Protein 8RU3 (pdb70)

Secondary structure (DSSP, 8-state):
-GGGTHHHHHHHHHH-S-HHHHHHHHHHHHHHTTSHHHHHHHHT-HHHHHHHHHHHHH---HHHHHHHHHHHHHHTTSHHHHHHHHHTTHHHHHHHGGG-S-HHHHHHHHHHHHHHHHH-TTHHHHHHHTTHHHHHHHGGG---HHHHHHHHHHHHHHHTT-HHHHHHHHHTTHHHHHHHHHHH---HHHHHHHHHHHHHHHSSGGGHHHHHHTTHHHHHHTTTTSS-HHHHHHHHHHHHHHTTT-SS-S--HHHHHHHHHHTT-S-HHHHHHHHHHHHHHHTT-HHHHHHHHHTTHHHHHHHHHHHHTT-HHHHHHHHHHHHHHTSSSTTHHHHHHHHHHTT-HHHHHHTTSTT--HHHHHHHHHHHHHHHTSGGGHHHHHHTTHHHHHHHHHHHHHHHH--BTTB-HHHHHHHHHHHHHHHTTSHHHHHHHHHTT-HHHHHHGGG-SSHHHHHHHHHHHHHHTTSHHHHHHHHHTT-HHHHHHHTT-SSHHHHHHHHHHHHHH--/-HHHHHHHHHH-

B-factor: mean 42.46, std 14.0, range [13.83, 113.57]

InterPro domains:
  IPR000225 Armadillo [PF00514] (229-262)
  IPR000225 Armadillo [PF00514] (351-390)
  IPR000225 Armadillo [PF00514] (432-473)
  IPR000225 Armadillo [PF00514] (584-622)
  IPR000225 Armadillo [PS50176] (151-191)
  IPR000225 Armadillo [PS50176] (193-236)
  IPR000225 Armadillo [PS50176] (235-277)
  IPR000225 Armadillo [PS50176] (277-319)
  IPR000225 Armadillo [PS50176] (319-362)
  IPR000225 Armadillo [PS50176] (400-442)
  IPR000225 Armadillo [PS50176] (442-484)
  IPR000225 Armadillo [PS50176] (489-532)
  IPR000225 Armadillo [PS50176] (594-636)
  IPR000225 Armadillo [SM00185] (141-180)
  IPR000225 Armadillo [SM00185] (181-223)
  IPR000225 Armadillo [SM00185] (224-264)
  IPR000225 Armadillo [SM00185] (265-306)
  IPR000225 Armadillo [SM00185] (308-349)
  IPR000225 Armadillo [SM00185] (350-390)
  IPR000225 Armadillo [SM00185] (392-429)

Radius of gyration: 33.54 Å; Cα contacts (8 Å, |Δi|>4): 795; chains: 2; bounding box: 84×90×43 Å

Organism: Homo sapiens (NCBI:txid9606)

Foldseek 3Di:
DVLPCLQVVLLVQLVDPDLVSVLVSLQVLLVLLPDPVSVVSCLVDLSSLLSLLCSLQPPPDVSSVLSSLSSLLSLLVDPSSLVSCVVSLNQLSLLSQCPPPDPSNVQSSLNSLLSNLVRPPPSLVSCVVSVNLLSLLVCLPDDPLVSLLSSLLSLLSNLAPDVSSLVVCLVSLNLLSLLVQLQPDDPPSNLLSSLSNLLSQLQDPVSLVSNLVSPNLVSLLVCCPPPDPSNNLSSLSSLLSNLLVCLVPPDCLSSLLVLLVQLPPPDLSSNLSSLSSLLSNLAPDQVSLVSCVVNVVLLSLLVQLVVCPQVCSNVLSSLSSLLSSLDDYDCNQVSLVSCVVSPNLLSLQVCLDPPHDDSSNLSSLSNLLSSLLHVVVLVVNVVSPNLVSLLVLLVVLCVVVLPDPNDRSVSSNLSSLSSLLSSLLDVVSLVVNVVNVCLLVLLSQLVDPDQSSLLSSLSNLLSNLQDQVSLVVNVVSVSLVSLVVQCPDPPVSNNVSSVSSNVSNVD/DVVVVVVVVVPD

Sequence (519 aa):
ELATRAIPELTKLLNDEDQVVVNKAAVMVHQLSKKEASRHHAIMRSPQMVSAIVRTMQNTNDVETARCTAGTLHNLSHHREGLLAIFKSGGIPALVKMLGSPVDSVLFYAITTLHNLLLHQEGAKMAVRLAGGLQKMVALLNKTNVKFLAITTDCLQILAYGNQESKLIILASGGPQALVNIMRTYTYEKLLWTTSRVLKVLSVCSSNKPAIVEAGGMQALGLHLTDPSQRLVQNCLWTLRNLSDAATKQEGMEGLLGTLVQLLGSDDINVVTCAAGILSNLTCNNYKNKMMVCQVGGIEALVRRTVLRAGDREDITEPAICALRHLTSRHQEAEMAQNAVRLHYGLPVVVKLLHPPSHWPLIKATVGLIRNLALCPANHAPLREQGAIPRLVQLLVRAHQDTQFVEGVRMEEIVEGCTGALHILARDVHNRIVIRGLNTIPLFVQLLYSPIENIQRVAAGVLCELAQDKEAAEAIEAEGATAPLTELLHSRNEGVATYAAAVLFRMSEESILDEHLQRVW

Nearest PDB structures (foldseek):
  8ru3-assembly1_A  TM=1.002E+00  e=1.266E-62  Homo sapiens
  1jdh-assembly1_A  TM=9.654E-01  e=1.255E-56  Homo sapiens
  1i7w-assembly1_A  TM=9.848E-01  e=9.407E-55  Mus musculus
  4djs-assembly1_A  TM=9.677E-01  e=3.292E-55  Homo sapiens
  7zrb-assembly2_B  TM=9.748E-01  e=5.286E-51  Homo sapiens

Solvent-accessible surface area: 22523 Å² total; per-residue (Å²): 194,156,33,85,182,33,11,66,91,16,12,131,64,6,75,58,173,73,116,100,35,15,30,118,0,2,54,86,2,18,127,54,1,119,146,122,86,29,26,81,18,0,16,146,15,85,120,0,0,32,0,0,3,111,12,2,57,106,35,140,44,85,72,1,10,85,1,2,1,0,0,0,12,24,0,3,58,62,162,46,0,9,55,15,0,62,156,25,36,0,2,74,2,1,4,119,22,3,55,18,128,38,81,28,0,3,15,28,1,0,0,0,0,0,10,0,9,64,131,31,153,41,0,92,103,26,0,24,155,33,37,0,2,95,66,0,8,57,17,6,124,83,112,41,37,55,1,0,0,0,0,0,7,0,0,22,23,0,0,154,68,30,130,79,0,24,81,58,0,37,91,41,21,0,5,124,26,0,0,62,1,0,117,78,46,123,64,56,50,0,3,33,0,0,0,58,0,0,60,9,0,0,92,55,80,99,8,20,64,45,0,4,134,29,18,0,0,74,4,0,12,106,14,3,107,42,144,20,128,93,1,13,15,10,0,0,98,0,0,84,44,0,0,86,45,0,25,180,38,117,39,1,67,60,12,0,17,31,0,10,141,22,5,63,24,141,32,65,85,12,0,25,4,0,0,9,0,0,11,40,0,0,50,111,26,115,82,4,3,35,39,0,2,113,61,37,0,3,66,9,0,4,121,3,1,89,95,1,23,105,134,35,117,4,0,62,21,0,0,32,0,0,78,34,0,0,8,168,24,132,40,4,104,89,0,8,42,7,0,57,108,72,168,0,5,61,6,2,2,107,7,0,72,96,97,20,96,26,42,2,8,66,4,0,3,4,0,0,71,6,0,0,58,10,100,53,0,16,36,34,0,54,132,82,26,0,0,65,13,0,15,96,0,0,61,111,0,27,107,101,55,158,176,59,97,62,7,117,4,61,68,2,3,51,16,0,0,4,0,0,10,10,0,0,121,30,76,98,0,27,96,44,0,71,66,66,114,1,14,41,21,0,7,103,4,6,151,18,117,68,87,68,7,21,81,5,0,0,0,0,0,11,34,1,4,93,56,114,134,5,2,91,43,0,95,87,82,40,0,62,74,12,0,59,122,14,65,138,34,237,41,130,27,0,11,79,56,0,45,27,0,32,130,63,24,101,122,100,66,23,0,44,95,1,13,149,125,44,91

Structure (mmCIF, N/CA/C/O backbone):
data_8RU3
#
_entry.id   8RU3
#
_cell.length_a   49.526
_cell.length_b   91.255
_cell.length_c   112.984
_cell.angle_alpha   90
_cell.angle_beta   90
_cell.angle_gamma   90
#
_symmetry.space_group_name_H-M   'P 21 21 21'
#
loop_
_entity.id
_entity.type
_entity.pdbx_description
1 polymer 'Catenin beta-1'
2 polymer Axin-1
3 non-polymer 'CHLORIDE ION'
4 water water
#
loop_
_atom_site.group_PDB
_atom_site.id
_atom_site.type_symbol
_atom_site.label_atom_id
_atom_site.label_alt_id
_atom_site.label_comp_id
_atom_site.label_asym_id
_atom_site.label_entity_id
_atom_site.label_seq_id
_atom_site.pdbx_PDB_ins_code
_atom_site.Cartn_x
_atom_site.Cartn_y
_atom_site.Cartn_z
_atom_site.occupancy
_atom_site.B_iso_or_equiv
_atom_site.auth_seq_id
_atom_site.auth_comp_id
_atom_site.auth_asym_id
_atom_site.auth_atom_id
_atom_site.pdbx_PDB_model_num
ATOM 1 N N . GLU A 1 16 ? -40.678 51.853 9.403 1 91.253 147 GLU A N 1
ATOM 2 C CA . GLU A 1 16 ? -41.036 50.537 8.812 1 93.451 147 GLU A CA 1
ATOM 3 C C . GLU A 1 16 ? -42.131 50.752 7.768 1 91.319 147 GLU A C 1
ATOM 4 O O . GLU A 1 16 ? -43.301 50.467 8.015 1 83.894 147 GLU A O 1
ATOM 10 N N . LEU A 1 17 ? -41.721 51.26 6.598 1 94.871 148 LEU A N 1
ATOM 11 C CA . LEU A 1 17 ? -42.626 51.563 5.498 1 96.868 148 LEU A CA 1
ATOM 12 C C . LEU A 1 17 ? -43.148 50.268 4.871 1 95.797 148 LEU A C 1
ATOM 13 O O . LEU A 1 17 ? -44.157 50.287 4.168 1 96.943 148 LEU A O 1
ATOM 18 N N . ALA A 1 18 ? -42.466 49.148 5.151 1 96.202 149 ALA A N 1
ATOM 19 C CA . ALA A 1 18 ? -42.839 47.832 4.651 1 91.474 149 ALA A CA 1
ATOM 20 C C . ALA A 1 18 ? -44.076 47.271 5.358 1 95.934 149 ALA A C 1
ATOM 21 O O . ALA A 1 18 ? -44.486 46.148 5.066 1 91.644 149 ALA A O 1
ATOM 23 N N . THR A 1 19 ? -44.661 48.04 6.289 1 99.622 150 THR A N 1
ATOM 24 C CA . THR A 1 19 ? -45.876 47.642 6.986 1 88.606 150 THR A CA 1
ATOM 25 C C . THR A 1 19 ? -47.026 47.498 5.99 1 82.261 150 THR A C 1
ATOM 26 O O . THR A 1 19 ? -47.814 46.561 6.094 1 74.275 150 THR A O 1
ATOM 30 N N . ARG A 1 20 ? -47.132 48.454 5.055 1 82.126 151 ARG A N 1
ATOM 31 C CA . ARG A 1 20 ? -48.209 48.462 4.075 1 84.091 151 ARG A CA 1
ATOM 32 C C . ARG A 1 20 ? -47.679 48.543 2.641 1 75.484 151 ARG A C 1
ATOM 33 O O . ARG A 1 20 ? -48.472 48.499 1.704 1 75.606 151 ARG A O 1
ATOM 41 N N . ALA A 1 21 ? -46.354 48.645 2.462 1 63.006 152 ALA A N 1
ATOM 42 C CA . ALA A 1 21 ? -45.761 48.687 1.133 1 57.169 152 ALA A CA 1
ATOM 43 C C . ALA A 1 21 ? -45.671 47.279 0.546 1 56.259 152 ALA A C 1
ATOM 44 O O . ALA A 1 21 ? -46.094 47.052 -0.586 1 50.285 152 ALA A O 1
ATOM 46 N N . ILE A 1 22 ? -45.124 46.34 1.329 1 57.494 153 ILE A N 1
ATOM 47 C CA . ILE A 1 22 ? -44.911 44.97 0.878 1 56.099 153 ILE A CA 1
ATOM 48 C C . ILE A 1 22 ? -46.258 44.279 0.657 1 50.755 153 ILE A C 1
ATOM 49 O O . ILE A 1 22 ? -46.479 43.715 -0.413 1 45.623 153 ILE A O 1
ATOM 54 N N . PRO A 1 23 ? -47.196 44.289 1.638 1 53.829 154 PRO A N 1
ATOM 55 C CA . PRO A 1 23 ? -48.482 43.602 1.483 1 52.271 154 PRO A CA 1
ATOM 56 C C . PRO A 1 23 ? -49.302 44.068 0.283 1 52.302 154 PRO A C 1
ATOM 57 O O . PRO A 1 23 ? -49.885 43.248 -0.424 1 49.877 154 PRO A O 1
ATOM 61 N N . GLU A 1 24 ? -49.352 45.39 0.077 1 57.982 155 GLU A N 1
ATOM 62 C CA . GLU A 1 24 ? -50.103 45.976 -1.023 1 61.547 155 GLU A CA 1
ATOM 63 C C . GLU A 1 24 ? -49.444 45.619 -2.356 1 58.034 155 GLU A C 1
ATOM 64 O O . GLU A 1 24 ? -50.142 45.3 -3.317 1 55.601 155 GLU A O 1
ATOM 70 N N . LEU A 1 25 ? -48.104 45.667 -2.404 1 54.301 156 LEU A N 1
ATOM 71 C CA . LEU A 1 25 ? -47.351 45.299 -3.597 1 51.991 156 LEU A CA 1
ATOM 72 C C . LEU A 1 25 ? -47.547 43.821 -3.933 1 48.829 156 LEU A C 1
ATOM 73 O O . LEU A 1 25 ? -47.574 43.452 -5.107 1 52.007 156 LEU A O 1
ATOM 78 N N . THR A 1 26 ? -47.654 42.978 -2.9 1 40.114 157 THR A N 1
ATOM 79 C CA . THR A 1 26 ? -47.916 41.562 -3.098 1 39.595 157 THR A CA 1
ATOM 80 C C . THR A 1 26 ? -49.249 41.398 -3.823 1 39.609 157 THR A C 1
ATOM 81 O O . THR A 1 26 ? -49.353 40.605 -4.755 1 40.419 157 THR A O 1
ATOM 85 N N . LYS A 1 27 ? -50.265 42.153 -3.386 1 49.006 158 LYS A N 1
ATOM 86 C CA . LYS A 1 27 ? -51.593 42.091 -3.978 1 54.42 158 LYS A CA 1
ATOM 87 C C . LYS A 1 27 ? -51.561 42.529 -5.441 1 52.95 158 LYS A C 1
ATOM 88 O O . LYS A 1 27 ? -52.254 41.944 -6.273 1 47.885 158 LYS A O 1
ATOM 94 N N . LEU A 1 28 ? -50.757 43.557 -5.742 1 51.184 159 LEU A N 1
ATOM 95 C CA . LEU A 1 28 ? -50.639 44.084 -7.094 1 51.48 159 LEU A CA 1
ATOM 96 C C . LEU A 1 28 ? -50.033 43.041 -8.031 1 50.734 159 LEU A C 1
ATOM 97 O O . LEU A 1 28 ? -50.463 42.924 -9.176 1 52.72 159 LEU A O 1
ATOM 102 N N . LEU A 1 29 ? -49.024 42.305 -7.546 1 49.083 160 LEU A N 1
ATOM 103 C CA . LEU A 1 29 ? -48.43 41.205 -8.293 1 45.89 160 LEU A CA 1
ATOM 104 C C . LEU A 1 29 ? -49.455 40.096 -8.532 1 48.964 160 LEU A C 1
ATOM 105 O O . LEU A 1 29 ? -49.392 39.415 -9.554 1 48.408 160 LEU A O 1
ATOM 110 N N . ASN A 1 30 ? -50.369 39.909 -7.568 1 53.929 161 ASN A N 1
ATOM 111 C CA . ASN A 1 30 ? -51.393 38.874 -7.622 1 55.051 161 ASN A CA 1
ATOM 112 C C . ASN A 1 30 ? -52.602 39.316 -8.449 1 58.588 161 ASN A C 1
ATOM 113 O O . ASN A 1 30 ? -53.477 38.5 -8.727 1 59.599 161 ASN A O 1
ATOM 118 N N . ASP A 1 31 ? -52.644 40.598 -8.841 1 57.97 162 ASP A N 1
ATOM 119 C CA . ASP A 1 31 ? -53.759 41.171 -9.58 1 53.401 162 ASP A CA 1
ATOM 120 C C . ASP A 1 31 ? -53.951 40.455 -10.918 1 55.883 162 ASP A C 1
ATOM 121 O O . ASP A 1 31 ? -53.001 39.935 -11.498 1 57.295 162 ASP A O 1
ATOM 126 N N . GLU A 1 32 ? -55.195 40.461 -11.413 1 59.954 163 GLU A N 1
ATOM 127 C CA . GLU A 1 32 ? -55.547 39.805 -12.663 1 59.757 163 GLU A CA 1
ATOM 128 C C . GLU A 1 32 ? -55.146 40.657 -13.868 1 56.274 163 GLU A C 1
ATOM 129 O O . GLU A 1 32 ? -54.998 40.127 -14.966 1 53.054 163 GLU A O 1
ATOM 135 N N . ASP A 1 33 ? -54.992 41.972 -13.665 1 58.857 164 ASP A N 1
ATOM 136 C CA . ASP A 1 33 ? -54.594 42.883 -14.729 1 65.934 164 ASP A CA 1
ATOM 137 C C . ASP A 1 33 ? -53.072 42.868 -14.874 1 66.207 164 ASP A C 1
ATOM 138 O O . ASP A 1 33 ? -52.359 43.273 -13.959 1 57.838 164 ASP A O 1
ATOM 143 N N . GLN A 1 34 ? -52.599 42.444 -16.055 1 67.186 165 GLN A N 1
ATOM 144 C CA . GLN A 1 34 ? -51.183 42.297 -16.364 1 65.935 165 GLN A CA 1
ATOM 145 C C . GLN A 1 34 ? -50.427 43.614 -16.187 1 61.674 165 GLN A C 1
ATOM 146 O O . GLN A 1 34 ? -49.281 43.618 -15.741 1 59.739 165 GLN A O 1
ATOM 152 N N . VAL A 1 35 ? -51.073 44.723 -16.562 1 59.958 166 VAL A N 1
ATOM 153 C CA . VAL A 1 35 ? -50.456 46.039 -16.513 1 57.1 166 VAL A CA 1
ATOM 154 C C . VAL A 1 35 ? -50.188 46.437 -15.06 1 55.635 166 VAL A C 1
ATOM 155 O O . VAL A 1 35 ? -49.196 47.106 -14.779 1 54.893 166 VAL A O 1
ATOM 159 N N . VAL A 1 36 ? -51.074 46.017 -14.146 1 56.471 167 VAL A N 1
ATOM 160 C CA . VAL A 1 36 ? -50.912 46.272 -12.721 1 55.071 167 VAL A CA 1
ATOM 161 C C . VAL A 1 36 ? -49.735 45.445 -12.203 1 52.116 167 VAL A C 1
ATOM 162 O O . VAL A 1 36 ? -48.864 45.97 -11.513 1 49.303 167 VAL A O 1
ATOM 166 N N . VAL A 1 37 ? -49.731 44.149 -12.544 1 46.782 168 VAL A N 1
ATOM 167 C CA . VAL A 1 37 ? -48.68 43.225 -12.14 1 47.697 168 VAL A CA 1
ATOM 168 C C . VAL A 1 37 ? -47.324 43.739 -12.622 1 44.287 168 VAL A C 1
ATOM 169 O O . VAL A 1 37 ? -46.343 43.675 -11.887 1 42.483 168 VAL A O 1
ATOM 173 N N . ASN A 1 38 ? -47.287 44.234 -13.866 1 43.167 169 ASN A N 1
ATOM 174 C CA . ASN A 1 38 ? -46.076 44.749 -14.483 1 40.928 169 ASN A CA 1
ATOM 175 C C . ASN A 1 38 ? -45.508 45.91 -13.668 1 40.089 169 ASN A C 1
ATOM 176 O O . ASN A 1 38 ? -44.301 45.967 -13.428 1 41.331 169 ASN A O 1
ATOM 181 N N . LYS A 1 39 ? -46.385 46.835 -13.263 1 37.753 170 LYS A N 1
ATOM 182 C CA . LYS A 1 39 ? -45.985 47.993 -12.48 1 45.432 170 LYS A CA 1
ATOM 183 C C . LYS A 1 39 ? -45.441 47.565 -11.116 1 46.59 170 LYS A C 1
ATOM 184 O O . LYS A 1 39 ? -44.496 48.17 -10.608 1 42.486 170 LYS A O 1
ATOM 190 N N . ALA A 1 40 ? -46.052 46.531 -10.522 1 44.619 171 ALA A N 1
ATOM 191 C CA . ALA A 1 40 ? -45.6 45.995 -9.247 1 44.644 171 ALA A CA 1
ATOM 192 C C . ALA A 1 40 ? -44.218 45.36 -9.394 1 40.728 171 ALA A C 1
ATOM 193 O O . ALA A 1 40 ? -43.361 45.538 -8.529 1 41.307 171 ALA A O 1
ATOM 195 N N . ALA A 1 41 ? -44.014 44.631 -10.5 1 39.38 172 ALA A N 1
ATOM 196 C CA . ALA A 1 41 ? -42.783 43.891 -10.742 1 41.893 172 ALA A CA 1
ATOM 197 C C . ALA A 1 41 ? -41.582 44.831 -10.831 1 37.653 172 ALA A C 1
ATOM 198 O O . ALA A 1 41 ? -40.531 44.557 -10.254 1 33.577 172 ALA A O 1
ATOM 200 N N . VAL A 1 42 ? -41.742 45.933 -11.573 1 41.707 173 VAL A N 1
ATOM 201 C CA . VAL A 1 42 ? -40.66 46.883 -11.771 1 40.139 173 VAL A CA 1
ATOM 202 C C . VAL A 1 42 ? -40.313 47.537 -10.435 1 37.46 173 VAL A C 1
ATOM 203 O O . VAL A 1 42 ? -39.136 47.735 -10.139 1 34.819 173 VAL A O 1
ATOM 207 N N . MET A 1 43 ? -41.339 47.84 -9.627 1 40.474 174 MET A N 1
ATOM 208 C CA . MET A 1 43 ? -41.153 48.5 -8.341 1 43.53 174 MET A CA 1
ATOM 209 C C . MET A 1 43 ? -40.455 47.557 -7.365 1 39.7 174 MET A C 1
ATOM 210 O O . MET A 1 43 ? -39.441 47.916 -6.775 1 35.041 174 MET A O 1
ATOM 215 N N . VAL A 1 44 ? -40.993 46.341 -7.229 1 41.86 175 VAL A N 1
ATOM 216 C CA . VAL A 1 44 ? -40.391 45.314 -6.393 1 42.37 175 VAL A CA 1
ATOM 217 C C . VAL A 1 44 ? -38.938 45.069 -6.806 1 40.181 175 VAL A C 1
ATOM 218 O O . VAL A 1 44 ? -38.073 44.9 -5.946 1 41.363 175 VAL A O 1
ATOM 222 N N . HIS A 1 45 ? -38.675 45.05 -8.12 1 36.45 176 HIS A N 1
ATOM 223 C CA . HIS A 1 45 ? -37.331 44.837 -8.635 1 35.678 176 HIS A CA 1
ATOM 224 C C . HIS A 1 45 ? -36.386 45.939 -8.161 1 35.141 176 HIS A C 1
ATOM 225 O O . HIS A 1 45 ? -35.235 45.66 -7.834 1 35.255 176 HIS A O 1
ATOM 232 N N . GLN A 1 46 ? -36.865 47.19 -8.141 1 39.034 177 GLN A N 1
ATOM 233 C CA . GLN A 1 46 ? -36.06 48.298 -7.651 1 36.626 177 GLN A CA 1
ATOM 234 C C . GLN A 1 46 ? -35.858 48.172 -6.14 1 33.805 177 GLN A C 1
ATOM 235 O O . GLN A 1 46 ? -34.777 48.467 -5.64 1 33.519 177 GLN A O 1
ATOM 241 N N . LEU A 1 47 ? -36.902 47.746 -5.416 1 34.97 178 LEU A N 1
ATOM 242 C CA . LEU A 1 47 ? -36.825 47.559 -3.973 1 35.844 178 LEU A CA 1
ATOM 243 C C . LEU A 1 47 ? -35.804 46.484 -3.599 1 38.413 178 LEU A C 1
ATOM 244 O O . LEU A 1 47 ? -35.345 46.456 -2.458 1 41.365 178 LEU A O 1
ATOM 249 N N . SER A 1 48 ? -35.47 45.592 -4.545 1 39.59 179 SER A N 1
ATOM 250 C CA . SER A 1 48 ? -34.544 44.493 -4.299 1 40.051 179 SER A CA 1
ATOM 251 C C . SER A 1 48 ? -33.088 44.904 -4.524 1 44.662 179 SER A C 1
ATOM 252 O O . SER A 1 48 ? -32.209 44.043 -4.542 1 45.001 179 SER A O 1
ATOM 255 N N . LYS A 1 49 ? -32.83 46.211 -4.679 1 44.697 180 LYS A N 1
ATOM 256 C CA . LYS A 1 49 ? -31.494 46.705 -4.973 1 47.755 180 LYS A CA 1
ATOM 257 C C . LYS A 1 49 ? -30.864 47.411 -3.771 1 50.051 180 LYS A C 1
ATOM 258 O O . LYS A 1 49 ? -29.708 47.821 -3.858 1 48.884 180 LYS A O 1
ATOM 264 N N . LYS A 1 50 ? -31.603 47.526 -2.656 1 49.202 181 LYS A N 1
ATOM 265 C CA . LYS A 1 50 ? -31.118 48.204 -1.463 1 51.547 181 LYS A CA 1
ATOM 266 C C . LYS A 1 50 ? -31.264 47.297 -0.243 1 52.433 181 LYS A C 1
ATOM 267 O O . LYS A 1 50 ? -32.317 46.696 -0.051 1 53.657 181 LYS A O 1
ATOM 273 N N . GLU A 1 51 ? -30.213 47.259 0.594 1 57.955 182 GLU A N 1
ATOM 274 C CA . GLU A 1 51 ? -30.13 46.409 1.777 1 66.154 182 GLU A CA 1
ATOM 275 C C . GLU A 1 51 ? -31.395 46.517 2.629 1 71.894 182 GLU A C 1
ATOM 276 O O . GLU A 1 51 ? -31.893 45.508 3.124 1 72.844 182 GLU A O 1
ATOM 282 N N . ALA A 1 52 ? -31.892 47.749 2.8 1 70.349 183 ALA A N 1
ATOM 283 C CA . ALA A 1 52 ? -33.034 48.031 3.656 1 64.572 183 ALA A CA 1
ATOM 284 C C . ALA A 1 52 ? -34.298 47.358 3.121 1 62.597 183 ALA A C 1
ATOM 285 O O . ALA A 1 52 ? -34.931 46.578 3.829 1 65.502 183 ALA A O 1
ATOM 287 N N . SER A 1 53 ? -34.656 47.675 1.869 1 57.026 184 SER A N 1
ATOM 288 C CA . SER A 1 53 ? -35.902 47.228 1.262 1 54.356 184 SER A CA 1
ATOM 289 C C . SER A 1 53 ? -35.811 45.773 0.798 1 55.961 184 SER A C 1
ATOM 290 O O . SER A 1 53 ? -36.816 45.067 0.784 1 55.847 184 SER A O 1
ATOM 293 N N . ARG A 1 54 ? -34.612 45.332 0.399 1 55.31 185 ARG A N 1
ATOM 294 C CA . ARG A 1 54 ? -34.399 43.956 -0.028 1 54.626 185 ARG A CA 1
ATOM 295 C C . ARG A 1 54 ? -34.627 42.987 1.133 1 53.146 185 ARG A C 1
ATOM 296 O O . ARG A 1 54 ? -35.149 41.894 0.922 1 55.79 185 ARG A O 1
ATOM 304 N N A HIS A 1 55 ? -34.22 43.398 2.342 0.5 52.062 186 HIS A N 1
ATOM 305 N N B HIS A 1 55 ? -34.216 43.388 2.345 0.5 52.615 186 HIS A N 1
ATOM 306 C CA A HIS A 1 55 ? -34.428 42.633 3.562 0.5 52.247 186 HIS A CA 1
ATOM 307 C CA B HIS A 1 55 ? -34.437 42.593 3.544 0.5 53.246 186 HIS A CA 1
ATOM 308 C C A HIS A 1 55 ? -35.919 42.427 3.82 0.5 53.909 186 HIS A C 1
ATOM 309 C C B HIS A 1 55 ? -35.933 42.409 3.796 0.5 54.413 186 HIS A C 1
ATOM 310 O O A HIS A 1 55 ? -36.328 41.366 4.283 0.5 53.081 186 HIS A O 1
ATOM 311 O O B HIS A 1 55 ? -36.358 41.345 4.239 0.5 53.571 186 HIS A O 1
ATOM 324 N N . ALA A 1 56 ? -36.718 43.457 3.515 1 53.639 187 ALA A N 1
ATOM 325 C CA . ALA A 1 56 ? -38.157 43.441 3.75 1 53.991 187 ALA A CA 1
ATOM 326 C C . ALA A 1 56 ? -38.87 42.478 2.801 1 51.532 187 ALA A C 1
ATOM 327 O O . ALA A 1 56 ? -39.95 41.989 3.122 1 52.759 187 ALA A O 1
ATOM 329 N N . ILE A 1 57 ? -38.278 42.236 1.625 1 49.355 188 ILE A N 1
ATOM 330 C CA . ILE A 1 57 ? -38.799 41.261 0.679 1 47.887 188 ILE A CA 1
ATOM 331 C C . ILE A 1 57 ? -38.481 39.849 1.175 1 46.803 188 ILE A C 1
ATOM 332 O O . ILE A 1 57 ? -39.329 38.963 1.09 1 46.962 188 ILE A O 1
ATOM 337 N N . MET A 1 58 ? -37.264 39.656 1.703 1 50.643 189 MET A N 1
ATOM 338 C CA . MET A 1 58 ? -36.807 38.363 2.196 1 52.924 189 MET A CA 1
ATOM 339 C C . MET A 1 58 ? -37.651 37.886 3.378 1 53.652 189 MET A C 1
ATOM 340 O O . MET A 1 58 ? -37.823 36.684 3.555 1 57.437 189 MET A O 1
ATOM 345 N N . ARG A 1 59 ? -38.171 38.822 4.183 1 54.474 190 ARG A N 1
ATOM 346 C CA . ARG A 1 59 ? -38.952 38.488 5.366 1 56.632 190 ARG A CA 1
ATOM 347 C C . ARG A 1 59 ? -40.42 38.218 5.032 1 54.007 190 ARG A C 1
ATOM 348 O O . ARG A 1 59 ? -41.204 37.965 5.944 1 57.102 190 ARG A O 1
ATOM 356 N N . SER A 1 60 ? -40.794 38.271 3.743 1 50.274 191 SER A N 1
ATOM 357 C CA . SER A 1 60 ? -42.181 38.127 3.322 1 44.772 191 SER A CA 1
ATOM 358 C C . SER A 1 60 ? -42.331 36.964 2.341 1 44.357 191 SER A C 1
ATOM 359 O O . SER A 1 60 ? -42.267 37.163 1.133 1 45.699 191 SER A O 1
ATOM 362 N N . PRO A 1 61 ? -42.555 35.716 2.817 1 41.365 192 PRO A N 1
ATOM 363 C CA . PRO A 1 61 ? -42.772 34.576 1.921 1 40.31 192 PRO A CA 1
ATOM 364 C C . PRO A 1 61 ? -43.899 34.766 0.909 1 41.154 192 PRO A C 1
ATOM 365 O O . PRO A 1 61 ? -43.826 34.255 -0.205 1 44.729 192 PRO A O 1
ATOM 369 N N . GLN A 1 62 ? -44.944 35.494 1.312 1 44.182 193 GLN A N 1
ATOM 370 C CA . GLN A 1 62 ? -46.072 35.769 0.437 1 46.094 193 GLN A CA 1
ATOM 371 C C . GLN A 1 62 ? -45.581 36.562 -0.771 1 42.939 193 GLN A C 1
ATOM 372 O O . GLN A 1 62 ? -45.973 36.277 -1.901 1 39.511 193 GLN A O 1
ATOM 378 N N . MET A 1 63 ? -44.729 37.563 -0.507 1 39.9 194 MET A N 1
ATOM 379 C CA . MET A 1 63 ? -44.141 38.384 -1.556 1 45.168 194 MET A CA 1
ATOM 380 C C . MET A 1 63 ? -43.313 37.499 -2.488 1 39.34 194 MET A C 1
ATOM 381 O O . MET A 1 63 ? -43.466 37.557 -3.707 1 39.04 194 MET A O 1
ATOM 386 N N . VAL A 1 64 ? -42.454 36.662 -1.9 1 36.152 195 VAL A N 1
ATOM 387 C CA . VAL A 1 64 ? -41.561 35.813 -2.672 1 35.646 195 VAL A CA 1
ATOM 388 C C . VAL A 1 64 ? -42.388 34.84 -3.51 1 32.582 195 VAL A C 1
ATOM 389 O O . VAL A 1 64 ? -42.082 34.631 -4.68 1 34.961 195 VAL A O 1
ATOM 393 N N . SER A 1 65 ? -43.435 34.263 -2.907 1 34.209 196 SER A N 1
ATOM 394 C CA . SER A 1 65 ? -44.365 33.382 -3.601 1 36.03 196 SER A CA 1
ATOM 395 C C . SER A 1 65 ? -44.969 34.072 -4.823 1 37.537 196 SER A C 1
ATOM 396 O O . SER A 1 65 ? -45.084 33.462 -5.884 1 35.378 196 SER A O 1
ATOM 399 N N . ALA A 1 66 ? -45.37 35.339 -4.652 1 36.518 197 ALA A N 1
ATOM 400 C CA . ALA A 1 66 ? -45.974 36.114 -5.725 1 36.61 197 ALA A CA 1
ATOM 401 C C . ALA A 1 66 ? -44.984 36.305 -6.873 1 35.046 197 ALA A C 1
ATOM 402 O O . ALA A 1 66 ? -45.357 36.183 -8.039 1 33.733 197 ALA A O 1
ATOM 404 N N . ILE A 1 67 ? -43.724 36.604 -6.53 1 33.763 198 ILE A N 1
ATOM 405 C CA . ILE A 1 67 ? -42.684 36.834 -7.523 1 34.619 198 ILE A CA 1
ATOM 406 C C . ILE A 1 67 ? -42.467 35.553 -8.326 1 34.098 198 ILE A C 1
ATOM 407 O O . ILE A 1 67 ? -42.399 35.591 -9.553 1 33.584 198 ILE A O 1
ATOM 412 N N . VAL A 1 68 ? -42.367 34.423 -7.619 1 34.896 199 VAL A N 1
ATOM 413 C CA . VAL A 1 68 ? -42.1 33.136 -8.24 1 34.269 199 VAL A CA 1
ATOM 414 C C . VAL A 1 68 ? -43.219 32.798 -9.222 1 32.923 199 VAL A C 1
ATOM 415 O O . VAL A 1 68 ? -42.943 32.432 -10.361 1 31.002 199 VAL A O 1
ATOM 419 N N . ARG A 1 69 ? -44.475 32.937 -8.774 1 36.751 200 ARG A N 1
ATOM 420 C CA . ARG A 1 69 ? -45.633 32.626 -9.596 1 35.825 200 ARG A CA 1
ATOM 421 C C . ARG A 1 69 ? -45.685 33.531 -10.823 1 34.199 200 ARG A C 1
ATOM 422 O O . ARG A 1 69 ? -45.852 33.047 -11.939 1 35.301 200 ARG A O 1
ATOM 430 N N . THR A 1 70 ? -45.558 34.845 -10.604 1 33.197 201 THR A N 1
ATOM 431 C CA . THR A 1 70 ? -45.6 35.818 -11.685 1 35.634 201 THR A CA 1
ATOM 432 C C . THR A 1 70 ? -44.56 35.464 -12.747 1 35.663 201 THR A C 1
ATOM 433 O O . THR A 1 70 ? -44.886 35.412 -13.929 1 35.964 201 THR A O 1
ATOM 437 N N . MET A 1 71 ? -43.318 35.226 -12.303 1 33.058 202 MET A N 1
ATOM 438 C CA . MET A 1 71 ? -42.182 34.995 -13.184 1 36.57 202 MET A CA 1
ATOM 439 C C . MET A 1 71 ? -42.49 33.884 -14.186 1 39.251 202 MET A C 1
ATOM 440 O O . MET A 1 71 ? -42.245 34.041 -15.38 1 41.252 202 MET A O 1
ATOM 445 N N . GLN A 1 72 ? -43.022 32.763 -13.688 1 42.746 203 GLN A N 1
ATOM 446 C CA . GLN A 1 72 ? -43.251 31.58 -14.505 1 48.314 203 GLN A CA 1
ATOM 447 C C . GLN A 1 72 ? -44.557 31.677 -15.299 1 50.631 203 GLN A C 1
ATOM 448 O O . GLN A 1 72 ? -44.694 31.014 -16.326 1 52.014 203 GLN A O 1
ATOM 454 N N . ASN A 1 73 ? -45.512 32.49 -14.827 1 47.465 204 ASN A N 1
ATOM 455 C CA . ASN A 1 73 ? -46.839 32.554 -15.423 1 47.101 204 ASN A CA 1
ATOM 456 C C . ASN A 1 73 ? -46.939 33.664 -16.469 1 46.697 204 ASN A C 1
ATOM 457 O O . ASN A 1 73 ? -47.638 33.5 -17.469 1 50.478 204 ASN A O 1
ATOM 462 N N . THR A 1 74 ? -46.257 34.792 -16.233 1 39.608 205 THR A N 1
ATOM 463 C CA . THR A 1 74 ? -46.426 35.992 -17.043 1 38.801 205 THR A CA 1
ATOM 464 C C . THR A 1 74 ? -46.022 35.741 -18.498 1 41.023 205 THR A C 1
ATOM 465 O O . THR A 1 74 ? -45.173 34.897 -18.782 1 44.568 205 THR A O 1
ATOM 469 N N . ASN A 1 75 ? -46.649 36.503 -19.407 1 42.621 206 ASN A N 1
ATOM 470 C CA . ASN A 1 75 ? -46.244 36.59 -20.804 1 47.448 206 ASN A CA 1
ATOM 471 C C . ASN A 1 75 ? -45.662 37.971 -21.11 1 46.03 206 ASN A C 1
ATOM 472 O O . ASN A 1 75 ? -45.362 38.277 -22.262 1 48.126 206 ASN A O 1
ATOM 477 N N . ASP A 1 76 ? -45.507 38.798 -20.069 1 43.757 207 ASP A N 1
ATOM 478 C CA . ASP A 1 76 ? -44.839 40.083 -20.18 1 44.822 207 ASP A CA 1
ATOM 479 C C . ASP A 1 76 ? -43.344 39.878 -19.928 1 42.428 207 ASP A C 1
ATOM 480 O O . ASP A 1 76 ? -42.952 39.472 -18.837 1 41.244 207 ASP A O 1
ATOM 485 N N . VAL A 1 77 ? -42.512 40.195 -20.928 1 37.797 208 VAL A N 1
ATOM 486 C CA . VAL A 1 77 ? -41.083 39.929 -20.863 1 39.427 208 VAL A CA 1
ATOM 487 C C . VAL A 1 77 ? -40.41 40.799 -19.8 1 39.662 208 VAL A C 1
ATOM 488 O O . VAL A 1 77 ? -39.524 40.325 -19.089 1 43.712 208 VAL A O 1
ATOM 492 N N . GLU A 1 78 ? -40.807 42.073 -19.712 1 37.681 209 GLU A N 1
ATOM 493 C CA . GLU A 1 78 ? -40.24 42.976 -18.723 1 41.948 209 GLU A CA 1
ATOM 494 C C . GLU A 1 78 ? -40.546 42.461 -17.318 1 39.57 209 GLU A C 1
ATOM 495 O O . GLU A 1 78 ? -39.686 42.507 -16.439 1 41.003 209 GLU A O 1
ATOM 501 N N . THR A 1 79 ? -41.784 41.988 -17.12 1 38.708 210 THR A N 1
ATOM 502 C CA . THR A 1 79 ? -42.214 41.423 -15.851 1 40.646 210 THR A CA 1
ATOM 503 C C . THR A 1 79 ? -41.363 40.194 -15.532 1 38.831 210 THR A C 1
ATOM 504 O O . THR A 1 79 ? -40.832 40.084 -14.427 1 43.5 210 THR A O 1
ATOM 508 N N . ALA A 1 80 ? -41.236 39.281 -16.506 1 35.232 211 ALA A N 1
ATOM 509 C CA . ALA A 1 80 ? -40.413 38.089 -16.353 1 33.188 211 ALA A CA 1
ATOM 510 C C . ALA A 1 80 ? -38.983 38.47 -15.973 1 32.661 211 ALA A C 1
ATOM 511 O O . ALA A 1 80 ? -38.38 37.84 -15.108 1 33.938 211 ALA A O 1
ATOM 513 N N . ARG A 1 81 ? -38.449 39.505 -16.627 1 34.615 212 ARG A N 1
ATOM 514 C CA . ARG A 1 81 ? -37.096 39.97 -16.367 1 37.028 212 ARG A CA 1
ATOM 515 C C . ARG A 1 81 ? -36.992 40.524 -14.946 1 36.328 212 ARG A C 1
ATOM 516 O O . ARG A 1 81 ? -36.041 40.217 -14.232 1 35.533 212 ARG A O 1
ATOM 524 N N . CYS A 1 82 ? -37.973 41.346 -14.55 1 36.999 213 CYS A N 1
ATOM 525 C CA . CYS A 1 82 ? -37.944 42.042 -13.271 1 37.729 213 CYS A CA 1
ATOM 526 C C . CYS A 1 82 ? -38.138 41.079 -12.101 1 35.216 213 CYS A C 1
ATOM 527 O O . CYS A 1 82 ? -37.504 41.244 -11.058 1 35.586 213 CYS A O 1
ATOM 530 N N . THR A 1 83 ? -39.015 40.083 -12.283 1 33.339 214 THR A N 1
ATOM 531 C CA . THR A 1 83 ? -39.268 39.072 -11.266 1 33.496 214 THR A CA 1
ATOM 532 C C . THR A 1 83 ? -38.052 38.157 -11.121 1 33.548 214 THR A C 1
ATOM 533 O O . THR A 1 83 ? -37.677 37.81 -10.004 1 32.84 214 THR A O 1
ATOM 537 N N . ALA A 1 84 ? -37.446 37.773 -12.253 1 33.247 215 ALA A N 1
ATOM 538 C CA . ALA A 1 84 ? -36.266 36.919 -12.267 1 29.097 215 ALA A CA 1
ATOM 539 C C . ALA A 1 84 ? -35.066 37.632 -11.64 1 28.477 215 ALA A C 1
ATOM 540 O O . ALA A 1 84 ? -34.299 37.025 -10.891 1 25.714 215 ALA A O 1
ATOM 542 N N . GLY A 1 85 ? -34.901 38.918 -11.973 1 24.586 216 GLY A N 1
ATOM 543 C CA . GLY A 1 85 ? -33.812 39.719 -11.44 1 24.45 216 GLY A CA 1
ATOM 544 C C . GLY A 1 85 ? -33.941 39.929 -9.934 1 25.976 216 GLY A C 1
ATOM 545 O O . GLY A 1 85 ? -32.933 40.023 -9.233 1 25.359 216 GLY A O 1
ATOM 546 N N . THR A 1 86 ? -35.192 40.019 -9.462 1 30.325 217 THR A N 1
ATOM 547 C CA . THR A 1 86 ? -35.488 40.18 -8.046 1 31.862 217 THR A CA 1
ATOM 548 C C . THR A 1 86 ? -35.016 38.946 -7.277 1 31.214 217 THR A C 1
ATOM 549 O O . THR A 1 86 ? -34.321 39.078 -6.275 1 32.579 217 THR A O 1
ATOM 553 N N . LEU A 1 87 ? -35.409 37.754 -7.749 1 30.205 218 LEU A N 1
ATOM 554 C CA . LEU A 1 87 ? -34.987 36.496 -7.149 1 29.888 218 LEU A CA 1
ATOM 555 C C . LEU A 1 87 ? -33.463 36.407 -7.142 1 31.636 218 LEU A C 1
ATOM 556 O O . LEU A 1 87 ? -32.859 35.99 -6.156 1 33.623 218 LEU A O 1
ATOM 561 N N . HIS A 1 88 ? -32.858 36.788 -8.271 1 35.836 219 HIS A N 1
ATOM 562 C CA . HIS A 1 88 ? -31.413 36.831 -8.429 1 33.224 219 HIS A CA 1
ATOM 563 C C . HIS A 1 88 ? -30.758 37.687 -7.344 1 34.573 219 HIS A C 1
ATOM 564 O O . HIS A 1 88 ? -29.723 37.307 -6.803 1 36.167 219 HIS A O 1
ATOM 571 N N . ASN A 1 89 ? -31.348 38.851 -7.046 1 36.905 220 ASN A N 1
ATOM 572 C CA . ASN A 1 89 ? -30.814 39.763 -6.043 1 38.359 220 ASN A CA 1
ATOM 573 C C . ASN A 1 89 ? -30.973 39.195 -4.632 1 38.649 220 ASN A C 1
ATOM 574 O O . ASN A 1 89 ? -30.13 39.435 -3.768 1 42.107 220 ASN A O 1
ATOM 579 N N . LEU A 1 90 ? -32.062 38.451 -4.403 1 36.196 221 LEU A N 1
ATOM 580 C CA . LEU A 1 90 ? -32.305 37.795 -3.126 1 38.577 221 LEU A CA 1
ATOM 581 C C . LEU A 1 90 ? -31.276 36.694 -2.88 1 39.33 221 LEU A C 1
ATOM 582 O O . LEU A 1 90 ? -30.909 36.447 -1.734 1 44.865 221 LEU A O 1
ATOM 587 N N . SER A 1 91 ? -30.817 36.047 -3.962 1 40.397 222 SER A N 1
ATOM 588 C CA . SER A 1 91 ? -29.98 34.857 -3.883 1 38.045 222 SER A CA 1
ATOM 589 C C . SER A 1 91 ? -28.547 35.169 -3.444 1 37.862 222 SER A C 1
ATOM 590 O O . SER A 1 91 ? -27.735 34.255 -3.313 1 37.769 222 SER A O 1
ATOM 593 N N . HIS A 1 92 ? -28.233 36.45 -3.22 1 35.489 223 HIS A N 1
ATOM 594 C CA . HIS A 1 92 ? -26.914 36.847 -2.751 1 38.379 223 HIS A CA 1
ATOM 595 C C . HIS A 1 92 ? -26.782 36.711 -1.233 1 41.832 223 HIS A C 1
ATOM 596 O O . HIS A 1 92 ? -25.687 36.892 -0.701 1 43.435 223 HIS A O 1
ATOM 603 N N . HIS A 1 93 ? -27.888 36.398 -0.54 1 48.611 224 HIS A N 1
ATOM 604 C CA . HIS A 1 93 ? -27.912 36.36 0.917 1 57.062 224 HIS A CA 1
ATOM 605 C C . HIS A 1 93 ? -28.534 35.056 1.41 1 53.698 224 HIS A C 1
ATOM 606 O O . HIS A 1 93 ? -29.344 34.453 0.713 1 61.015 224 HIS A O 1
ATOM 613 N N . ARG A 1 94 ? -28.166 34.657 2.636 1 48.173 225 ARG A N 1
ATOM 614 C CA . ARG A 1 94 ? -28.634 33.421 3.247 1 53.182 225 ARG A CA 1
ATOM 615 C C . ARG A 1 94 ? -30.158 33.408 3.35 1 47.67 225 ARG A C 1
ATOM 616 O O . ARG A 1 94 ? -30.788 32.418 2.991 1 46.693 225 ARG A O 1
ATOM 624 N N . GLU A 1 95 ? -30.73 34.505 3.866 1 48.732 226 GLU A N 1
ATOM 625 C CA . GLU A 1 95 ? -32.166 34.633 4.065 1 47.244 226 GLU A CA 1
ATOM 626 C C . GLU A 1 95 ? -32.916 34.504 2.739 1 45.791 226 GLU A C 1
ATOM 627 O O . GLU A 1 95 ? -33.935 33.819 2.672 1 50.606 226 GLU A O 1
ATOM 633 N N . GLY A 1 96 ? -32.411 35.181 1.697 1 42.487 227 GLY A N 1
ATOM 634 C CA . GLY A 1 96 ? -33.039 35.184 0.384 1 40.927 227 GLY A CA 1
ATOM 635 C C . GLY A 1 96 ? -32.999 33.811 -0.289 1 37.007 227 GLY A C 1
ATOM 636 O O . GLY A 1 96 ? -33.979 33.394 -0.898 1 35.444 227 GLY A O 1
ATOM 637 N N . LEU A 1 97 ? -31.857 33.124 -0.185 1 38.046 228 LEU A N 1
ATOM 638 C CA . LEU A 1 97 ? -31.71 31.766 -0.694 1 40.564 228 LEU A CA 1
ATOM 639 C C . LEU A 1 97 ? -32.771 30.85 -0.086 1 40.048 228 LEU A C 1
ATOM 640 O O . LEU A 1 97 ? -33.403 30.078 -0.802 1 41.762 228 LEU A O 1
ATOM 645 N N . LEU A 1 98 ? -32.948 30.944 1.237 1 39.531 229 LEU A N 1
ATOM 646 C CA . LEU A 1 98 ? -33.888 30.108 1.966 1 40.189 229 LEU A CA 1
ATOM 647 C C . LEU A 1 98 ? -35.327 30.475 1.612 1 37.016 229 LEU A C 1
ATOM 648 O O . LEU A 1 98 ? -36.193 29.602 1.556 1 39.678 229 LEU A O 1
ATOM 653 N N . ALA A 1 99 ? -35.574 31.772 1.405 1 37.237 230 ALA A N 1
ATOM 654 C CA . ALA A 1 99 ? -36.884 32.256 1.004 1 36.486 230 ALA A CA 1
ATOM 655 C C . ALA A 1 99 ? -37.256 31.697 -0.367 1 35.334 230 ALA A C 1
ATOM 656 O O . ALA A 1 99 ? -38.376 31.23 -0.556 1 38.253 230 ALA A O 1
ATOM 658 N N . ILE A 1 100 ? -36.307 31.764 -1.311 1 38.039 231 ILE A N 1
ATOM 659 C CA . ILE A 1 100 ? -36.49 31.246 -2.661 1 38.913 231 ILE A CA 1
ATOM 660 C C . ILE A 1 100 ? -36.8 29.752 -2.59 1 39.974 231 ILE A C 1
ATOM 661 O O . ILE A 1 100 ? -37.761 29.285 -3.201 1 35.757 231 ILE A O 1
ATOM 666 N N . PHE A 1 101 ? -35.96 29.024 -1.842 1 42.65 232 PHE A N 1
ATOM 667 C CA . PHE A 1 101 ? -36.073 27.583 -1.688 1 43.419 232 PHE A CA 1
ATOM 668 C C . PHE A 1 101 ? -37.48 27.211 -1.231 1 40.953 232 PHE A C 1
ATOM 669 O O . PHE A 1 101 ? -38.126 26.374 -1.855 1 41.177 232 PHE A O 1
ATOM 677 N N . LYS A 1 102 ? -37.943 27.859 -0.155 1 39.487 233 LYS A N 1
ATOM 678 C CA . LYS A 1 102 ? -39.165 27.466 0.528 1 40.058 233 LYS A CA 1
ATOM 679 C C . LYS A 1 102 ? -40.42 27.876 -0.239 1 39.932 233 LYS A C 1
ATOM 680 O O . LYS A 1 102 ? -41.486 27.323 0.013 1 39.248 233 LYS A O 1
ATOM 686 N N . SER A 1 103 ? -40.3 28.841 -1.159 1 44.689 234 SER A N 1
ATOM 687 C CA . SER A 1 103 ? -41.44 29.327 -1.925 1 48.332 234 SER A CA 1
ATOM 688 C C . SER A 1 103 ? -41.628 28.538 -3.222 1 45.439 234 SER A C 1
ATOM 689 O O . SER A 1 103 ? -42.433 28.939 -4.062 1 43.552 234 SER A O 1
ATOM 692 N N . GLY A 1 104 ? -40.89 27.431 -3.386 1 41.011 235 GLY A N 1
ATOM 693 C CA . GLY A 1 104 ? -40.916 26.661 -4.619 1 38.106 235 GLY A CA 1
ATOM 694 C C . GLY A 1 104 ? -40.245 27.416 -5.765 1 34.854 235 GLY A C 1
ATOM 695 O O . GLY A 1 104 ? -40.73 27.399 -6.891 1 35.347 235 GLY A O 1
ATOM 696 N N . GLY A 1 105 ? -39.117 28.067 -5.468 1 34.977 236 GLY A N 1
ATOM 697 C CA . GLY A 1 105 ? -38.394 28.85 -6.456 1 36.489 236 GLY A CA 1
ATOM 698 C C . GLY A 1 105 ? -37.675 27.979 -7.488 1 36.312 236 GLY A C 1
ATOM 699 O O . GLY A 1 105 ? -37.608 28.344 -8.659 1 35.461 236 GLY A O 1
ATOM 700 N N . ILE A 1 106 ? -37.146 26.826 -7.058 1 34.601 237 ILE A N 1
ATOM 701 C CA . ILE A 1 106 ? -36.249 26.032 -7.884 1 32.527 237 ILE A CA 1
ATOM 702 C C . ILE A 1 106 ? -36.982 25.47 -9.105 1 29.109 237 ILE A C 1
ATOM 703 O O . ILE A 1 106 ? -36.494 25.612 -10.225 1 32.753 237 ILE A O 1
ATOM 708 N N . PRO A 1 107 ? -38.154 24.812 -8.965 1 30.965 238 PRO A N 1
ATOM 709 C CA . PRO A 1 107 ? -38.882 24.316 -10.136 1 31.181 238 PRO A CA 1
ATOM 710 C C . PRO A 1 107 ? -39.206 25.429 -11.132 1 28.831 238 PRO A C 1
ATOM 711 O O . PRO A 1 107 ? -39.104 25.23 -12.339 1 26.175 238 PRO A O 1
ATOM 715 N N . ALA A 1 108 ? -39.589 26.602 -10.613 1 31.845 239 ALA A N 1
ATOM 716 C CA . ALA A 1 108 ? -39.869 27.766 -11.441 1 30.424 239 ALA A CA 1
ATOM 717 C C . ALA A 1 108 ? -38.606 28.211 -12.171 1 30.618 239 ALA A C 1
ATOM 718 O O . ALA A 1 108 ? -38.633 28.438 -13.378 1 29.946 239 ALA A O 1
ATOM 720 N N . LEU A 1 109 ? -37.501 28.324 -11.425 1 30.828 240 LEU A N 1
ATOM 721 C CA . LEU A 1 109 ? -36.221 28.734 -11.983 1 29.657 240 LEU A CA 1
ATOM 722 C C . LEU A 1 109 ? -35.778 27.758 -13.072 1 26.888 240 LEU A C 1
ATOM 723 O O . LEU A 1 109 ? -35.257 28.18 -14.102 1 24.578 240 LEU A O 1
ATOM 728 N N . VAL A 1 110 ? -35.974 26.456 -12.822 1 25.777 241 VAL A N 1
ATOM 729 C CA . VAL A 1 110 ? -35.652 25.422 -13.792 1 26.13 241 VAL A CA 1
ATOM 730 C C . VAL A 1 110 ? -36.501 25.619 -15.045 1 28.351 241 VAL A C 1
ATOM 731 O O . VAL A 1 110 ? -35.999 25.493 -16.159 1 31.031 241 VAL A O 1
ATOM 735 N N . LYS A 1 111 ? -37.789 25.92 -14.854 1 30.39 242 LYS A N 1
ATOM 736 C CA . LYS A 1 111 ? -38.71 26.153 -15.955 1 33.264 242 LYS A CA 1
ATOM 737 C C . LYS A 1 111 ? -38.219 27.294 -16.847 1 33.173 242 LYS A C 1
ATOM 738 O O . LYS A 1 111 ? -38.338 27.215 -18.068 1 34.619 242 LYS A O 1
ATOM 744 N N . MET A 1 112 ? -37.66 28.345 -16.233 1 29.967 243 MET A N 1
ATOM 745 C CA . MET A 1 112 ? -37.264 29.543 -16.96 1 32.61 243 MET A CA 1
ATOM 746 C C . MET A 1 112 ? -36 29.306 -17.79 1 29.088 243 MET A C 1
ATOM 747 O O . MET A 1 112 ? -35.613 30.169 -18.572 1 28.02 243 MET A O 1
ATOM 752 N N . LEU A 1 113 ? -35.363 28.14 -17.631 1 29.652 244 LEU A N 1
ATOM 753 C CA . LEU A 1 113 ? -34.211 27.774 -18.442 1 31.8 244 LEU A CA 1
ATOM 754 C C . LEU A 1 113 ? -34.621 27.517 -19.891 1 32.922 244 LEU A C 1
ATOM 755 O O . LEU A 1 113 ? -33.756 27.398 -20.757 1 37.139 244 LEU A O 1
ATOM 760 N N . GLY A 1 114 ? -35.93 27.4 -20.146 1 32.498 245 GLY A N 1
ATOM 761 C CA . GLY A 1 114 ? -36.447 27.285 -21.5 1 32.225 245 GLY A CA 1
ATOM 762 C C . GLY A 1 114 ? -36.767 28.644 -22.124 1 32.188 245 GLY A C 1
ATOM 763 O O . GLY A 1 114 ? -37.303 28.699 -23.228 1 37.416 245 GLY A O 1
ATOM 764 N N . SER A 1 115 ? -36.432 29.737 -21.426 1 29.733 246 SER A N 1
ATOM 765 C CA . SER A 1 115 ? -36.807 31.075 -21.857 1 31.864 246 SER A CA 1
ATOM 766 C C . SER A 1 115 ? -36 31.489 -23.088 1 34.026 246 SER A C 1
ATOM 767 O O . SER A 1 115 ? -34.791 31.283 -23.135 1 34.172 246 SER A O 1
ATOM 770 N N . PRO A 1 116 ? -36.636 32.094 -24.119 1 35.39 247 PRO A N 1
ATOM 771 C CA . PRO A 1 116 ? -35.897 32.662 -25.25 1 36.797 247 PRO A CA 1
ATOM 772 C C . PRO A 1 116 ? -35.283 34.036 -24.973 1 39.394 247 PRO A C 1
ATOM 773 O O . PRO A 1 116 ? -34.534 34.562 -25.795 1 44.463 247 PRO A O 1
ATOM 777 N N . VAL A 1 117 ? -35.618 34.618 -23.815 1 37.532 248 VAL A N 1
ATOM 778 C CA . VAL A 1 117 ? -35.034 35.877 -23.382 1 38.252 248 VAL A CA 1
ATOM 779 C C . VAL A 1 117 ? -33.731 35.567 -22.652 1 39.308 248 VAL A C 1
ATOM 780 O O . VAL A 1 117 ? -33.731 34.809 -21.684 1 44.397 248 VAL A O 1
ATOM 784 N N . ASP A 1 118 ? -32.632 36.178 -23.108 1 40.784 249 ASP A N 1
ATOM 785 C CA . ASP A 1 118 ? -31.308 35.891 -22.574 1 40.747 249 ASP A CA 1
ATOM 786 C C . ASP A 1 118 ? -31.181 36.361 -21.126 1 37.405 249 ASP A C 1
ATOM 787 O O . ASP A 1 118 ? -30.621 35.647 -20.299 1 40.827 249 ASP A O 1
ATOM 792 N N . SER A 1 119 ? -31.692 37.559 -20.821 1 36.4 250 SER A N 1
ATOM 793 C CA . SER A 1 119 ? -31.601 38.117 -19.478 1 35.46 250 SER A CA 1
ATOM 794 C C . SER A 1 119 ? -32.32 37.227 -18.464 1 32.159 250 SER A C 1
ATOM 795 O O . SER A 1 119 ? -31.828 37.034 -17.356 1 33.6 250 SER A O 1
ATOM 798 N N . VAL A 1 120 ? -33.483 36.696 -18.854 1 31 251 VAL A N 1
ATOM 799 C CA . VAL A 1 120 ? -34.263 35.816 -17.998 1 31.749 251 VAL A CA 1
ATOM 800 C C . VAL A 1 120 ? -33.506 34.506 -17.786 1 31.678 251 VAL A C 1
ATOM 801 O O . VAL A 1 120 ? -33.413 34.025 -16.659 1 33.065 251 VAL A O 1
ATOM 805 N N . LEU A 1 121 ? -32.98 33.94 -18.881 1 31.51 252 LEU A N 1
ATOM 806 C CA . LEU A 1 121 ? -32.193 32.715 -18.847 1 29.875 252 LEU A CA 1
ATOM 807 C C . LEU A 1 121 ? -30.968 32.88 -17.948 1 30.522 252 LEU A C 1
ATOM 808 O O . LEU A 1 121 ? -30.626 31.968 -17.2 1 33.92 252 LEU A O 1
ATOM 813 N N . PHE A 1 122 ? -30.299 34.036 -18.045 1 30.552 253 PHE A N 1
ATOM 814 C CA . PHE A 1 122 ? -29.073 34.293 -17.303 1 30.014 253 PHE A CA 1
ATOM 815 C C . PHE A 1 122 ? -29.367 34.507 -15.82 1 29.021 253 PHE A C 1
ATOM 816 O O . PHE A 1 122 ? -28.589 34.083 -14.974 1 31.968 253 PHE A O 1
ATOM 824 N N . TYR A 1 123 ? -30.476 35.182 -15.503 1 31.164 254 TYR A N 1
ATOM 825 C CA . TYR A 1 123 ? -30.901 35.325 -14.12 1 29.801 254 TYR A CA 1
ATOM 826 C C . TYR A 1 123 ? -31.179 33.95 -13.518 1 29.264 254 TYR A C 1
ATOM 827 O O . TYR A 1 123 ? -30.818 33.696 -12.373 1 32.386 254 TYR A O 1
ATOM 836 N N . ALA A 1 124 ? -31.8 33.069 -14.307 1 27.12 255 ALA A N 1
ATOM 837 C CA . ALA A 1 124 ? -32.219 31.758 -13.84 1 27.659 255 ALA A CA 1
ATOM 838 C C . ALA A 1 124 ? -31.018 30.888 -13.479 1 26.466 255 ALA A C 1
ATOM 839 O O . ALA A 1 124 ? -31.002 30.271 -12.417 1 26.038 255 ALA A O 1
ATOM 841 N N . ILE A 1 125 ? -30.024 30.824 -14.374 1 27.492 256 ILE A N 1
ATOM 842 C CA . ILE A 1 125 ? -28.882 29.944 -14.178 1 27.439 256 ILE A CA 1
ATOM 843 C C . ILE A 1 125 ? -28.02 30.465 -13.028 1 27.872 256 ILE A C 1
ATOM 844 O O . ILE A 1 125 ? -27.539 29.674 -12.219 1 29.932 256 ILE A O 1
ATOM 849 N N . THR A 1 126 ? -27.843 31.793 -12.953 1 27.476 257 THR A N 1
ATOM 850 C CA . THR A 1 126 ? -27.018 32.4 -11.917 1 27.759 257 THR A CA 1
ATOM 851 C C . THR A 1 126 ? -27.651 32.154 -10.548 1 27.682 257 THR A C 1
ATOM 852 O O . THR A 1 126 ? -26.955 31.808 -9.596 1 28.185 257 THR A O 1
ATOM 856 N N . THR A 1 127 ? -28.975 32.324 -10.46 1 29.21 258 THR A N 1
ATOM 857 C CA . THR A 1 127 ? -29.704 32.106 -9.221 1 29.85 258 THR A CA 1
ATOM 858 C C . THR A 1 127 ? -29.626 30.632 -8.822 1 29.678 258 THR A C 1
ATOM 859 O O . THR A 1 127 ? -29.413 30.32 -7.652 1 31.501 258 THR A O 1
ATOM 863 N N . LEU A 1 128 ? -29.814 29.733 -9.796 1 27.084 259 LEU A N 1
ATOM 864 C CA . LEU A 1 128 ? -29.735 28.299 -9.555 1 28.177 259 LEU A CA 1
ATOM 865 C C . LEU A 1 128 ? -28.332 27.914 -9.091 1 29.964 259 LEU A C 1
ATOM 866 O O . LEU A 1 128 ? -28.177 27.067 -8.213 1 29.844 259 LEU A O 1
ATOM 871 N N . HIS A 1 129 ? -27.316 28.526 -9.707 1 28.306 260 HIS A N 1
ATOM 872 C CA . HIS A 1 129 ? -25.933 28.277 -9.341 1 30.795 260 HIS A CA 1
ATOM 873 C C . HIS A 1 129 ? -25.692 28.648 -7.877 1 32.007 260 HIS A C 1
ATOM 874 O O . HIS A 1 129 ? -25.095 27.877 -7.132 1 32.59 260 HIS A O 1
ATOM 881 N N . ASN A 1 130 ? -26.165 29.832 -7.476 1 34.172 261 ASN A N 1
ATOM 882 C CA . ASN A 1 130 ? -26.014 30.318 -6.112 1 35.12 261 ASN A CA 1
ATOM 883 C C . ASN A 1 130 ? -26.69 29.366 -5.125 1 33.777 261 ASN A C 1
ATOM 884 O O . ASN A 1 130 ? -26.136 29.071 -4.068 1 34.957 261 ASN A O 1
ATOM 889 N N . LEU A 1 131 ? -27.895 28.903 -5.475 1 35.917 262 LEU A N 1
ATOM 890 C CA . LEU A 1 131 ? -28.642 27.957 -4.657 1 37.831 262 LEU A CA 1
ATOM 891 C C . LEU A 1 131 ? -27.859 26.654 -4.493 1 36.113 262 LEU A C 1
ATOM 892 O O . LEU A 1 131 ? -27.772 26.124 -3.389 1 37.392 262 LEU A O 1
ATOM 897 N N . LEU A 1 132 ? -27.292 26.151 -5.595 1 34.448 263 LEU A N 1
ATOM 898 C CA . LEU A 1 132 ? -26.518 24.918 -5.584 1 35.539 263 LEU A CA 1
ATOM 899 C C . LEU A 1 132 ? -25.25 25.069 -4.741 1 36.294 263 LEU A C 1
ATOM 900 O O . LEU A 1 132 ? -24.795 24.098 -4.139 1 40.889 263 LEU A O 1
ATOM 905 N N . LEU A 1 133 ? -24.675 26.279 -4.718 1 38.099 264 LEU A N 1
ATOM 906 C CA . LEU A 1 133 ? -23.424 26.538 -4.019 1 37.567 264 LEU A CA 1
ATOM 907 C C . LEU A 1 133 ? -23.637 26.663 -2.51 1 36.717 264 LEU A C 1
ATOM 908 O O . LEU A 1 133 ? -22.759 26.28 -1.741 1 39.196 264 LEU A O 1
ATOM 913 N N . HIS A 1 134 ? -24.785 27.211 -2.088 1 38.351 265 HIS A N 1
ATOM 914 C CA . HIS A 1 134 ? -24.926 27.714 -0.728 1 39.605 265 HIS A CA 1
ATOM 915 C C . HIS A 1 134 ? -26.147 27.18 0.023 1 39.498 265 HIS A C 1
ATOM 916 O O . HIS A 1 134 ? -26.148 27.219 1.252 1 42.011 265 HIS A O 1
ATOM 923 N N . GLN A 1 135 ? -27.187 26.714 -0.682 1 39.493 266 GLN A N 1
ATOM 924 C CA . GLN A 1 135 ? -28.429 26.322 -0.029 1 38.337 266 GLN A CA 1
ATOM 925 C C . GLN A 1 135 ? -28.536 24.799 0.056 1 39.11 266 GLN A C 1
ATOM 926 O O . GLN A 1 135 ? -28.365 24.107 -0.943 1 36.933 266 GLN A O 1
ATOM 932 N N . GLU A 1 136 ? -28.857 24.292 1.254 1 44.641 267 GLU A N 1
ATOM 933 C CA . GLU A 1 136 ? -29.052 22.867 1.476 1 46.847 267 GLU A CA 1
ATOM 934 C C . GLU A 1 136 ? -30.419 22.437 0.954 1 39.962 267 GLU A C 1
ATOM 935 O O . GLU A 1 136 ? -31.395 23.175 1.068 1 40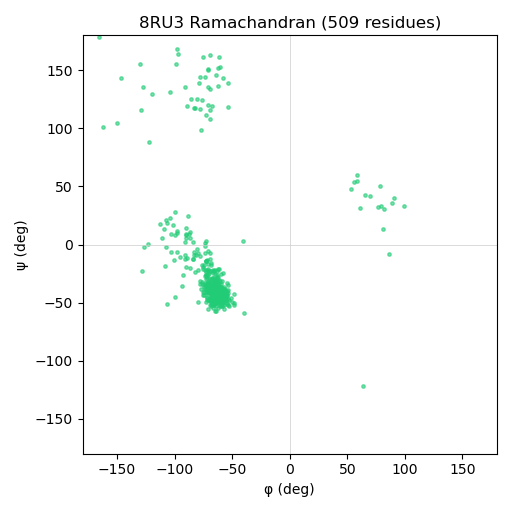.114 267 GLU A O 1
ATOM 941 N N . GLY A 1 137 ? -30.47 21.222 0.399 1 34.722 268 GLY A N 1
ATOM 942 C CA . GLY A 1 137 ? -31.67 20.692 -0.221 1 32.852 268 GLY A CA 1
ATOM 943 C C . GLY A 1 137 ? -31.796 21.111 -1.686 1 33.12 268 GLY A C 1
ATOM 944 O O . GLY A 1 137 ? -32.662 20.604 -2.397 1 36.799 268 GLY A O 1
ATOM 945 N N . ALA A 1 138 ? -30.918 22.018 -2.135 1 35.285 269 ALA A N 1
ATOM 946 C CA . ALA A 1 138 ? -31.011 22.611 -3.461 1 34.971 269 ALA A CA 1
ATOM 947 C C . ALA A 1 138 ? -30.656 21.588 -4.539 1 34.898 269 ALA A C 1
ATOM 948 O O . ALA A 1 138 ? -31.294 21.551 -5.588 1 36.157 269 ALA A O 1
ATOM 950 N N . LYS A 1 139 ? -29.63 20.771 -4.277 1 38.28 270 LYS A N 1
ATOM 951 C CA . LYS A 1 139 ? -29.186 19.772 -5.237 1 38.888 270 LYS A CA 1
ATOM 952 C C . LYS A 1 139 ? -30.319 18.795 -5.538 1 34.121 270 LYS A C 1
ATOM 953 O O . LYS A 1 139 ? -30.658 18.597 -6.7 1 30.479 270 LYS A O 1
ATOM 959 N N . MET A 1 140 ? -30.909 18.211 -4.487 1 37.278 271 MET A N 1
ATOM 960 C CA . MET A 1 140 ? -31.981 17.236 -4.647 1 41.658 271 MET A CA 1
ATOM 961 C C . MET A 1 140 ? -33.22 17.891 -5.261 1 34.603 271 MET A C 1
ATOM 962 O O . MET A 1 140 ? -33.947 17.251 -6.019 1 32.377 271 MET A O 1
ATOM 967 N N . ALA A 1 141 ? -33.448 19.171 -4.944 1 32.398 272 ALA A N 1
ATOM 968 C CA . ALA A 1 141 ? -34.586 19.905 -5.474 1 30.118 272 ALA A CA 1
ATOM 969 C C . ALA A 1 141 ? -34.44 20.105 -6.983 1 28.654 272 ALA A C 1
ATOM 970 O O . ALA A 1 141 ? -35.397 19.906 -7.73 1 28.278 272 ALA A O 1
ATOM 972 N N . VAL A 1 142 ? -33.244 20.52 -7.418 1 28.213 273 VAL A N 1
ATOM 973 C CA . VAL A 1 142 ? -32.961 20.753 -8.827 1 30.193 273 VAL A CA 1
ATOM 974 C C . VAL A 1 142 ? -33.069 19.437 -9.598 1 28.852 273 VAL A C 1
ATOM 975 O O . VAL A 1 142 ? -33.647 19.394 -10.681 1 28.615 273 VAL A O 1
ATOM 979 N N . ARG A 1 143 ? -32.482 18.375 -9.04 1 30.509 274 ARG A N 1
ATOM 980 C CA . ARG A 1 143 ? -32.546 17.048 -9.632 1 30.862 274 ARG A CA 1
ATOM 981 C C . ARG A 1 143 ? -34.002 16.661 -9.876 1 32.965 274 ARG A C 1
ATOM 982 O O . ARG A 1 143 ? -34.359 16.268 -10.984 1 38.248 274 ARG A O 1
ATOM 990 N N . LEU A 1 144 ? -34.824 16.804 -8.826 1 28.293 275 LEU A N 1
ATOM 991 C CA . LEU A 1 144 ? -36.21 16.368 -8.835 1 30.167 275 LEU A CA 1
ATOM 992 C C . LEU A 1 144 ? -37.054 17.186 -9.814 1 29.385 275 LEU A C 1
ATOM 993 O O . LEU A 1 144 ? -38.048 16.676 -10.331 1 28.19 275 LEU A O 1
ATOM 998 N N . ALA A 1 145 ? -36.663 18.449 -10.047 1 28.048 276 ALA A N 1
ATOM 999 C CA . ALA A 1 145 ? -37.384 19.346 -10.938 1 26.199 276 ALA A CA 1
ATOM 1000 C C . ALA A 1 145 ? -36.908 19.213 -12.388 1 28.348 276 ALA A C 1
ATOM 1001 O O . ALA A 1 145 ? -37.273 20.033 -13.228 1 31.252 276 ALA A O 1
ATOM 1003 N N . GLY A 1 146 ? -36.073 18.206 -12.679 1 26.758 277 GLY A N 1
ATOM 1004 C CA . GLY A 1 146 ? -35.65 17.924 -14.042 1 25.92 277 GLY A CA 1
ATOM 1005 C C . GLY A 1 146 ? -34.59 18.905 -14.541 1 26.619 277 GLY A C 1
ATOM 1006 O O . GLY A 1 146 ? -34.526 19.19 -15.733 1 27.891 277 GLY A O 1
ATOM 1007 N N . GLY A 1 147 ? -33.735 19.383 -13.631 1 26.867 278 GLY A N 1
ATOM 1008 C CA . GLY A 1 147 ? -32.754 20.409 -13.947 1 28.616 278 GLY A CA 1
ATOM 1009 C C . GLY A 1 147 ? -31.617 19.893 -14.828 1 28.953 278 GLY A C 1
ATOM 1010 O O . GLY A 1 147 ? -31.109 20.631 -15.671 1 26.933 278 GLY A O 1
ATOM 1011 N N . LEU A 1 148 ? -31.225 18.629 -14.62 1 30.918 279 LEU A N 1
ATOM 1012 C CA . LEU A 1 148 ? -30.076 18.042 -15.293 1 31.378 279 LEU A CA 1
ATOM 1013 C C . LEU A 1 148 ? -30.289 17.993 -16.802 1 29.678 279 LEU A C 1
ATOM 1014 O O . LEU A 1 148 ? -29.406 18.379 -17.563 1 28.773 279 LEU A O 1
ATOM 1019 N N . GLN A 1 149 ? -31.457 17.493 -17.216 1 30.269 280 GLN A N 1
ATOM 1020 C CA . GLN A 1 149 ? -31.802 17.39 -18.624 1 32.043 280 GLN A CA 1
ATOM 1021 C C . GLN A 1 149 ? -31.737 18.774 -19.266 1 30.727 280 GLN A C 1
ATOM 1022 O O . GLN A 1 149 ? -31.13 18.949 -20.317 1 29.461 280 GLN A O 1
ATOM 1028 N N . LYS A 1 150 ? -32.386 19.747 -18.62 1 31.412 281 LYS A N 1
ATOM 1029 C CA . LYS A 1 150 ? -32.394 21.128 -19.073 1 32.395 281 LYS A CA 1
ATOM 1030 C C . LYS A 1 150 ? -30.969 21.63 -19.29 1 31.554 281 LYS A C 1
ATOM 1031 O O . LYS A 1 150 ? -30.643 22.13 -20.363 1 30.232 281 LYS A O 1
ATOM 1037 N N . MET A 1 151 ? -30.127 21.48 -18.262 1 30.799 282 MET A N 1
ATOM 1038 C CA . MET A 1 151 ? -28.79 22.054 -18.255 1 28.154 282 MET A CA 1
ATOM 1039 C C . MET A 1 151 ? -27.919 21.432 -19.344 1 27.495 282 MET A C 1
ATOM 1040 O O . MET A 1 151 ? -27.125 22.131 -19.965 1 24.379 282 MET A O 1
ATOM 1045 N N . VAL A 1 152 ? -28.071 20.121 -19.57 1 26.916 283 VAL A N 1
ATOM 1046 C CA . VAL A 1 152 ? -27.331 19.43 -20.614 1 26.032 283 VAL A CA 1
ATOM 1047 C C . VAL A 1 152 ? -27.795 19.91 -21.992 1 27.296 283 VAL A C 1
ATOM 1048 O O . VAL A 1 152 ? -26.989 20.046 -22.908 1 34.189 283 VAL A O 1
ATOM 1052 N N . ALA A 1 153 ? -29.095 20.176 -22.144 1 24.796 284 ALA A N 1
ATOM 1053 C CA . ALA A 1 153 ? -29.626 20.645 -23.414 1 26.729 284 ALA A CA 1
ATOM 1054 C C . ALA A 1 153 ? -29.158 22.069 -23.718 1 29.034 284 ALA A C 1
ATOM 1055 O O . ALA A 1 153 ? -29.15 22.47 -24.876 1 31.19 284 ALA A O 1
ATOM 1057 N N . LEU A 1 154 ? -28.778 22.826 -22.678 1 29.39 285 LEU A N 1
ATOM 1058 C CA . LEU A 1 154 ? -28.314 24.201 -22.819 1 32.604 285 LEU A CA 1
ATOM 1059 C C . LEU A 1 154 ? -26.843 24.272 -23.227 1 31.053 285 LEU A C 1
ATOM 1060 O O . LEU A 1 154 ? -26.354 25.353 -23.536 1 31.078 285 LEU A O 1
ATOM 1065 N N . LEU A 1 155 ? -26.139 23.135 -23.22 1 29.503 286 LEU A N 1
ATOM 1066 C CA . LEU A 1 155 ? -24.716 23.111 -23.518 1 29.282 286 LEU A CA 1
ATOM 1067 C C . LEU A 1 155 ? -24.445 23.424 -24.989 1 30.561 286 LEU A C 1
ATOM 1068 O O . LEU A 1 155 ? -23.289 23.58 -25.368 1 34.118 286 LEU A O 1
ATOM 1073 N N . ASN A 1 156 ? -25.499 23.53 -25.809 1 32.902 287 ASN A N 1
ATOM 1074 C CA . ASN A 1 156 ? -25.352 23.889 -27.212 1 36.466 287 ASN A CA 1
ATOM 1075 C C . ASN A 1 156 ? -25.445 25.406 -27.403 1 36.57 287 ASN A C 1
ATOM 1076 O O . ASN A 1 156 ? -25.392 25.884 -28.533 1 41.501 287 ASN A O 1
ATOM 1081 N N . LYS A 1 157 ? -25.588 26.163 -26.306 1 38.053 288 LYS A N 1
ATOM 1082 C CA . LYS A 1 157 ? -25.501 27.618 -26.349 1 39.208 288 LYS A CA 1
ATOM 1083 C C . LYS A 1 157 ? -24.065 28.048 -26.653 1 38.036 288 LYS A C 1
ATOM 1084 O O . LYS A 1 157 ? -23.132 27.268 -26.49 1 41.221 288 LYS A O 1
ATOM 1090 N N . THR A 1 158 ? -23.902 29.311 -27.073 1 41.563 289 THR A N 1
ATOM 1091 C CA . THR A 1 158 ? -22.641 29.812 -27.608 1 42.877 289 THR A CA 1
ATOM 1092 C C . THR A 1 158 ? -21.953 30.781 -26.639 1 40.257 289 THR A C 1
ATOM 1093 O O . THR A 1 158 ? -20.757 31.036 -26.778 1 40.622 289 THR A O 1
ATOM 1097 N N . ASN A 1 159 ? -22.699 31.33 -25.671 1 35.247 290 ASN A N 1
ATOM 1098 C CA . ASN A 1 159 ? -22.135 32.22 -24.667 1 34.979 290 ASN A CA 1
ATOM 1099 C C . ASN A 1 159 ? -21.29 31.399 -23.694 1 32.007 290 ASN A C 1
ATOM 1100 O O . ASN A 1 159 ? -21.833 30.631 -22.907 1 32.782 290 ASN A O 1
ATOM 1105 N N . VAL A 1 160 ? -19.967 31.599 -23.728 1 30.196 291 VAL A N 1
ATOM 1106 C CA . VAL A 1 160 ? -19.028 30.761 -22.993 1 31.335 291 VAL A CA 1
ATOM 1107 C C . VAL A 1 160 ? -19.075 31.034 -21.486 1 30.536 291 VAL A C 1
ATOM 1108 O O . VAL A 1 160 ? -18.781 30.14 -20.694 1 29.884 291 VAL A O 1
ATOM 1112 N N . LYS A 1 161 ? -19.412 32.266 -21.09 1 30.061 292 LYS A N 1
ATOM 1113 C CA . LYS A 1 161 ? -19.588 32.6 -19.683 1 31.222 292 LYS A CA 1
ATOM 1114 C C . LYS A 1 161 ? -20.828 31.897 -19.139 1 30.817 292 LYS A C 1
ATOM 1115 O O . LYS A 1 161 ? -20.837 31.455 -17.992 1 32.018 292 LYS A O 1
ATOM 1121 N N . PHE A 1 162 ? -21.87 31.81 -19.975 1 29.107 293 PHE A N 1
ATOM 1122 C CA . PHE A 1 162 ? -23.084 31.088 -19.637 1 28.49 293 PHE A CA 1
ATOM 1123 C C . PHE A 1 162 ? -22.776 29.598 -19.482 1 26.736 293 PHE A C 1
ATOM 1124 O O . PHE A 1 162 ? -23.273 28.958 -18.557 1 26.799 293 PHE A O 1
ATOM 1132 N N . LEU A 1 163 ? -21.976 29.055 -20.408 1 24.798 294 LEU A N 1
ATOM 1133 C CA . LEU A 1 163 ? -21.606 27.648 -20.399 1 25.718 294 LEU A CA 1
ATOM 1134 C C . LEU A 1 163 ? -20.778 27.319 -19.159 1 25.449 294 LEU A C 1
ATOM 1135 O O . LEU A 1 163 ? -20.901 26.228 -18.616 1 29.91 294 LEU A O 1
ATOM 1140 N N . ALA A 1 164 ? -19.908 28.246 -18.743 1 24.88 295 ALA A N 1
ATOM 1141 C CA . ALA A 1 164 ? -19.068 28.047 -17.57 1 25.729 295 ALA A CA 1
ATOM 1142 C C . ALA A 1 164 ? -19.926 27.873 -16.319 1 25.709 295 ALA A C 1
ATOM 1143 O O . ALA A 1 164 ? -19.654 27.013 -15.486 1 26.442 295 ALA A O 1
ATOM 1145 N N . ILE A 1 165 ? -20.967 28.699 -16.199 1 26.654 296 ILE A N 1
ATOM 1146 C CA . ILE A 1 165 ? -21.874 28.638 -15.064 1 26.43 296 ILE A CA 1
ATOM 1147 C C . ILE A 1 165 ? -22.681 27.339 -15.11 1 27.241 296 ILE A C 1
ATOM 1148 O O . ILE A 1 165 ? -22.877 26.689 -14.082 1 27.2 296 ILE A O 1
ATOM 1153 N N . THR A 1 166 ? -23.149 26.972 -16.31 1 26.61 297 THR A N 1
ATOM 1154 C CA . THR A 1 166 ? -23.982 25.795 -16.498 1 26.327 297 THR A CA 1
ATOM 1155 C C . THR A 1 166 ? -23.172 24.541 -16.178 1 25.217 297 THR A C 1
ATOM 1156 O O . THR A 1 166 ? -23.649 23.661 -15.469 1 27.684 297 THR A O 1
ATOM 1160 N N . THR A 1 167 ? -21.953 24.459 -16.721 1 24.397 298 THR A N 1
ATOM 1161 C CA . THR A 1 167 ? -21.098 23.298 -16.515 1 27.883 298 THR A CA 1
ATOM 1162 C C . THR A 1 167 ? -20.747 23.162 -15.034 1 29.249 298 THR A C 1
ATOM 1163 O O . THR A 1 167 ? -20.626 22.046 -14.539 1 31.797 298 THR A O 1
ATOM 1167 N N . ASP A 1 168 ? -20.603 24.284 -14.316 1 28.675 299 ASP A N 1
ATOM 1168 C CA . ASP A 1 168 ? -20.284 24.205 -12.901 1 29.818 299 ASP A CA 1
ATOM 1169 C C . ASP A 1 168 ? -21.49 23.714 -12.103 1 29.691 299 ASP A C 1
ATOM 1170 O O . ASP A 1 168 ? -21.32 23.044 -11.086 1 35.26 299 ASP A O 1
ATOM 1175 N N . CYS A 1 169 ? -22.698 24.066 -12.555 1 26.732 300 CYS A N 1
ATOM 1176 C CA . CYS A 1 169 ? -23.918 23.553 -11.951 1 27.25 300 CYS A CA 1
ATOM 1177 C C . CYS A 1 169 ? -23.953 22.032 -12.058 1 24.258 300 CYS A C 1
ATOM 1178 O O . CYS A 1 169 ? -24.239 21.354 -11.079 1 26.581 300 CYS A O 1
ATOM 1181 N N . LEU A 1 170 ? -23.654 21.514 -13.255 1 23.773 301 LEU A N 1
ATOM 1182 C CA . LEU A 1 170 ? -23.633 20.083 -13.516 1 24.74 301 LEU A CA 1
ATOM 1183 C C . LEU A 1 170 ? -22.618 19.374 -12.62 1 27.448 301 LEU A C 1
ATOM 1184 O O . LEU A 1 170 ? -22.872 18.265 -12.147 1 25.034 301 LEU A O 1
ATOM 1189 N N . GLN A 1 171 ? -21.457 20.008 -12.421 1 27.27 302 GLN A N 1
ATOM 1190 C CA . GLN A 1 171 ? -20.405 19.459 -11.581 1 28.401 302 GLN A CA 1
ATOM 1191 C C . GLN A 1 171 ? -20.916 19.304 -10.147 1 28.015 302 GLN A C 1
ATOM 1192 O O . GLN A 1 171 ? -20.689 18.276 -9.514 1 29.857 302 GLN A O 1
ATOM 1198 N N . ILE A 1 172 ? -21.605 20.335 -9.647 1 26.846 303 ILE A N 1
ATOM 1199 C CA . ILE A 1 172 ? -22.14 20.35 -8.294 1 27.809 303 ILE A CA 1
ATOM 1200 C C . ILE A 1 172 ? -23.207 19.267 -8.141 1 28.981 303 ILE A C 1
ATOM 1201 O O . ILE A 1 172 ? -23.313 18.646 -7.085 1 28.271 303 ILE A O 1
ATOM 1206 N N . LEU A 1 173 ? -23.999 19.058 -9.199 1 28.764 304 LEU A N 1
ATOM 1207 C CA . LEU A 1 173 ? -25.082 18.089 -9.192 1 29.419 304 LEU A CA 1
ATOM 1208 C C . LEU A 1 173 ? -24.538 16.667 -9.312 1 29.154 304 LEU A C 1
ATOM 1209 O O . LEU A 1 173 ? -25.002 15.774 -8.609 1 28.773 304 LEU A O 1
ATOM 1214 N N . ALA A 1 174 ? -23.568 16.476 -10.217 1 28.365 305 ALA A N 1
ATOM 1215 C CA . ALA A 1 174 ? -23.057 15.16 -10.569 1 30.24 305 ALA A CA 1
ATOM 1216 C C . ALA A 1 174 ? -22.162 14.585 -9.471 1 33.017 305 ALA A C 1
ATOM 1217 O O . ALA A 1 174 ? -22.167 13.377 -9.254 1 31.441 305 ALA A O 1
ATOM 1219 N N . TYR A 1 175 ? -21.378 15.444 -8.805 1 35.206 306 TYR A N 1
ATOM 1220 C CA . TYR A 1 175 ? -20.361 15.006 -7.859 1 37.161 306 TYR A CA 1
ATOM 1221 C C . TYR A 1 175 ? -20.954 14.087 -6.792 1 40.592 306 TYR A C 1
ATOM 1222 O O . TYR A 1 175 ? -21.81 14.505 -6.015 1 38.404 306 TYR A O 1
ATOM 1231 N N . GLY A 1 176 ? -20.456 12.844 -6.747 1 47.577 307 GLY A N 1
ATOM 1232 C CA . GLY A 1 176 ? -20.891 11.855 -5.773 1 50.55 307 GLY A CA 1
ATOM 1233 C C . GLY A 1 176 ? -22.403 11.64 -5.818 1 51.106 307 GLY A C 1
ATOM 1234 O O . GLY A 1 176 ? -23.078 11.757 -4.798 1 59.261 307 GLY A O 1
ATOM 1235 N N . ASN A 1 177 ? -22.922 11.337 -7.013 1 46.808 308 ASN A N 1
ATOM 1236 C CA . ASN A 1 177 ? -24.344 11.104 -7.207 1 40.407 308 ASN A CA 1
ATOM 1237 C C . ASN A 1 177 ? -24.544 10.36 -8.524 1 41.521 308 ASN A C 1
ATOM 1238 O O . ASN A 1 177 ? -24.514 10.982 -9.584 1 32.988 308 ASN A O 1
ATOM 1243 N N . GLN A 1 178 ? -24.753 9.037 -8.434 1 38.717 309 GLN A N 1
ATOM 1244 C CA . GLN A 1 178 ? -24.875 8.174 -9.6 1 43.291 309 GLN A CA 1
ATOM 1245 C C . GLN A 1 178 ? -26.078 8.595 -10.443 1 39.185 309 GLN A C 1
ATOM 1246 O O . GLN A 1 178 ? -25.962 8.735 -11.659 1 35.74 309 GLN A O 1
ATOM 1252 N N . GLU A 1 179 ? -27.227 8.776 -9.78 1 38.943 310 GLU A N 1
ATOM 1253 C CA . GLU A 1 179 ? -28.441 9.269 -10.413 1 45.743 310 GLU A CA 1
ATOM 1254 C C . GLU A 1 179 ? -28.094 10.379 -11.408 1 39.132 310 GLU A C 1
ATOM 1255 O O . GLU A 1 179 ? -28.388 10.266 -12.595 1 36.157 310 GLU A O 1
ATOM 1261 N N . SER A 1 180 ? -27.463 11.448 -10.908 1 32.754 311 SER A N 1
ATOM 1262 C CA . SER A 1 180 ? -27.175 12.632 -11.701 1 31.368 311 SER A CA 1
ATOM 1263 C C . SER A 1 180 ? -26.21 12.316 -12.844 1 28.078 311 SER A C 1
ATOM 1264 O O . SER A 1 180 ? -26.404 12.779 -13.964 1 26.072 311 SER A O 1
ATOM 1267 N N . LYS A 1 181 ? -25.17 11.526 -12.558 1 30.608 312 LYS A N 1
ATOM 1268 C CA . LYS A 1 181 ? -24.183 11.154 -13.558 1 30.552 312 LYS A CA 1
ATOM 1269 C C . LYS A 1 181 ? -24.852 10.405 -14.706 1 29.86 312 LYS A C 1
ATOM 1270 O O . LYS A 1 181 ? -24.561 10.669 -15.869 1 28.161 312 LYS A O 1
ATOM 1276 N N . LEU A 1 182 ? -25.737 9.463 -14.36 1 33.021 313 LEU A N 1
ATOM 1277 C CA . LEU A 1 182 ? -26.414 8.623 -15.335 1 33.253 313 LEU A CA 1
ATOM 1278 C C . LEU A 1 182 ? -27.373 9.45 -16.188 1 30.593 313 LEU A C 1
ATOM 1279 O O . LEU A 1 182 ? -27.537 9.167 -17.372 1 31.943 313 LEU A O 1
ATOM 1284 N N . ILE A 1 183 ? -28.012 10.456 -15.582 1 29.496 314 ILE A N 1
ATOM 1285 C CA . ILE A 1 183 ? -28.921 11.332 -16.307 1 30.107 314 ILE A CA 1
ATOM 1286 C C . ILE A 1 183 ? -28.133 12.126 -17.3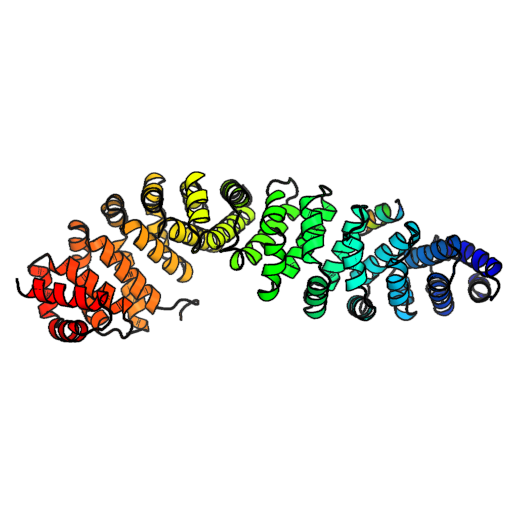48 1 27.411 314 ILE A C 1
ATOM 1287 O O . ILE A 1 183 ? -28.585 12.278 -18.48 1 30.905 314 ILE A O 1
ATOM 1292 N N . ILE A 1 184 ? -26.957 12.622 -16.955 1 26.781 315 ILE A N 1
ATOM 1293 C CA . ILE A 1 184 ? -26.1 13.382 -17.852 1 28.628 315 ILE A CA 1
ATOM 1294 C C . ILE A 1 184 ? -25.651 12.494 -19.011 1 28.005 315 ILE A C 1
ATOM 1295 O O . ILE A 1 184 ? -25.647 12.931 -20.16 1 27.065 315 ILE A O 1
ATOM 1300 N N . LEU A 1 185 ? -25.283 11.248 -18.692 1 29.682 316 LEU A N 1
ATOM 1301 C CA . LEU A 1 185 ? -24.876 10.266 -19.685 1 32.755 316 LEU A CA 1
ATOM 1302 C C . LEU A 1 185 ? -26.032 9.955 -20.633 1 30.514 316 LEU A C 1
ATOM 1303 O O . LEU A 1 185 ? -25.836 9.893 -21.844 1 34.524 316 LEU A O 1
ATOM 1308 N N . ALA A 1 186 ? -27.229 9.76 -20.065 1 28.306 317 ALA A N 1
ATOM 1309 C CA . ALA A 1 186 ? -28.425 9.423 -20.825 1 29.435 317 ALA A CA 1
ATOM 1310 C C . ALA A 1 186 ? -28.838 10.564 -21.753 1 31.291 317 ALA A C 1
ATOM 1311 O O . ALA A 1 186 ? -29.347 10.316 -22.846 1 34.684 317 ALA A O 1
ATOM 1313 N N . SER A 1 187 ? -28.619 11.807 -21.3 1 26.879 318 SER A N 1
ATOM 1314 C CA . SER A 1 187 ? -29.08 12.995 -21.998 1 27.472 318 SER A CA 1
ATOM 1315 C C . SER A 1 187 ? -28.075 13.459 -23.055 1 30.717 318 SER A C 1
ATOM 1316 O O . SER A 1 187 ? -28.259 14.519 -23.649 1 30.945 318 SER A O 1
ATOM 1319 N N . GLY A 1 188 ? -27.007 12.684 -23.281 1 32.763 319 GLY A N 1
ATOM 1320 C CA . GLY A 1 188 ? -26.011 13.022 -24.289 1 31.423 319 GLY A CA 1
ATOM 1321 C C . GLY A 1 188 ? -24.988 14.035 -23.779 1 31.677 319 GLY A C 1
ATOM 1322 O O . GLY A 1 188 ? -24.431 14.802 -24.565 1 32.664 319 GLY A O 1
ATOM 1323 N N . GLY A 1 189 ? -24.715 14.002 -22.468 1 29.482 320 GLY A N 1
ATOM 1324 C CA . GLY A 1 189 ? -23.847 14.978 -21.826 1 28.555 320 GLY A CA 1
ATOM 1325 C C . GLY A 1 189 ? -22.4 14.9 -22.311 1 28.276 320 GLY A C 1
ATOM 1326 O O . GLY A 1 189 ? -21.799 15.919 -22.644 1 27.797 320 GLY A O 1
ATOM 1327 N N . PRO A 1 190 ? -21.777 13.7 -22.331 1 29.458 321 PRO A N 1
ATOM 1328 C CA . PRO A 1 190 ? -20.401 13.551 -22.815 1 27.545 321 PRO A CA 1
ATOM 1329 C C . PRO A 1 190 ? -20.123 14.184 -24.176 1 27.089 321 PRO A C 1
ATOM 1330 O O . PRO A 1 190 ? -19.138 14.9 -24.327 1 31.022 321 PRO A O 1
ATOM 1334 N N . GLN A 1 191 ? -20.986 13.893 -25.157 1 29.725 322 GLN A N 1
ATOM 1335 C CA . GLN A 1 191 ? -20.894 14.449 -26.501 1 35.431 322 GLN A CA 1
ATOM 1336 C C . GLN A 1 191 ? -20.706 15.964 -26.459 1 34.028 322 GLN A C 1
ATOM 1337 O O . GLN A 1 191 ? -19.806 16.497 -27.106 1 32.599 322 GLN A O 1
ATOM 1343 N N . ALA A 1 192 ? -21.585 16.646 -25.713 1 35.394 323 ALA A N 1
ATOM 1344 C CA . ALA A 1 192 ? -21.624 18.101 -25.672 1 34.568 323 ALA A CA 1
ATOM 1345 C C . ALA A 1 192 ? -20.446 18.658 -24.876 1 30.245 323 ALA A C 1
ATOM 1346 O O . ALA A 1 192 ? -19.899 19.696 -25.241 1 32.465 323 ALA A O 1
ATOM 1348 N N . LEU A 1 193 ? -20.087 17.976 -23.778 1 28.313 324 LEU A N 1
ATOM 1349 C CA . LEU A 1 193 ? -18.975 18.383 -22.932 1 27.884 324 LEU A CA 1
ATOM 1350 C C . LEU A 1 193 ? -17.669 18.306 -23.713 1 25.748 324 LEU A C 1
ATOM 1351 O O . LEU A 1 193 ? -16.872 19.234 -23.67 1 26.123 324 LEU A O 1
ATOM 1356 N N . VAL A 1 194 ? -17.466 17.191 -24.423 1 27.007 325 VAL A N 1
ATOM 1357 C CA . VAL A 1 194 ? -16.272 16.985 -25.228 1 25.858 325 VAL A CA 1
ATOM 1358 C C . VAL A 1 194 ? -16.21 18.029 -26.341 1 26.6 325 VAL A C 1
ATOM 1359 O O . VAL A 1 194 ? -15.119 18.455 -26.715 1 28.619 325 VAL A O 1
ATOM 1363 N N . ASN A 1 195 ? -17.376 18.432 -26.863 1 27.818 326 ASN A N 1
ATOM 1364 C CA . ASN A 1 195 ? -17.457 19.443 -27.907 1 30.026 326 ASN A CA 1
ATOM 1365 C C . ASN A 1 195 ? -16.979 20.801 -27.386 1 28.35 326 ASN A C 1
ATOM 1366 O O . ASN A 1 195 ? -16.325 21.547 -28.111 1 28.556 326 ASN A O 1
ATOM 1371 N N . ILE A 1 196 ? -17.325 21.129 -26.136 1 27.551 327 ILE A N 1
ATOM 1372 C CA . ILE A 1 196 ? -16.862 22.355 -25.502 1 27.632 327 ILE A CA 1
ATOM 1373 C C . ILE A 1 196 ? -15.333 22.366 -25.466 1 29.68 327 ILE A C 1
ATOM 1374 O O . ILE A 1 196 ? -14.711 23.396 -25.727 1 30.664 327 ILE A O 1
ATOM 1379 N N . MET A 1 197 ? -14.734 21.211 -25.15 1 31.272 328 MET A N 1
ATOM 1380 C CA . MET A 1 197 ? -13.295 21.118 -24.948 1 29.611 328 MET A CA 1
ATOM 1381 C C . MET A 1 197 ? -12.543 21.226 -26.278 1 30.475 328 MET A C 1
ATOM 1382 O O . MET A 1 197 ? -11.373 21.611 -26.285 1 27.995 328 MET A O 1
ATOM 1387 N N . ARG A 1 198 ? -13.204 20.893 -27.4 1 29.98 329 ARG A N 1
ATOM 1388 C CA . ARG A 1 198 ? -12.549 20.916 -28.702 1 33.079 329 ARG A CA 1
ATOM 1389 C C . ARG A 1 198 ? -12.797 22.233 -29.443 1 36.46 329 ARG A C 1
ATOM 1390 O O . ARG A 1 198 ? -12.151 22.482 -30.46 1 40.4 329 ARG A O 1
ATOM 1398 N N . THR A 1 199 ? -13.721 23.071 -28.944 1 34.984 330 THR A N 1
ATOM 1399 C CA . THR A 1 199 ? -14.17 24.253 -29.668 1 35.992 330 THR A CA 1
ATOM 1400 C C . THR A 1 199 ? -13.609 25.533 -29.046 1 35.7 330 THR A C 1
ATOM 1401 O O . THR A 1 199 ? -13.075 26.376 -29.765 1 39.517 330 THR A O 1
ATOM 1405 N N . TYR A 1 200 ? -13.777 25.702 -27.725 1 34.253 331 TYR A N 1
ATOM 1406 C CA . TYR A 1 200 ? -13.597 27 -27.084 1 33.594 331 TYR A CA 1
ATOM 1407 C C . TYR A 1 200 ? -12.205 27.13 -26.465 1 35.127 331 TYR A C 1
ATOM 1408 O O . TYR A 1 200 ? -11.518 26.13 -26.26 1 35.044 331 TYR A O 1
ATOM 1417 N N . THR A 1 201 ? -11.82 28.382 -26.152 1 36.312 332 THR A N 1
ATOM 1418 C CA . THR A 1 201 ? -10.532 28.694 -25.54 1 33.637 332 THR A CA 1
ATOM 1419 C C . THR A 1 201 ? -10.699 29.444 -24.212 1 32.031 332 THR A C 1
ATOM 1420 O O . THR A 1 201 ? -9.704 29.785 -23.579 1 33.987 332 THR A O 1
ATOM 1424 N N . TYR A 1 202 ? -11.937 29.706 -23.772 1 33.264 333 TYR A N 1
ATOM 1425 C CA . TYR A 1 202 ? -12.166 30.414 -22.518 1 31.299 333 TYR A CA 1
ATOM 1426 C C . TYR A 1 202 ? -11.793 29.499 -21.35 1 31.988 333 TYR A C 1
ATOM 1427 O O . TYR A 1 202 ? -12.397 28.441 -21.177 1 31.08 333 TYR A O 1
ATOM 1436 N N . GLU A 1 203 ? -10.819 29.942 -20.542 1 29.231 334 GLU A N 1
ATOM 1437 C CA . GLU A 1 203 ? -10.146 29.094 -19.567 1 30.628 334 GLU A CA 1
ATOM 1438 C C . GLU A 1 203 ? -11.118 28.586 -18.504 1 30.7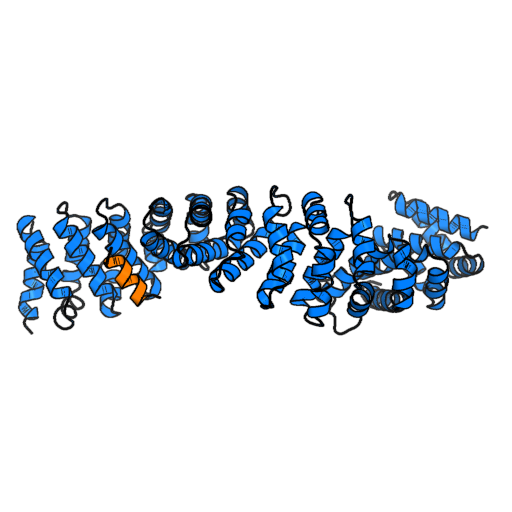61 334 GLU A C 1
ATOM 1439 O O . GLU A 1 203 ? -11.079 27.406 -18.161 1 29.681 334 GLU A O 1
ATOM 1445 N N . LYS A 1 204 ? -11.964 29.475 -17.967 1 31.388 335 LYS A N 1
ATOM 1446 C CA . LYS A 1 204 ? -12.922 29.091 -16.938 1 36.765 335 LYS A CA 1
ATOM 1447 C C . LYS A 1 204 ? -13.815 27.955 -17.431 1 30.555 335 LYS A C 1
ATOM 1448 O O . LYS A 1 204 ? -14.034 26.99 -16.705 1 32.376 335 LYS A O 1
ATOM 1454 N N . LEU A 1 205 ? -14.328 28.088 -18.66 1 30.622 336 LEU A N 1
ATOM 1455 C CA . LEU A 1 205 ? -15.238 27.114 -19.245 1 31.525 336 LEU A CA 1
ATOM 1456 C C . LEU A 1 205 ? -14.529 25.775 -19.431 1 31.41 336 LEU A C 1
ATOM 1457 O O . LEU A 1 205 ? -15.07 24.734 -19.06 1 31.919 336 LEU A O 1
ATOM 1462 N N . LEU A 1 206 ? -13.332 25.815 -20.031 1 31.875 337 LEU A N 1
ATOM 1463 C CA . LEU A 1 206 ? -12.514 24.627 -20.218 1 29.877 337 LEU A CA 1
ATOM 1464 C C . LEU A 1 206 ? -12.237 23.965 -18.872 1 28.202 337 LEU A C 1
ATOM 1465 O O . LEU A 1 206 ? -12.315 22.745 -18.754 1 28.472 337 LEU A O 1
ATOM 1470 N N . TRP A 1 207 ? -11.92 24.784 -17.865 1 27.055 338 TRP A N 1
ATOM 1471 C CA . TRP A 1 207 ? -11.666 24.296 -16.52 1 28.001 338 TRP A CA 1
ATOM 1472 C C . TRP A 1 207 ? -12.904 23.619 -15.938 1 28.323 338 TRP A C 1
ATOM 1473 O O . TRP A 1 207 ? -12.821 22.479 -15.497 1 31.366 338 TRP A O 1
ATOM 1484 N N . THR A 1 208 ? -14.04 24.331 -15.917 1 30.024 339 THR A N 1
ATOM 1485 C CA . THR A 1 208 ? -15.259 23.825 -15.297 1 30.98 339 THR A CA 1
ATOM 1486 C C . THR A 1 208 ? -15.753 22.575 -16.025 1 28.454 339 THR A C 1
ATOM 1487 O O . THR A 1 208 ? -16.258 21.659 -15.38 1 27.486 339 THR A O 1
ATOM 1491 N N . THR A 1 209 ? -15.603 22.548 -17.359 1 27.484 340 THR A N 1
ATOM 1492 C CA . THR A 1 209 ? -15.999 21.407 -18.177 1 27.368 340 THR A CA 1
ATOM 1493 C C . THR A 1 209 ? -15.131 20.19 -17.854 1 29.356 340 THR A C 1
ATOM 1494 O O . THR A 1 209 ? -15.634 19.071 -17.81 1 29.314 340 THR A O 1
ATOM 1498 N N . SER A 1 210 ? -13.823 20.405 -17.66 1 31.062 341 SER A N 1
ATOM 1499 C CA . SER A 1 210 ? -12.891 19.324 -17.371 1 32.098 341 SER A CA 1
ATOM 1500 C C . SER A 1 210 ? -13.254 18.625 -16.06 1 32.696 341 SER A C 1
ATOM 1501 O O . SER A 1 210 ? -13.109 17.407 -15.948 1 34.589 341 SER A O 1
ATOM 1504 N N . ARG A 1 211 ? -13.721 19.405 -15.077 1 31.778 342 ARG A N 1
ATOM 1505 C CA . ARG A 1 211 ? -14.08 18.881 -13.768 1 33.849 342 ARG A CA 1
ATOM 1506 C C . ARG A 1 211 ? -15.361 18.049 -13.82 1 35.136 342 ARG A C 1
ATOM 1507 O O . ARG A 1 211 ? -15.558 17.176 -12.975 1 34.125 342 ARG A O 1
ATOM 1515 N N . VAL A 1 212 ? -16.234 18.338 -14.795 1 36.021 343 VAL A N 1
ATOM 1516 C CA . VAL A 1 212 ? -17.435 17.546 -15.014 1 33.457 343 VAL A CA 1
ATOM 1517 C C . VAL A 1 212 ? -17.032 16.208 -15.634 1 33.187 343 VAL A C 1
ATOM 1518 O O . VAL A 1 212 ? -17.45 15.153 -15.159 1 30.703 343 VAL A O 1
ATOM 1522 N N . LEU A 1 213 ? -16.215 16.27 -16.694 1 30.499 344 LEU A N 1
ATOM 1523 C CA . LEU A 1 213 ? -15.722 15.083 -17.372 1 29.472 344 LEU A CA 1
ATOM 1524 C C . LEU A 1 213 ? -14.914 14.203 -16.419 1 29.545 344 LEU A C 1
ATOM 1525 O O . LEU A 1 213 ? -14.893 12.987 -16.585 1 29.248 344 LEU A O 1
ATOM 1530 N N . LYS A 1 214 ? -14.242 14.825 -15.441 1 30.599 345 LYS A N 1
ATOM 1531 C CA . LYS A 1 214 ? -13.479 14.094 -14.441 1 31.941 345 LYS A CA 1
ATOM 1532 C C . LYS A 1 214 ? -14.421 13.27 -13.571 1 29.466 345 LYS A C 1
ATOM 1533 O O . LYS A 1 214 ? -14.209 12.076 -13.392 1 30.234 345 LYS A O 1
ATOM 1539 N N . VAL A 1 215 ? -15.459 13.926 -13.038 1 29.917 346 VAL A N 1
ATOM 1540 C CA . VAL A 1 215 ? -16.469 13.266 -12.224 1 33.038 346 VAL A CA 1
ATOM 1541 C C . VAL A 1 215 ? -17.1 12.104 -12.997 1 32.558 346 VAL A C 1
ATOM 1542 O O . VAL A 1 215 ? -17.307 11.026 -12.441 1 31.508 346 VAL A O 1
ATOM 1546 N N . LEU A 1 216 ? -17.408 12.337 -14.279 1 32.29 347 LEU A N 1
ATOM 1547 C CA . LEU A 1 216 ? -18.028 11.334 -15.135 1 34.027 347 LEU A CA 1
ATOM 1548 C C . LEU A 1 216 ? -17.071 10.179 -15.437 1 35.391 347 LEU A C 1
ATOM 1549 O O . LEU A 1 216 ? -17.528 9.06 -15.663 1 34.334 347 LEU A O 1
ATOM 1554 N N . SER A 1 217 ? -15.759 10.462 -15.469 1 35.141 348 SER A N 1
ATOM 1555 C CA . SER A 1 217 ? -14.751 9.494 -15.877 1 34.587 348 SER A CA 1
ATOM 1556 C C . SER A 1 217 ? -14.44 8.475 -14.779 1 37.389 348 SER A C 1
ATOM 1557 O O . SER A 1 217 ? -13.739 7.504 -15.052 1 40.845 348 SER A O 1
ATOM 1560 N N . VAL A 1 218 ? -14.938 8.698 -13.554 1 40.288 349 VAL A N 1
ATOM 1561 C CA . VAL A 1 218 ? -14.607 7.869 -12.401 1 43.499 349 VAL A CA 1
ATOM 1562 C C . VAL A 1 218 ? -15.127 6.439 -12.579 1 48.808 349 VAL A C 1
ATOM 1563 O O . VAL A 1 218 ? -14.349 5.491 -12.486 1 57.698 349 VAL A O 1
ATOM 1567 N N . CYS A 1 219 ? -16.44 6.279 -12.798 1 52.853 350 CYS A N 1
ATOM 1568 C CA . CYS A 1 219 ? -17.043 4.957 -12.901 1 57.101 350 CYS A CA 1
ATOM 1569 C C . CYS A 1 219 ? -16.683 4.312 -14.241 1 57.968 350 CYS A C 1
ATOM 1570 O O . CYS A 1 219 ? -16.619 4.994 -15.26 1 57.157 350 CYS A O 1
ATOM 1573 N N . SER A 1 220 ? -16.49 2.985 -14.219 1 58.083 351 SER A N 1
ATOM 1574 C CA . SER A 1 220 ? -15.95 2.225 -15.338 1 64.491 351 SER A CA 1
ATOM 1575 C C . SER A 1 220 ? -16.936 2.143 -16.505 1 65.209 351 SER A C 1
ATOM 1576 O O . SER A 1 220 ? -16.522 2.166 -17.664 1 62.375 351 SER A O 1
ATOM 1579 N N . SER A 1 221 ? -18.235 2.02 -16.196 1 66.07 352 SER A N 1
ATOM 1580 C CA . SER A 1 221 ? -19.274 1.892 -17.209 1 62.443 352 SER A CA 1
ATOM 1581 C C . SER A 1 221 ? -19.497 3.207 -17.959 1 60.192 352 SER A C 1
ATOM 1582 O O . SER A 1 221 ? -20.04 3.196 -19.064 1 57.45 352 SER A O 1
ATOM 1585 N N . ASN A 1 222 ? -19.082 4.326 -17.344 1 56.48 353 ASN A N 1
ATOM 1586 C CA . ASN A 1 222 ? -19.319 5.668 -17.86 1 53.077 353 ASN A CA 1
ATOM 1587 C C . ASN A 1 222 ? -18.226 6.098 -18.843 1 47.109 353 ASN A C 1
ATOM 1588 O O . ASN A 1 222 ? -18.445 7.007 -19.64 1 41.127 353 ASN A O 1
ATOM 1593 N N . LYS A 1 223 ? -17.058 5.441 -18.786 1 43.033 354 LYS A N 1
ATOM 1594 C CA . LYS A 1 223 ? -15.859 5.876 -19.492 1 43.984 354 LYS A CA 1
ATOM 1595 C C . LYS A 1 223 ? -16 5.776 -21.013 1 41.846 354 LYS A C 1
ATOM 1596 O O . LYS A 1 223 ? -15.57 6.685 -21.72 1 41.456 354 LYS A O 1
ATOM 1602 N N . PRO A 1 224 ? -16.556 4.678 -21.582 1 43.193 355 PRO A N 1
ATOM 1603 C CA . PRO A 1 224 ? -16.644 4.527 -23.04 1 43.728 355 PRO A CA 1
ATOM 1604 C C . PRO A 1 224 ? -17.304 5.682 -23.793 1 41.455 355 PRO A C 1
ATOM 1605 O O . PRO A 1 224 ? -16.912 5.994 -24.916 1 40.623 355 PRO A O 1
ATOM 1609 N N . ALA A 1 225 ? -18.316 6.303 -23.177 1 38.184 356 ALA A N 1
ATOM 1610 C CA . ALA A 1 225 ? -19.054 7.392 -23.803 1 39.946 356 ALA A CA 1
ATOM 1611 C C . ALA A 1 225 ? -18.152 8.603 -24.044 1 38.484 356 ALA A C 1
ATOM 1612 O O . ALA A 1 225 ? -18.257 9.262 -25.079 1 38.127 356 ALA A O 1
ATOM 1614 N N . ILE A 1 226 ? -17.284 8.898 -23.068 1 36.16 357 ILE A N 1
ATOM 1615 C CA . ILE A 1 226 ? -16.334 9.997 -23.171 1 33.154 357 ILE A CA 1
ATOM 1616 C C . ILE A 1 226 ? -15.272 9.651 -24.217 1 30.139 357 ILE A C 1
ATOM 1617 O O . ILE A 1 226 ? -14.88 10.505 -25.006 1 31.584 357 ILE A O 1
ATOM 1622 N N . VAL A 1 227 ? -14.829 8.388 -24.232 1 32.743 358 VAL A N 1
ATOM 1623 C CA . VAL A 1 227 ? -13.783 7.943 -25.142 1 35.808 358 VAL A CA 1
ATOM 1624 C C . VAL A 1 227 ? -14.286 7.976 -26.587 1 38.688 358 VAL A C 1
ATOM 1625 O O . VAL A 1 227 ? -13.622 8.535 -27.458 1 41.439 358 VAL A O 1
ATOM 1629 N N . GLU A 1 228 ? -15.45 7.366 -26.841 1 39.633 359 GLU A N 1
ATOM 1630 C CA . GLU A 1 228 ? -15.974 7.234 -28.195 1 44.18 359 GLU A CA 1
ATOM 1631 C C . GLU A 1 228 ? -16.233 8.603 -28.824 1 39.851 359 GLU A C 1
ATOM 1632 O O . GLU A 1 228 ? -16.066 8.765 -30.032 1 38.25 359 GLU A O 1
ATOM 1638 N N . ALA A 1 229 ? -16.634 9.578 -27.999 1 41.24 360 ALA A N 1
ATOM 1639 C CA . ALA A 1 229 ? -16.932 10.928 -28.459 1 40.321 360 ALA A CA 1
ATOM 1640 C C . ALA A 1 229 ? -15.676 11.659 -28.935 1 37.287 360 ALA A C 1
ATOM 1641 O O . ALA A 1 229 ? -15.785 12.665 -29.633 1 38.543 360 ALA A O 1
ATOM 1643 N N . GLY A 1 230 ? -14.494 11.161 -28.545 1 36.714 361 GLY A N 1
ATOM 1644 C CA . GLY A 1 230 ? -13.227 11.801 -28.865 1 32.664 361 GLY A CA 1
ATOM 1645 C C . GLY A 1 230 ? -12.699 12.633 -27.696 1 31.237 361 GLY A C 1
ATOM 1646 O O . GLY A 1 230 ? -12.035 13.649 -27.909 1 30.006 361 GLY A O 1
ATOM 1647 N N . GLY A 1 231 ? -12.972 12.174 -26.467 1 29.985 362 GLY A N 1
ATOM 1648 C CA . GLY A 1 231 ? -12.613 12.901 -25.259 1 30.155 362 GLY A CA 1
ATOM 1649 C C . GLY A 1 231 ? -11.111 12.867 -24.977 1 31.511 362 GLY A C 1
ATOM 1650 O O . GLY A 1 231 ? -10.557 13.833 -24.459 1 33.556 362 GLY A O 1
ATOM 1651 N N . MET A 1 232 ? -10.455 11.747 -25.306 1 33.839 363 MET A N 1
ATOM 1652 C CA . MET A 1 232 ? -9.031 11.586 -25.046 1 32.047 363 MET A CA 1
ATOM 1653 C C . MET A 1 232 ? -8.246 12.659 -25.801 1 30.911 363 MET A C 1
ATOM 1654 O O . MET A 1 232 ? -7.343 13.284 -25.245 1 32.024 363 MET A O 1
ATOM 1659 N N . GLN A 1 233 ? -8.615 12.872 -27.07 1 29.81 364 GLN A N 1
ATOM 1660 C CA . GLN A 1 233 ? -7.951 13.836 -27.933 1 31.031 364 GLN A CA 1
ATOM 1661 C C . GLN A 1 233 ? -8.3 15.263 -27.511 1 30.505 364 GLN A C 1
ATOM 1662 O O . GLN A 1 233 ? -7.45 16.148 -27.553 1 35.021 364 GLN A O 1
ATOM 1668 N N . ALA A 1 234 ? -9.562 15.478 -27.124 1 31.554 365 ALA A N 1
ATOM 1669 C CA . ALA A 1 234 ? -10.045 16.794 -26.736 1 31.386 365 ALA A CA 1
ATOM 1670 C C . ALA A 1 234 ? -9.409 17.238 -25.421 1 30.256 365 ALA A C 1
ATOM 1671 O O . ALA A 1 234 ? -9.16 18.427 -25.234 1 26.566 365 ALA A O 1
ATOM 1673 N N . LEU A 1 235 ? -9.196 16.283 -24.506 1 28.285 366 LEU A N 1
ATOM 1674 C CA . LEU A 1 235 ? -8.527 16.547 -23.241 1 29.028 366 LEU A CA 1
ATOM 1675 C C . LEU A 1 235 ? -7.04 16.79 -23.479 1 29.443 366 LEU A C 1
ATOM 1676 O O . LEU A 1 235 ? -6.451 17.681 -22.869 1 30.56 366 LEU A O 1
ATOM 1681 N N . GLY A 1 236 ? -6.451 15.977 -24.366 1 31.878 367 GLY A N 1
ATOM 1682 C CA . GLY A 1 236 ? -5.044 16.071 -24.725 1 32.818 367 GLY A CA 1
ATOM 1683 C C . GLY A 1 236 ? -4.701 17.396 -25.401 1 31.007 367 GLY A C 1
ATOM 1684 O O . GLY A 1 236 ? -3.552 17.826 -25.386 1 33.023 367 GLY A O 1
ATOM 1685 N N . LEU A 1 237 ? -5.712 18.038 -25.99 1 31.047 368 LEU A N 1
ATOM 1686 C CA . LEU A 1 237 ? -5.53 19.284 -26.713 1 31.413 368 LEU A CA 1
ATOM 1687 C C . LEU A 1 237 ? -5.103 20.42 -25.782 1 29.458 368 LEU A C 1
ATOM 1688 O O . LEU A 1 237 ? -4.53 21.4 -26.249 1 29.794 368 LEU A O 1
ATOM 1693 N N . HIS A 1 238 ? -5.397 20.296 -24.478 1 30.254 369 HIS A N 1
ATOM 1694 C CA . HIS A 1 238 ? -5.206 21.383 -23.527 1 31.161 369 HIS A CA 1
ATOM 1695 C C . HIS A 1 238 ? -4.109 21.079 -22.504 1 32.32 369 HIS A C 1
ATOM 1696 O O . HIS A 1 238 ? -4.024 21.759 -21.481 1 29.183 369 HIS A O 1
ATOM 1703 N N . LEU A 1 239 ? -3.25 20.092 -22.799 1 30.928 370 LEU A N 1
ATOM 1704 C CA . LEU A 1 239 ? -2.206 19.663 -21.877 1 30.169 370 LEU A CA 1
ATOM 1705 C C . LEU A 1 239 ? -1.044 20.65 -21.838 1 32.393 370 LEU A C 1
ATOM 1706 O O . LEU A 1 239 ? -0.278 20.642 -20.878 1 34.041 370 LEU A O 1
ATOM 1711 N N . THR A 1 240 ? -0.904 21.469 -22.89 1 38.331 371 THR A N 1
ATOM 1712 C CA . THR A 1 240 ? 0.171 22.445 -22.992 1 36.829 371 THR A CA 1
ATOM 1713 C C . THR A 1 240 ? -0.35 23.85 -22.687 1 37.73 371 THR A C 1
ATOM 1714 O O . THR A 1 240 ? 0.372 24.822 -22.884 1 35.597 371 THR A O 1
ATOM 1718 N N . ASP A 1 241 ? -1.595 23.964 -22.202 1 38.121 372 ASP A N 1
ATOM 1719 C CA . ASP A 1 241 ? -2.182 25.261 -21.896 1 36.32 372 ASP A CA 1
ATOM 1720 C C . ASP A 1 241 ? -1.523 25.866 -20.658 1 34.223 372 ASP A C 1
ATOM 1721 O O . ASP A 1 241 ? -1.07 25.14 -19.777 1 32.674 372 ASP A O 1
ATOM 1726 N N . PRO A 1 242 ? -1.465 27.215 -20.546 1 35.961 373 PRO A N 1
ATOM 1727 C CA . PRO A 1 242 ? -0.839 27.872 -19.396 1 36.227 373 PRO A CA 1
ATOM 1728 C C . PRO A 1 242 ? -1.493 27.553 -18.054 1 38.22 373 PRO A C 1
ATOM 1729 O O . PRO A 1 242 ? -0.822 27.566 -17.024 1 45.187 373 PRO A O 1
ATOM 1733 N N . SER A 1 243 ? -2.805 27.291 -18.073 1 36.972 374 SER A N 1
ATOM 1734 C CA . SER A 1 243 ? -3.56 27.05 -16.855 1 34.547 374 SER A CA 1
ATOM 1735 C C . SER A 1 243 ? -3.126 25.736 -16.207 1 38.357 374 SER A C 1
ATOM 1736 O O . SER A 1 243 ? -3.27 24.674 -16.806 1 41.087 374 SER A O 1
ATOM 1739 N N . GLN A 1 244 ? -2.623 25.823 -14.969 1 38.145 375 GLN A N 1
ATOM 1740 C CA . GLN A 1 244 ? -2.182 24.658 -14.22 1 40.123 375 GLN A CA 1
ATOM 1741 C C . GLN A 1 244 ? -3.38 23.785 -13.853 1 41.319 375 GLN A C 1
ATOM 1742 O O . GLN A 1 244 ? -3.336 22.569 -14.039 1 39.047 375 GLN A O 1
ATOM 1748 N N . ARG A 1 245 ? -4.437 24.415 -13.324 1 38.464 376 ARG A N 1
ATOM 1749 C CA . ARG A 1 245 ? -5.621 23.702 -12.863 1 36.475 376 ARG A CA 1
ATOM 1750 C C . ARG A 1 245 ? -6.304 22.977 -14.022 1 34.747 376 ARG A C 1
ATOM 1751 O O . ARG A 1 245 ? -6.821 21.877 -13.836 1 37.379 376 ARG A O 1
ATOM 1759 N N . LEU A 1 246 ? -6.303 23.592 -15.213 1 32.068 377 LEU A N 1
ATOM 1760 C CA . LEU A 1 246 ? -6.897 22.987 -16.396 1 32.616 377 LEU A CA 1
ATOM 1761 C C . LEU A 1 246 ? -6.12 21.732 -16.795 1 31.239 377 LEU A C 1
ATOM 1762 O O . LEU A 1 246 ? -6.717 20.684 -17.037 1 30.628 377 LEU A O 1
ATOM 1767 N N . VAL A 1 247 ? -4.791 21.861 -16.897 1 33.542 378 VAL A N 1
ATOM 1768 C CA . VAL A 1 247 ? -3.927 20.761 -17.305 1 31.054 378 VAL A CA 1
ATOM 1769 C C . VAL A 1 247 ? -4.087 19.593 -16.335 1 29.696 378 VAL A C 1
ATOM 1770 O O . VAL A 1 247 ? -4.169 18.443 -16.76 1 31.744 378 VAL A O 1
ATOM 1774 N N . GLN A 1 248 ? -4.136 19.902 -15.034 1 30.116 379 GLN A N 1
ATOM 1775 C CA . GLN A 1 248 ? -4.194 18.887 -13.996 1 33.281 379 GLN A CA 1
ATOM 1776 C C . GLN A 1 248 ? -5.483 18.072 -14.104 1 33.395 379 GLN A C 1
ATOM 1777 O O . GLN A 1 248 ? -5.451 16.847 -14.011 1 30.038 379 GLN A O 1
ATOM 1783 N N . ASN A 1 249 ? -6.615 18.764 -14.282 1 31.412 380 ASN A N 1
ATOM 1784 C CA . ASN A 1 249 ? -7.911 18.114 -14.406 1 30.341 380 ASN A CA 1
ATOM 1785 C C . ASN A 1 249 ? -7.968 17.251 -15.666 1 29.914 380 ASN A C 1
ATOM 1786 O O . ASN A 1 249 ? -8.559 16.171 -15.647 1 32.041 380 ASN A O 1
ATOM 1791 N N . CYS A 1 250 ? -7.372 17.742 -16.76 1 28.617 381 CYS A N 1
ATOM 1792 C CA . CYS A 1 250 ? -7.301 16.988 -18.004 1 28.887 381 CYS A CA 1
ATOM 1793 C C . CYS A 1 250 ? -6.512 15.694 -17.791 1 29.639 381 CYS A C 1
ATOM 1794 O O . CYS A 1 250 ? -6.922 14.635 -18.261 1 30.552 381 CYS A O 1
ATOM 1797 N N . LEU A 1 251 ? -5.392 15.79 -17.061 1 28.836 382 LEU A N 1
ATOM 1798 C CA . LEU A 1 251 ? -4.52 14.652 -16.803 1 28.619 382 LEU A CA 1
ATOM 1799 C C . LEU A 1 251 ? -5.213 13.612 -15.926 1 27.954 382 LEU A C 1
ATOM 1800 O O . LEU A 1 251 ? -5.14 12.417 -16.212 1 28.047 382 LEU A O 1
ATOM 1805 N N . TRP A 1 252 ? -5.852 14.068 -14.842 1 29.298 383 TRP A N 1
ATOM 1806 C CA . TRP A 1 252 ? -6.611 13.187 -13.967 1 30.45 383 TRP A CA 1
ATOM 1807 C C . TRP A 1 252 ? -7.688 12.438 -14.745 1 30.014 383 TRP A C 1
ATOM 1808 O O . TRP A 1 252 ? -7.841 11.228 -14.58 1 33.014 383 TRP A O 1
ATOM 1819 N N . THR A 1 253 ? -8.434 13.173 -15.58 1 29.42 384 THR A N 1
ATOM 1820 C CA . THR A 1 253 ? -9.522 12.6 -16.359 1 30.195 384 THR A CA 1
ATOM 1821 C C . THR A 1 253 ? -8.967 11.567 -17.338 1 28.223 384 THR A C 1
ATOM 1822 O O . THR A 1 253 ? -9.535 10.486 -17.478 1 27.039 384 THR A O 1
ATOM 1826 N N . LEU A 1 254 ? -7.874 11.925 -18.024 1 29.976 385 LEU A N 1
ATOM 1827 C CA . LEU A 1 254 ? -7.234 11.06 -19.004 1 30.023 385 LEU A CA 1
ATOM 1828 C C . LEU A 1 254 ? -6.79 9.745 -18.364 1 29.962 385 LEU A C 1
ATOM 1829 O O . LEU A 1 254 ? -6.91 8.689 -18.981 1 27.495 385 LEU A O 1
ATOM 1834 N N . ARG A 1 255 ? -6.269 9.822 -17.134 1 29.754 386 ARG A N 1
ATOM 1835 C CA . ARG A 1 255 ? -5.766 8.65 -16.438 1 32.167 386 ARG A CA 1
ATOM 1836 C C . ARG A 1 255 ? -6.92 7.73 -16.04 1 29.161 386 ARG A C 1
ATOM 1837 O O . ARG A 1 255 ? -6.804 6.511 -16.135 1 32.376 386 ARG A O 1
ATOM 1845 N N . ASN A 1 256 ? -8.023 8.325 -15.575 1 30.085 387 ASN A N 1
ATOM 1846 C CA . ASN A 1 256 ? -9.242 7.585 -15.281 1 29.457 387 ASN A CA 1
ATOM 1847 C C . ASN A 1 256 ? -9.739 6.872 -16.54 1 29.937 387 ASN A C 1
ATOM 1848 O O . ASN A 1 256 ? -10.056 5.684 -16.5 1 25.857 387 ASN A O 1
ATOM 1853 N N . LEU A 1 257 ? -9.787 7.612 -17.656 1 29.05 388 LEU A N 1
ATOM 1854 C CA . LEU A 1 257 ? -10.312 7.112 -18.918 1 29.883 388 LEU A CA 1
ATOM 1855 C C . LEU A 1 257 ? -9.401 6.06 -19.544 1 29.012 388 LEU A C 1
ATOM 1856 O O . LEU A 1 257 ? -9.894 5.166 -20.224 1 28.662 388 LEU A O 1
ATOM 1861 N N . SER A 1 258 ? -8.082 6.194 -19.343 1 31.703 389 SER A N 1
ATOM 1862 C CA . SER A 1 258 ? -7.085 5.452 -20.105 1 34.769 389 SER A CA 1
ATOM 1863 C C . SER A 1 258 ? -7.204 3.934 -19.929 1 33.489 389 SER A C 1
ATOM 1864 O O . SER A 1 258 ? -6.694 3.195 -20.767 1 35.617 389 SER A O 1
ATOM 1867 N N . ASP A 1 259 ? -7.851 3.476 -18.846 1 37.466 390 ASP A N 1
ATOM 1868 C CA . ASP A 1 259 ? -8.11 2.058 -18.619 1 44.407 390 ASP A CA 1
ATOM 1869 C C . ASP A 1 259 ? -9.057 1.488 -19.676 1 47.415 390 ASP A C 1
ATOM 1870 O O . ASP A 1 259 ? -8.953 0.317 -20.038 1 37.211 390 ASP A O 1
ATOM 1875 N N . ALA A 1 260 ? -9.992 2.322 -20.152 1 48.935 391 ALA A N 1
ATOM 1876 C CA . ALA A 1 260 ? -10.981 1.92 -21.141 1 50.073 391 ALA A CA 1
ATOM 1877 C C . ALA A 1 260 ? -10.57 2.33 -22.558 1 49.13 391 ALA A C 1
ATOM 1878 O O . ALA A 1 260 ? -11.241 1.958 -23.519 1 47.553 391 ALA A O 1
ATOM 1880 N N . ALA A 1 261 ? -9.47 3.086 -22.691 1 47.607 392 ALA A N 1
ATOM 1881 C CA . ALA A 1 261 ? -9.043 3.617 -23.978 1 45.96 392 ALA A CA 1
ATOM 1882 C C . ALA A 1 261 ? -7.808 2.881 -24.494 1 47.231 392 ALA A C 1
ATOM 1883 O O . ALA A 1 261 ? -7.103 3.409 -25.353 1 44.84 392 ALA A O 1
ATOM 1885 N N . THR A 1 262 ? -7.57 1.658 -23.993 1 51.232 393 THR A N 1
ATOM 1886 C CA . THR A 1 262 ? -6.38 0.892 -24.342 1 52.056 393 THR A CA 1
ATOM 1887 C C . THR A 1 262 ? -6.472 0.382 -25.781 1 54.629 393 THR A C 1
ATOM 1888 O O . THR A 1 262 ? -5.442 0.183 -26.422 1 50.594 393 THR A O 1
ATOM 1892 N N . LYS A 1 263 ? -7.7 0.161 -26.272 1 53.919 394 LYS A N 1
ATOM 1893 C CA . LYS A 1 263 ? -7.926 -0.297 -27.636 1 53.696 394 LYS A CA 1
ATOM 1894 C C . LYS A 1 263 ? -8.404 0.85 -28.526 1 51.57 394 LYS A C 1
ATOM 1895 O O . LYS A 1 263 ? -8.535 0.675 -29.735 1 52.261 394 LYS A O 1
ATOM 1901 N N . GLN A 1 264 ? -8.663 2.019 -27.927 1 49.524 395 GLN A N 1
ATOM 1902 C CA . GLN A 1 264 ? -9.095 3.193 -28.668 1 44.987 395 GLN A CA 1
ATOM 1903 C C . GLN A 1 264 ? -7.999 3.603 -29.647 1 42.551 395 GLN A C 1
ATOM 1904 O O . GLN A 1 264 ? -6.821 3.64 -29.293 1 43.884 395 GLN A O 1
ATOM 1910 N N . GLU A 1 265 ? -8.411 3.927 -30.876 1 40.619 396 GLU A N 1
ATOM 1911 C CA . GLU A 1 265 ? -7.482 4.259 -31.942 1 45.31 396 GLU A CA 1
ATOM 1912 C C . GLU A 1 265 ? -7.359 5.775 -32.093 1 43.23 396 GLU A C 1
ATOM 1913 O O . GLU A 1 265 ? -8.275 6.513 -31.739 1 51.056 396 GLU A O 1
ATOM 1919 N N . GLY A 1 266 ? -6.217 6.226 -32.632 1 42.361 397 GLY A N 1
ATOM 1920 C CA . GLY A 1 266 ? -5.979 7.632 -32.926 1 39.288 397 GLY A CA 1
ATOM 1921 C C . GLY A 1 266 ? -5.378 8.385 -31.739 1 38.387 397 GLY A C 1
ATOM 1922 O O . GLY A 1 266 ? -5.659 9.568 -31.55 1 36.814 397 GLY A O 1
ATOM 1923 N N . MET A 1 267 ? -4.517 7.701 -30.974 1 37.579 398 MET A N 1
ATOM 1924 C CA . MET A 1 267 ? -3.989 8.22 -29.721 1 37.401 398 MET A CA 1
ATOM 1925 C C . MET A 1 267 ? -2.582 8.793 -29.897 1 35.147 398 MET A C 1
ATOM 1926 O O . MET A 1 267 ? -1.957 9.166 -28.907 1 36.126 398 MET A O 1
ATOM 1931 N N . GLU A 1 268 ? -2.107 8.9 -31.147 1 34.836 399 GLU A N 1
ATOM 1932 C CA . GLU A 1 268 ? -0.703 9.167 -31.429 1 35.104 399 GLU A CA 1
ATOM 1933 C C . GLU A 1 268 ? -0.31 10.577 -30.988 1 35.173 399 GLU A C 1
ATOM 1934 O O . GLU A 1 268 ? 0.733 10.764 -30.363 1 37.946 399 GLU A O 1
ATOM 1940 N N . GLY A 1 269 ? -1.14 11.569 -31.326 1 32.819 400 GLY A N 1
ATOM 1941 C CA . GLY A 1 269 ? -0.871 12.949 -30.953 1 29.784 400 GLY A CA 1
ATOM 1942 C C . GLY A 1 269 ? -0.771 13.127 -29.438 1 27.933 400 GLY A C 1
ATOM 1943 O O . GLY A 1 269 ? 0.122 13.817 -28.955 1 28.405 400 GLY A O 1
ATOM 1944 N N . LEU A 1 270 ? -1.703 12.506 -28.705 1 28.252 401 LEU A N 1
ATOM 1945 C CA . LEU A 1 270 ? -1.735 12.557 -27.25 1 29.219 401 LEU A CA 1
ATOM 1946 C C . LEU A 1 270 ? -0.459 11.963 -26.65 1 28.685 401 LEU A C 1
ATOM 1947 O O . LEU A 1 270 ? 0.12 12.536 -25.731 1 29.982 401 LEU A O 1
ATOM 1952 N N . LEU A 1 271 ? -0.055 10.794 -27.154 1 28.525 402 LEU A N 1
ATOM 1953 C CA . LEU A 1 271 ? 1.102 10.073 -26.646 1 32.202 402 LEU A CA 1
ATOM 1954 C C . LEU A 1 271 ? 2.374 10.911 -26.773 1 30.316 402 LEU A C 1
ATOM 1955 O O . LEU A 1 271 ? 3.199 10.93 -25.861 1 31.481 402 LEU A O 1
ATOM 1960 N N . GLY A 1 272 ? 2.538 11.586 -27.915 1 30.151 403 GLY A N 1
ATOM 1961 C CA . GLY A 1 272 ? 3.665 12.482 -28.122 1 30.494 403 GLY A CA 1
ATOM 1962 C C . GLY A 1 272 ? 3.737 13.582 -27.062 1 28.778 403 GLY A C 1
ATOM 1963 O O . GLY A 1 272 ? 4.818 13.912 -26.585 1 29.945 403 GLY A O 1
ATOM 1964 N N . THR A 1 273 ? 2.577 14.155 -26.713 1 30.771 404 THR A N 1
ATOM 1965 C CA . THR A 1 273 ? 2.489 15.227 -25.729 1 31.951 404 THR A CA 1
ATOM 1966 C C . THR A 1 273 ? 2.813 14.677 -24.341 1 31.622 404 THR A C 1
ATOM 1967 O O . THR A 1 273 ? 3.51 15.322 -23.562 1 32.472 404 THR A O 1
ATOM 1971 N N . LEU A 1 274 ? 2.298 13.48 -24.039 1 29.996 405 LEU A N 1
ATOM 1972 C CA . LEU A 1 274 ? 2.506 12.844 -22.747 1 30.554 405 LEU A CA 1
ATOM 1973 C C . LEU A 1 274 ? 3.995 12.625 -22.483 1 29.546 405 LEU A C 1
ATOM 1974 O O . LEU A 1 274 ? 4.452 12.794 -21.353 1 25.684 405 LEU A O 1
ATOM 1979 N N . VAL A 1 275 ? 4.737 12.222 -23.523 1 30.474 406 VAL A N 1
ATOM 1980 C CA . VAL A 1 275 ? 6.17 11.993 -23.405 1 30.813 406 VAL A CA 1
ATOM 1981 C C . VAL A 1 275 ? 6.873 13.323 -23.126 1 28.041 406 VAL A C 1
ATOM 1982 O O . VAL A 1 275 ? 7.784 13.378 -22.305 1 30.315 406 VAL A O 1
ATOM 1986 N N . GLN A 1 276 ? 6.443 14.393 -23.805 1 30.507 407 GLN A N 1
ATOM 1987 C CA . GLN A 1 276 ? 6.969 15.729 -23.56 1 31.565 407 GLN A CA 1
ATOM 1988 C C . GLN A 1 276 ? 6.721 16.148 -22.111 1 31.113 407 GLN A C 1
ATOM 1989 O O . GLN A 1 276 ? 7.59 16.766 -21.502 1 32.419 407 GLN A O 1
ATOM 1995 N N . LEU A 1 277 ? 5.54 15.81 -21.57 1 29.203 408 LEU A N 1
ATOM 1996 C CA . LEU A 1 277 ? 5.156 16.196 -20.219 1 29.688 408 LEU A CA 1
ATOM 1997 C C . LEU A 1 277 ? 6.028 15.522 -19.157 1 28.699 408 LEU A C 1
ATOM 1998 O O . LEU A 1 277 ? 6.085 16.001 -18.026 1 29.099 408 LEU A O 1
ATOM 2003 N N . LEU A 1 278 ? 6.671 14.4 -19.497 1 28.327 409 LEU A N 1
ATOM 2004 C CA . LEU A 1 278 ? 7.577 13.727 -18.576 1 28.736 409 LEU A CA 1
ATOM 2005 C C . LEU A 1 278 ? 8.723 14.654 -18.168 1 30.968 409 LEU A C 1
ATOM 2006 O O . LEU A 1 278 ? 9.312 14.469 -17.103 1 33.138 409 LEU A O 1
ATOM 2011 N N . GLY A 1 279 ? 9.04 15.642 -19.02 1 32.461 410 GLY A N 1
ATOM 2012 C CA . GLY A 1 279 ? 10.081 16.619 -18.737 1 32.61 410 GLY A CA 1
ATOM 2013 C C . GLY A 1 279 ? 9.564 17.86 -18.005 1 32.769 410 GLY A C 1
ATOM 2014 O O . GLY A 1 279 ? 10.281 18.852 -17.91 1 34.691 410 GLY A O 1
ATOM 2015 N N . SER A 1 280 ? 8.34 17.797 -17.465 1 31.53 411 SER A N 1
ATOM 2016 C CA . SER A 1 280 ? 7.755 18.903 -16.725 1 32.13 411 SER A CA 1
ATOM 2017 C C . SER A 1 280 ? 8.452 19.091 -15.378 1 34.392 411 SER A C 1
ATOM 2018 O O . SER A 1 280 ? 8.926 18.129 -14.78 1 32.321 411 SER A O 1
ATOM 2021 N N . ASP A 1 281 ? 8.473 20.344 -14.9 1 34.276 412 ASP A N 1
ATOM 2022 C CA . ASP A 1 281 ? 9.017 20.687 -13.593 1 36.257 412 ASP A CA 1
ATOM 2023 C C . ASP A 1 281 ? 8.076 20.229 -12.476 1 39.064 412 ASP A C 1
ATOM 2024 O O . ASP A 1 281 ? 8.518 20.004 -11.348 1 34.54 412 ASP A O 1
ATOM 2029 N N . ASP A 1 282 ? 6.775 20.135 -12.797 1 38.94 413 ASP A N 1
ATOM 2030 C CA . ASP A 1 282 ? 5.744 19.732 -11.854 1 38.424 413 ASP A CA 1
ATOM 2031 C C . ASP A 1 282 ? 5.726 18.207 -11.781 1 39.541 413 ASP A C 1
ATOM 2032 O O . ASP A 1 282 ? 5.429 17.547 -12.772 1 37.52 413 ASP A O 1
ATOM 2037 N N . ILE A 1 283 ? 6.019 17.664 -10.594 1 39.677 414 ILE A N 1
ATOM 2038 C CA . ILE A 1 283 ? 6.133 16.226 -10.397 1 42.473 414 ILE A CA 1
ATOM 2039 C C . ILE A 1 283 ? 4.77 15.551 -10.56 1 41.259 414 ILE A C 1
ATOM 2040 O O . ILE A 1 283 ? 4.708 14.388 -10.961 1 41.983 414 ILE A O 1
ATOM 2045 N N . ASN A 1 284 ? 3.686 16.276 -10.25 1 41.108 415 ASN A N 1
ATOM 2046 C CA . ASN A 1 284 ? 2.342 15.728 -10.359 1 39.069 415 ASN A CA 1
ATOM 2047 C C . ASN A 1 284 ? 1.994 15.523 -11.831 1 37.288 415 ASN A C 1
ATOM 2048 O O . ASN A 1 284 ? 1.313 14.559 -12.172 1 38.636 415 ASN A O 1
ATOM 2053 N N . VAL A 1 285 ? 2.471 16.433 -12.692 1 34.562 416 VAL A N 1
ATOM 2054 C CA . VAL A 1 285 ? 2.3 16.314 -14.134 1 35.449 416 VAL A CA 1
ATOM 2055 C C . VAL A 1 285 ? 3.032 15.073 -14.647 1 33.844 416 VAL A C 1
ATOM 2056 O O . VAL A 1 285 ? 2.508 14.348 -15.49 1 36.182 416 VAL A O 1
ATOM 2060 N N . VAL A 1 286 ? 4.253 14.855 -14.149 1 30.589 417 VAL A N 1
ATOM 2061 C CA . VAL A 1 286 ? 5.088 13.75 -14.587 1 30.58 417 VAL A CA 1
ATOM 2062 C C . VAL A 1 286 ? 4.44 12.428 -14.179 1 28.531 417 VAL A C 1
ATOM 2063 O O . VAL A 1 286 ? 4.402 11.492 -14.973 1 29.65 417 VAL A O 1
ATOM 2067 N N . THR A 1 287 ? 3.933 12.369 -12.942 1 28.718 418 THR A N 1
ATOM 2068 C CA . THR A 1 287 ? 3.292 11.178 -12.403 1 28.443 418 THR A CA 1
ATOM 2069 C C . THR A 1 287 ? 2.078 10.798 -13.249 1 28.686 418 THR A C 1
ATOM 2070 O O . THR A 1 287 ? 1.887 9.631 -13.584 1 25.696 418 THR A O 1
ATOM 2074 N N . CYS A 1 288 ? 1.238 11.789 -13.56 1 29.759 419 CYS A N 1
ATOM 2075 C CA . CYS A 1 288 ? 0.02 11.55 -14.318 1 32.009 419 CYS A CA 1
ATOM 2076 C C . CYS A 1 288 ? 0.36 11.076 -15.729 1 29.362 419 CYS A C 1
ATOM 2077 O O . CYS A 1 288 ? -0.206 10.094 -16.203 1 30.404 419 CYS A O 1
ATOM 2080 N N . ALA A 1 289 ? 1.293 11.78 -16.384 1 27.571 420 ALA A N 1
ATOM 2081 C CA . ALA A 1 289 ? 1.733 11.437 -17.729 1 24.716 420 ALA A CA 1
ATOM 2082 C C . ALA A 1 289 ? 2.217 9.988 -17.782 1 26.001 420 ALA A C 1
ATOM 2083 O O . ALA A 1 289 ? 1.876 9.254 -18.706 1 24.821 420 ALA A O 1
ATOM 2085 N N . ALA A 1 290 ? 3.016 9.587 -16.786 1 27.029 421 ALA A N 1
ATOM 2086 C CA . ALA A 1 290 ? 3.571 8.244 -16.715 1 24.796 421 ALA A CA 1
ATOM 2087 C C . ALA A 1 290 ? 2.458 7.206 -16.565 1 25.792 421 ALA A C 1
ATOM 2088 O O . ALA A 1 290 ? 2.504 6.15 -17.193 1 26.356 421 ALA A O 1
ATOM 2090 N N . GLY A 1 291 ? 1.468 7.517 -15.719 1 27.51 422 GLY A N 1
ATOM 2091 C CA . GLY A 1 291 ? 0.332 6.64 -15.48 1 27.639 422 GLY A CA 1
ATOM 2092 C C . GLY A 1 291 ? -0.511 6.408 -16.733 1 25.684 422 GLY A C 1
ATOM 2093 O O . GLY A 1 291 ? -0.96 5.29 -16.983 1 23.763 422 GLY A O 1
ATOM 2094 N N . ILE A 1 292 ? -0.737 7.474 -17.506 1 26.42 423 ILE A N 1
ATOM 2095 C CA . ILE A 1 292 ? -1.543 7.393 -18.715 1 29.444 423 ILE A CA 1
ATOM 2096 C C . ILE A 1 292 ? -0.789 6.57 -19.758 1 29.71 423 ILE A C 1
ATOM 2097 O O . ILE A 1 292 ? -1.368 5.683 -20.382 1 28.825 423 ILE A O 1
ATOM 2102 N N . LEU A 1 293 ? 0.506 6.874 -19.928 1 30.102 424 LEU A N 1
ATOM 2103 C CA . LEU A 1 293 ? 1.377 6.143 -20.839 1 29.685 424 LEU A CA 1
ATOM 2104 C C . LEU A 1 293 ? 1.408 4.655 -20.488 1 26.83 424 LEU A C 1
ATOM 2105 O O . LEU A 1 293 ? 1.405 3.811 -21.378 1 25.223 424 LEU A O 1
ATOM 2110 N N . SER A 1 294 ? 1.466 4.341 -19.19 1 26.446 425 SER A N 1
ATOM 2111 C CA . SER A 1 294 ? 1.415 2.964 -18.724 1 29.049 425 SER A CA 1
ATOM 2112 C C . SER A 1 294 ? 0.144 2.279 -19.224 1 29.354 425 SER A C 1
ATOM 2113 O O . SER A 1 294 ? 0.198 1.159 -19.725 1 32.402 425 SER A O 1
ATOM 2116 N N . ASN A 1 295 ? -0.996 2.963 -19.079 1 29.52 426 ASN A N 1
ATOM 2117 C CA . ASN A 1 295 ? -2.289 2.412 -19.451 1 30.059 426 ASN A CA 1
ATOM 2118 C C . ASN A 1 295 ? -2.408 2.26 -20.967 1 27.884 426 ASN A C 1
ATOM 2119 O O . ASN A 1 295 ? -2.872 1.23 -21.449 1 30.138 426 ASN A O 1
ATOM 2124 N N . LEU A 1 296 ? -1.989 3.291 -21.707 1 29.387 427 LEU A N 1
ATOM 2125 C CA . LEU A 1 296 ? -2.185 3.354 -23.147 1 31.019 427 LEU A CA 1
ATOM 2126 C C . LEU A 1 296 ? -1.256 2.398 -23.895 1 30.791 427 LEU A C 1
ATOM 2127 O O . LEU A 1 296 ? -1.542 2.056 -25.038 1 37.414 427 LEU A O 1
ATOM 2132 N N . THR A 1 297 ? -0.136 1.993 -23.284 1 28.409 428 THR A N 1
ATOM 2133 C CA . THR A 1 297 ? 0.827 1.137 -23.964 1 29.879 428 THR A CA 1
ATOM 2134 C C . THR A 1 297 ? 0.495 -0.34 -23.748 1 33.22 428 THR A C 1
ATOM 2135 O O . THR A 1 297 ? 1.068 -1.192 -24.419 1 37.685 428 THR A O 1
ATOM 2139 N N . CYS A 1 298 ? -0.417 -0.641 -22.816 1 35.191 429 CYS A N 1
ATOM 2140 C CA . CYS A 1 298 ? -0.777 -2.014 -22.492 1 39.158 429 CYS A CA 1
ATOM 2141 C C . CYS A 1 298 ? -1.549 -2.654 -23.648 1 41.368 429 CYS A C 1
ATOM 2142 O O . CYS A 1 298 ? -2.647 -2.213 -23.978 1 51.085 429 CYS A O 1
ATOM 2145 N N . ASN A 1 299 ? -0.96 -3.69 -24.259 1 41.858 430 ASN A N 1
ATOM 2146 C CA . ASN A 1 299 ? -1.599 -4.482 -25.304 1 50.392 430 ASN A CA 1
ATOM 2147 C C . ASN A 1 299 ? -2.119 -3.602 -26.44 1 46.393 430 ASN A C 1
ATOM 2148 O O . ASN A 1 299 ? -3.253 -3.769 -26.883 1 56.765 430 ASN A O 1
ATOM 2153 N N . ASN A 1 300 ? -1.277 -2.685 -26.924 1 44.511 431 ASN A N 1
ATOM 2154 C CA . ASN A 1 300 ? -1.587 -1.895 -28.105 1 42.37 431 ASN A CA 1
ATOM 2155 C C . ASN A 1 300 ? -0.276 -1.557 -28.81 1 39.315 431 ASN A C 1
ATOM 2156 O O . ASN A 1 300 ? 0.445 -0.67 -28.367 1 42.352 431 ASN A O 1
ATOM 2161 N N . TYR A 1 301 ? 0.001 -2.245 -29.924 1 39.247 432 TYR A N 1
ATOM 2162 C CA . TYR A 1 301 ? 1.307 -2.202 -30.566 1 43.27 432 TYR A CA 1
ATOM 2163 C C . TYR A 1 301 ? 1.548 -0.84 -31.22 1 41.597 432 TYR A C 1
ATOM 2164 O O . TYR A 1 301 ? 2.688 -0.382 -31.273 1 39.365 432 TYR A O 1
ATOM 2173 N N . LYS A 1 302 ? 0.484 -0.204 -31.729 1 35.777 433 LYS A N 1
ATOM 2174 C CA . LYS A 1 302 ? 0.597 1.114 -32.335 1 37.214 433 LYS A CA 1
ATOM 2175 C C . LYS A 1 302 ? 1.048 2.143 -31.301 1 33.791 433 LYS A C 1
ATOM 2176 O O . LYS A 1 302 ? 1.898 2.983 -31.594 1 37.759 433 LYS A O 1
ATOM 2182 N N . ASN A 1 303 ? 0.449 2.073 -30.106 1 32.004 434 ASN A N 1
ATOM 2183 C CA . ASN A 1 303 ? 0.774 2.963 -29.001 1 33.194 434 ASN A CA 1
ATOM 2184 C C . ASN A 1 303 ? 2.204 2.713 -28.53 1 31.107 434 ASN A C 1
ATOM 2185 O O . ASN A 1 303 ? 2.941 3.661 -28.268 1 28.755 434 ASN A O 1
ATOM 2190 N N . LYS A 1 304 ? 2.576 1.432 -28.414 1 32.423 435 LYS A N 1
ATOM 2191 C CA . LYS A 1 304 ? 3.922 1.035 -28.03 1 34.345 435 LYS A CA 1
ATOM 2192 C C . LYS A 1 304 ? 4.944 1.604 -29.012 1 36.485 435 LYS A C 1
ATOM 2193 O O . LYS A 1 304 ? 5.951 2.169 -28.589 1 36.3 435 LYS A O 1
ATOM 2199 N N . MET A 1 305 ? 4.67 1.44 -30.314 1 38.233 436 MET A N 1
ATOM 2200 C CA . MET A 1 305 ? 5.566 1.872 -31.377 1 36.087 436 MET A CA 1
ATOM 2201 C C . MET A 1 305 ? 5.719 3.389 -31.376 1 39.839 436 MET A C 1
ATOM 2202 O O . MET A 1 305 ? 6.835 3.898 -31.461 1 44.598 436 MET A O 1
ATOM 2207 N N . MET A 1 306 ? 4.59 4.099 -31.284 1 39.885 437 MET A N 1
ATOM 2208 C CA . MET A 1 306 ? 4.584 5.552 -31.322 1 40.352 437 MET A CA 1
ATOM 2209 C C . MET A 1 306 ? 5.469 6.12 -30.211 1 39.711 437 MET A C 1
ATOM 2210 O O . MET A 1 306 ? 6.26 7.032 -30.453 1 41.624 437 MET A O 1
ATOM 2215 N N . VAL A 1 307 ? 5.32 5.583 -28.994 1 35.082 438 VAL A N 1
ATOM 2216 C CA . VAL A 1 307 ? 6.059 6.059 -27.835 1 33.205 438 VAL A CA 1
ATOM 2217 C C . VAL A 1 307 ? 7.557 5.847 -28.048 1 33.029 438 VAL A C 1
ATOM 2218 O O . VAL A 1 307 ? 8.36 6.696 -27.673 1 33.151 438 VAL A O 1
ATOM 2222 N N . CYS A 1 308 ? 7.926 4.709 -28.647 1 34.247 439 CYS A N 1
ATOM 2223 C CA . CYS A 1 308 ? 9.318 4.402 -28.939 1 37.467 439 CYS A CA 1
ATOM 2224 C C . CYS A 1 308 ? 9.898 5.392 -29.948 1 37.821 439 CYS A C 1
ATOM 2225 O O . CYS A 1 308 ? 11.063 5.767 -29.842 1 37.903 439 CYS A O 1
ATOM 2228 N N . GLN A 1 309 ? 9.073 5.813 -30.915 1 40.478 440 GLN A N 1
ATOM 2229 C CA . GLN A 1 309 ? 9.518 6.65 -32.018 1 41.559 440 GLN A CA 1
ATOM 2230 C C . GLN A 1 309 ? 9.81 8.08 -31.569 1 39.91 440 GLN A C 1
ATOM 2231 O O . GLN A 1 309 ? 10.623 8.753 -32.199 1 48.119 440 GLN A O 1
ATOM 2237 N N . VAL A 1 310 ? 9.155 8.542 -30.494 1 36.181 441 VAL A N 1
ATOM 2238 C CA . VAL A 1 310 ? 9.304 9.921 -30.042 1 34.595 441 VAL A CA 1
ATOM 2239 C C . VAL A 1 310 ? 10.245 10.002 -28.84 1 32.548 441 VAL A C 1
ATOM 2240 O O . VAL A 1 310 ? 10.266 11.018 -28.148 1 31.854 441 VAL A O 1
ATOM 2244 N N . GLY A 1 311 ? 11.027 8.941 -28.603 1 30.955 442 GLY A N 1
ATOM 2245 C CA . GLY A 1 311 ? 12.052 8.939 -27.571 1 29.231 442 GLY A CA 1
ATOM 2246 C C . GLY A 1 311 ? 11.464 8.7 -26.183 1 28.117 442 GLY A C 1
ATOM 2247 O O . GLY A 1 311 ? 11.988 9.208 -25.192 1 26.686 442 GLY A O 1
ATOM 2248 N N . GLY A 1 312 ? 10.398 7.895 -26.126 1 26.403 443 GLY A N 1
ATOM 2249 C CA . GLY A 1 312 ? 9.704 7.607 -24.883 1 28.514 443 GLY A CA 1
ATOM 2250 C C . GLY A 1 312 ? 10.566 6.83 -23.888 1 29.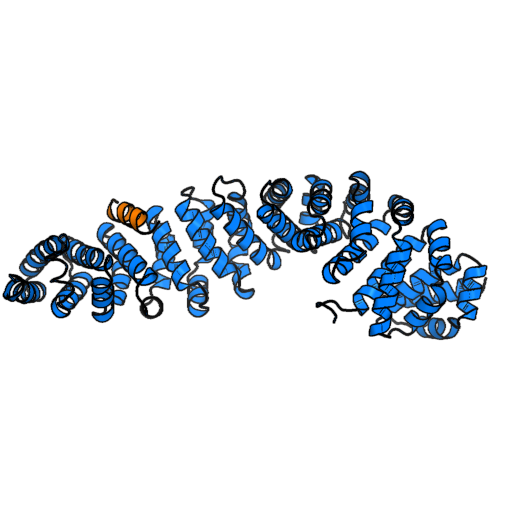73 443 GLY A C 1
ATOM 2251 O O . GLY A 1 312 ? 10.391 6.986 -22.679 1 29.665 443 GLY A O 1
ATOM 2252 N N . ILE A 1 313 ? 11.485 5.994 -24.392 1 31.983 444 ILE A N 1
ATOM 2253 C CA . ILE A 1 313 ? 12.305 5.151 -23.531 1 35.258 444 ILE A CA 1
ATOM 2254 C C . ILE A 1 313 ? 13.232 6.038 -22.698 1 32.236 444 ILE A C 1
ATOM 2255 O O . ILE A 1 313 ? 13.24 5.956 -21.47 1 31.627 444 ILE A O 1
ATOM 2260 N N . GLU A 1 314 ? 14.005 6.893 -23.375 1 32.758 445 GLU A N 1
ATOM 2261 C CA . GLU A 1 314 ? 14.869 7.853 -22.707 1 33.073 445 GLU A CA 1
ATOM 2262 C C . GLU A 1 314 ? 14.096 8.594 -21.616 1 29.256 445 GLU A C 1
ATOM 2263 O O . GLU A 1 314 ? 14.553 8.691 -20.478 1 29.055 445 GLU A O 1
ATOM 2269 N N . ALA A 1 315 ? 12.921 9.114 -21.99 1 27.793 446 ALA A N 1
ATOM 2270 C CA . ALA A 1 315 ? 12.1 9.93 -21.11 1 27.741 446 ALA A CA 1
ATOM 2271 C C . ALA A 1 315 ? 11.678 9.142 -19.872 1 27.02 446 ALA A C 1
ATOM 2272 O O . ALA A 1 315 ? 11.735 9.665 -18.76 1 24.266 446 ALA A O 1
ATOM 2274 N N . LEU A 1 316 ? 11.243 7.892 -20.086 1 27.398 447 LEU A N 1
ATOM 2275 C CA . LEU A 1 316 ? 10.771 7.023 -19.017 1 29.851 447 LEU A CA 1
ATOM 2276 C C . LEU A 1 316 ? 11.925 6.585 -18.12 1 29.464 447 LEU A C 1
ATOM 2277 O O . LEU A 1 316 ? 11.758 6.488 -16.906 1 31.198 447 LEU A O 1
ATOM 2282 N N . VAL A 1 317 ? 13.083 6.304 -18.725 1 29.133 448 VAL A N 1
ATOM 2283 C CA . VAL A 1 317 ? 14.285 5.984 -17.967 1 30.419 448 VAL A CA 1
ATOM 2284 C C . VAL A 1 317 ? 14.649 7.175 -17.081 1 29.388 448 VAL A C 1
ATOM 2285 O O . VAL A 1 317 ? 14.885 7.017 -15.884 1 31.263 448 VAL A O 1
ATOM 2289 N N A ARG A 1 318 ? 14.671 8.368 -17.681 0.5 26.019 449 ARG A N 1
ATOM 2290 N N B ARG A 1 318 ? 14.694 8.363 -17.696 0.5 27.038 449 ARG A N 1
ATOM 2291 C CA A ARG A 1 318 ? 15.028 9.582 -16.97 0.5 25.513 449 ARG A CA 1
ATOM 2292 C CA B ARG A 1 318 ? 15.003 9.602 -17.003 0.5 27.319 449 ARG A CA 1
ATOM 2293 C C A ARG A 1 318 ? 14.005 9.892 -15.877 0.5 25.537 449 ARG A C 1
ATOM 2294 C C B ARG A 1 318 ? 14.019 9.828 -15.857 0.5 26.574 449 ARG A C 1
ATOM 2295 O O A ARG A 1 318 ? 14.353 10.474 -14.853 0.5 25.46 449 ARG A O 1
ATOM 2296 O O B ARG A 1 318 ? 14.401 10.292 -14.786 0.5 26.749 449 ARG A O 1
ATOM 2311 N N . THR A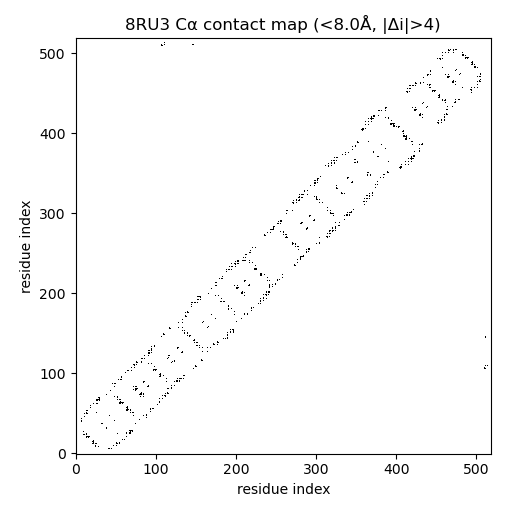 1 319 ? 12.744 9.506 -16.106 1 25.779 450 THR A N 1
ATOM 2312 C CA . THR A 1 319 ? 11.68 9.688 -15.125 1 25.897 450 THR A CA 1
ATOM 2313 C C . THR A 1 319 ? 11.91 8.79 -13.907 1 25.549 450 THR A C 1
ATOM 2314 O O . THR A 1 319 ? 11.725 9.231 -12.775 1 24.664 450 THR A O 1
ATOM 2318 N N . VAL A 1 320 ? 12.288 7.528 -14.154 1 26.402 451 VAL A N 1
ATOM 2319 C CA . VAL A 1 320 ? 12.591 6.574 -13.096 1 27.391 451 VAL A CA 1
ATOM 2320 C C . VAL A 1 320 ? 13.785 7.065 -12.274 1 29.497 451 VAL A C 1
ATOM 2321 O O . VAL A 1 320 ? 13.765 6.983 -11.047 1 28.653 451 VAL A O 1
ATOM 2325 N N . LEU A 1 321 ? 14.83 7.548 -12.959 1 28.969 452 LEU A N 1
ATOM 2326 C CA . LEU A 1 321 ? 16.018 8.083 -12.308 1 30.512 452 LEU A CA 1
ATOM 2327 C C . LEU A 1 321 ? 15.64 9.261 -11.418 1 30.593 452 LEU A C 1
ATOM 2328 O O . LEU A 1 321 ? 16.014 9.321 -10.249 1 31.695 452 LEU A O 1
ATOM 2333 N N . ARG A 1 322 ? 14.885 10.19 -12.003 1 29.325 453 ARG A N 1
ATOM 2334 C CA . ARG A 1 322 ? 14.478 11.411 -11.332 1 31.919 453 ARG A CA 1
ATOM 2335 C C . ARG A 1 322 ? 13.543 11.122 -10.153 1 33.13 453 ARG A C 1
ATOM 2336 O O . ARG A 1 322 ? 13.5 11.892 -9.197 1 33.176 453 ARG A O 1
ATOM 2344 N N . ALA A 1 323 ? 12.784 10.02 -10.227 1 37.511 454 ALA A N 1
ATOM 2345 C CA . ALA A 1 323 ? 11.781 9.695 -9.222 1 34.746 454 ALA A CA 1
ATOM 2346 C C . ALA A 1 323 ? 12.418 9.204 -7.922 1 31.539 454 ALA A C 1
ATOM 2347 O O . ALA A 1 323 ? 11.874 9.433 -6.847 1 31.471 454 ALA A O 1
ATOM 2349 N N . GLY A 1 324 ? 13.557 8.512 -8.019 1 33.709 455 GLY A N 1
ATOM 2350 C CA . GLY A 1 324 ? 14.178 7.915 -6.848 1 34.578 455 GLY A CA 1
ATOM 2351 C C . GLY A 1 324 ? 13.277 6.843 -6.235 1 38.434 455 GLY A C 1
ATOM 2352 O O . GLY A 1 324 ? 12.892 5.893 -6.917 1 43.081 455 GLY A O 1
ATOM 2353 N N . ASP A 1 325 ? 12.924 7.023 -4.953 1 40.202 456 ASP A N 1
ATOM 2354 C CA . ASP A 1 325 ? 12.168 6.033 -4.196 1 42.79 456 ASP A CA 1
ATOM 2355 C C . ASP A 1 325 ? 10.674 6.374 -4.163 1 41.7 456 ASP A C 1
ATOM 2356 O O . ASP A 1 325 ? 9.92 5.773 -3.398 1 39.535 456 ASP A O 1
ATOM 2361 N N . ARG A 1 326 ? 10.244 7.342 -4.985 1 42.164 457 ARG A N 1
ATOM 2362 C CA . ARG A 1 326 ? 8.831 7.654 -5.143 1 40.342 457 ARG A CA 1
ATOM 2363 C C . ARG A 1 326 ? 8.182 6.601 -6.036 1 39.78 457 ARG A C 1
ATOM 2364 O O . ARG A 1 326 ? 8.265 6.683 -7.259 1 37.608 457 ARG A O 1
ATOM 2372 N N . GLU A 1 327 ? 7.516 5.628 -5.402 1 39.161 458 GLU A N 1
ATOM 2373 C CA . GLU A 1 327 ? 6.985 4.461 -6.09 1 39.072 458 GLU A CA 1
ATOM 2374 C C . GLU A 1 327 ? 5.711 4.811 -6.858 1 38.936 458 GLU A C 1
ATOM 2375 O O . GLU A 1 327 ? 5.301 4.064 -7.743 1 31.515 458 GLU A O 1
ATOM 2381 N N . ASP A 1 328 ? 5.093 5.948 -6.517 1 43.156 459 ASP A N 1
ATOM 2382 C CA . ASP A 1 328 ? 3.96 6.471 -7.263 1 43.1 459 ASP A CA 1
ATOM 2383 C C . ASP A 1 328 ? 4.375 6.792 -8.696 1 38.942 459 ASP A C 1
ATOM 2384 O O . ASP A 1 328 ? 3.54 6.761 -9.598 1 38.515 459 ASP A O 1
ATOM 2389 N N . ILE A 1 329 ? 5.661 7.113 -8.89 1 36.06 460 ILE A N 1
ATOM 2390 C CA . ILE A 1 329 ? 6.176 7.519 -10.189 1 36.541 460 ILE A CA 1
ATOM 2391 C C . ILE A 1 329 ? 6.865 6.339 -10.876 1 35.556 460 ILE A C 1
ATOM 2392 O O . ILE A 1 329 ? 6.669 6.117 -12.067 1 33.281 460 ILE A O 1
ATOM 2397 N N . THR A 1 330 ? 7.689 5.596 -10.129 1 37.392 461 THR A N 1
ATOM 2398 C CA . THR A 1 330 ? 8.5 4.541 -10.72 1 37.937 461 THR A CA 1
ATOM 2399 C C . THR A 1 330 ? 7.612 3.399 -11.208 1 34.513 461 THR A C 1
ATOM 2400 O O . THR A 1 330 ? 7.853 2.858 -12.282 1 33.526 461 THR A O 1
ATOM 2404 N N . GLU A 1 331 ? 6.586 3.042 -10.428 1 37.124 462 GLU A N 1
ATOM 2405 C CA . GLU A 1 331 ? 5.724 1.913 -10.75 1 38.309 462 GLU A CA 1
ATOM 2406 C C . GLU A 1 331 ? 5.087 2.067 -12.135 1 32.46 462 GLU A C 1
ATOM 2407 O O . GLU A 1 331 ? 5.2 1.164 -12.962 1 35.643 462 GLU A O 1
ATOM 2413 N N . PRO A 1 332 ? 4.367 3.17 -12.444 1 31.935 463 PRO A N 1
ATOM 2414 C CA . PRO A 1 332 ? 3.804 3.352 -13.785 1 31.18 463 PRO A CA 1
ATOM 2415 C C . PRO A 1 332 ? 4.854 3.505 -14.884 1 28.049 463 PRO A C 1
ATOM 2416 O O . PRO A 1 332 ? 4.639 3.067 -16.008 1 28.802 463 PRO A O 1
ATOM 2420 N N . ALA A 1 333 ? 5.988 4.13 -14.546 1 28.773 464 ALA A N 1
ATOM 2421 C CA . ALA A 1 333 ? 7.094 4.303 -15.477 1 27.718 464 ALA A CA 1
ATOM 2422 C C . ALA A 1 333 ? 7.691 2.951 -15.86 1 25.21 464 ALA A C 1
ATOM 2423 O O . ALA A 1 333 ? 7.933 2.702 -17.035 1 26.114 464 ALA A O 1
ATOM 2425 N N . ILE A 1 334 ? 7.928 2.091 -14.86 1 25.781 465 ILE A N 1
ATOM 2426 C CA . ILE A 1 334 ? 8.47 0.754 -15.076 1 26.915 465 ILE A CA 1
ATOM 2427 C C . ILE A 1 334 ? 7.478 -0.089 -15.877 1 27.067 465 ILE A C 1
ATOM 2428 O O . ILE A 1 334 ? 7.88 -0.803 -16.794 1 28.182 465 ILE A O 1
ATOM 2433 N N . CYS A 1 335 ? 6.192 -0.023 -15.507 1 30.539 466 CYS A N 1
ATOM 2434 C CA . CYS A 1 335 ? 5.142 -0.734 -16.22 1 29.146 466 CYS A CA 1
ATOM 2435 C C . CYS A 1 335 ? 5.146 -0.345 -17.696 1 27.638 466 CYS A C 1
ATOM 2436 O O . CYS A 1 335 ? 5.103 -1.213 -18.562 1 31.438 466 CYS A O 1
ATOM 2439 N N . ALA A 1 336 ? 5.195 0.963 -17.972 1 25.504 467 ALA A N 1
ATOM 2440 C CA . ALA A 1 336 ? 5.231 1.452 -19.34 1 26.122 467 ALA A CA 1
ATOM 2441 C C . ALA A 1 336 ? 6.408 0.822 -20.082 1 28.636 467 ALA A C 1
ATOM 2442 O O . ALA A 1 336 ? 6.245 0.312 -21.186 1 33.163 467 ALA A O 1
ATOM 2444 N N . LEU A 1 337 ? 7.588 0.839 -19.45 1 28.997 468 LEU A N 1
ATOM 2445 C CA . LEU A 1 337 ? 8.794 0.269 -20.035 1 29.171 468 LEU A CA 1
ATOM 2446 C C . LEU A 1 337 ? 8.627 -1.234 -20.277 1 27.863 468 LEU A C 1
ATOM 2447 O O . LEU A 1 337 ? 9.076 -1.747 -21.3 1 27.976 468 LEU A O 1
ATOM 2452 N N . ARG A 1 338 ? 7.985 -1.935 -19.333 1 26.795 469 ARG A N 1
ATOM 2453 C CA . ARG A 1 338 ? 7.687 -3.354 -19.477 1 27.669 469 ARG A CA 1
ATOM 2454 C C . ARG A 1 338 ? 6.822 -3.603 -20.715 1 30.35 469 ARG A C 1
ATOM 2455 O O . ARG A 1 338 ? 7.056 -4.557 -21.454 1 34.173 469 ARG A O 1
ATOM 2463 N N . HIS A 1 339 ? 5.812 -2.748 -20.924 1 32.551 470 HIS A N 1
ATOM 2464 C CA . HIS A 1 339 ? 4.93 -2.843 -22.078 1 30.56 470 HIS A CA 1
ATOM 2465 C C . HIS A 1 339 ? 5.715 -2.61 -23.365 1 30.054 470 HIS A C 1
ATOM 2466 O O . HIS A 1 339 ? 5.549 -3.341 -24.336 1 30.205 470 HIS A O 1
ATOM 2473 N N . LEU A 1 340 ? 6.581 -1.59 -23.345 1 29.389 471 LEU A N 1
ATOM 2474 C CA . L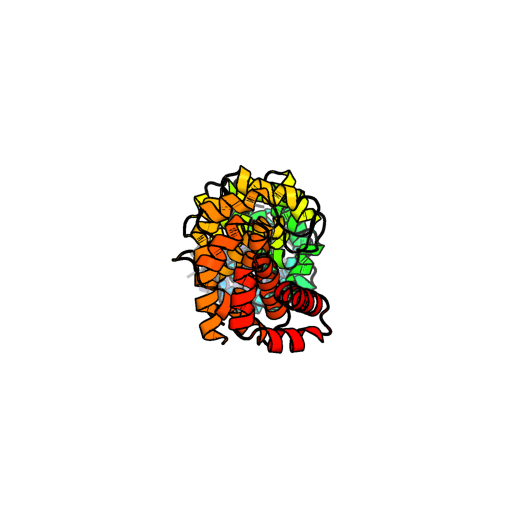EU A 1 340 ? 7.327 -1.16 -24.517 1 30.057 471 LEU A CA 1
ATOM 2475 C C . LEU A 1 340 ? 8.423 -2.152 -24.907 1 30.913 471 LEU A C 1
ATOM 2476 O O . LEU A 1 340 ? 8.984 -2.02 -25.992 1 30.64 471 LEU A O 1
ATOM 2481 N N . THR A 1 341 ? 8.76 -3.111 -24.031 1 31.666 472 THR A N 1
ATOM 2482 C CA . THR A 1 341 ? 9.864 -4.027 -24.304 1 33.64 472 THR A CA 1
ATOM 2483 C C . THR A 1 341 ? 9.357 -5.426 -24.673 1 33.217 472 THR A C 1
ATOM 2484 O O . THR A 1 341 ? 10.132 -6.382 -24.638 1 34.392 472 THR A O 1
ATOM 2488 N N . SER A 1 342 ? 8.08 -5.549 -25.074 1 36.38 473 SER A N 1
ATOM 2489 C CA . SER A 1 342 ? 7.518 -6.841 -25.447 1 37.99 473 SER A CA 1
ATOM 2490 C C . SER A 1 342 ? 6.478 -6.709 -26.562 1 38.666 473 SER A C 1
ATOM 2491 O O . SER A 1 342 ? 5.727 -5.738 -26.612 1 37.545 473 SER A O 1
ATOM 2494 N N . ARG A 1 343 ? 6.47 -7.708 -27.457 1 42.417 474 ARG A N 1
ATOM 2495 C CA . ARG A 1 343 ? 5.366 -7.999 -28.363 1 44.802 474 ARG A CA 1
ATOM 2496 C C . ARG A 1 343 ? 5.027 -6.816 -29.27 1 45.491 474 ARG A C 1
ATOM 2497 O O . ARG A 1 343 ? 3.876 -6.39 -29.329 1 50.211 474 ARG A O 1
ATOM 2505 N N . HIS A 1 344 ? 6.032 -6.306 -29.99 1 47.905 475 HIS A N 1
ATOM 2506 C CA . HIS A 1 344 ? 5.808 -5.43 -31.133 1 46.101 475 HIS A CA 1
ATOM 2507 C C . HIS A 1 344 ? 7.104 -5.327 -31.933 1 43.198 475 HIS A C 1
ATOM 2508 O O . HIS A 1 344 ? 8.119 -5.899 -31.548 1 43.412 475 HIS A O 1
ATOM 2515 N N . GLN A 1 345 ? 7.059 -4.574 -33.037 1 51.033 476 GLN A N 1
ATOM 2516 C CA . GLN A 1 345 ? 8.155 -4.522 -33.993 1 57.846 476 GLN A CA 1
ATOM 2517 C C . GLN A 1 345 ? 9.415 -3.941 -33.353 1 55.817 476 GLN A C 1
ATOM 2518 O O . GLN A 1 345 ? 10.511 -4.454 -33.574 1 56.765 476 GLN A O 1
ATOM 2524 N N . GLU A 1 346 ? 9.25 -2.864 -32.573 1 53.226 477 GLU A N 1
ATOM 2525 C CA . GLU A 1 346 ? 10.374 -2.148 -31.988 1 57.432 477 GLU A CA 1
ATOM 2526 C C . GLU A 1 346 ? 10.592 -2.538 -30.522 1 50.08 477 GLU A C 1
ATOM 2527 O O . GLU A 1 346 ? 11.129 -1.748 -29.746 1 48.964 477 GLU A O 1
ATOM 2533 N N . ALA A 1 347 ? 10.204 -3.763 -30.143 1 43.004 478 ALA A N 1
ATOM 2534 C CA . ALA A 1 347 ? 10.484 -4.28 -28.812 1 39.564 478 ALA A CA 1
ATOM 2535 C C . ALA A 1 347 ? 11.99 -4.461 -28.62 1 43.817 478 ALA A C 1
ATOM 2536 O O . ALA A 1 347 ? 12.507 -4.251 -27.525 1 39.21 478 ALA A O 1
ATOM 2538 N N . GLU A 1 348 ? 12.68 -4.841 -29.703 1 48.595 479 GLU A N 1
ATOM 2539 C CA . GLU A 1 348 ? 14.112 -5.099 -29.679 1 46.617 479 GLU A CA 1
ATOM 2540 C C . GLU A 1 348 ? 14.871 -3.778 -29.597 1 38.919 479 GLU A C 1
ATOM 2541 O O . GLU A 1 348 ? 15.833 -3.664 -28.842 1 41.85 479 GLU A O 1
ATOM 2547 N N . MET A 1 349 ? 14.433 -2.785 -30.379 1 36.707 480 MET A N 1
ATOM 2548 C CA . MET A 1 349 ? 14.966 -1.436 -30.283 1 36.577 480 MET A CA 1
ATOM 2549 C C . MET A 1 349 ? 14.788 -0.921 -28.856 1 36.665 480 MET A C 1
ATOM 2550 O O . MET A 1 349 ? 15.694 -0.291 -28.309 1 38.034 480 MET A O 1
ATOM 2555 N N . ALA A 1 350 ? 13.613 -1.192 -28.27 1 33.644 481 ALA A N 1
ATOM 2556 C CA . ALA A 1 350 ? 13.272 -0.721 -26.936 1 33.782 481 ALA A CA 1
ATOM 2557 C C . ALA A 1 350 ? 14.144 -1.384 -25.87 1 33.34 481 ALA A C 1
ATOM 2558 O O . ALA A 1 350 ? 14.578 -0.716 -24.933 1 33.341 481 ALA A O 1
ATOM 2560 N N . GLN A 1 351 ? 14.381 -2.695 -26.014 1 33.694 482 GLN A N 1
ATOM 2561 C CA . GLN A 1 351 ? 15.206 -3.455 -25.084 1 31.973 482 GLN A CA 1
ATOM 2562 C C . GLN A 1 351 ? 16.636 -2.915 -25.051 1 33.72 482 GLN A C 1
ATOM 2563 O O . GLN A 1 351 ? 17.237 -2.835 -23.98 1 33.008 482 GLN A O 1
ATOM 2569 N N . ASN A 1 352 ? 17.169 -2.559 -26.229 1 32.424 483 ASN A N 1
ATOM 2570 C CA . ASN A 1 352 ? 18.495 -1.965 -26.35 1 34.319 483 ASN A CA 1
ATOM 2571 C C . ASN A 1 352 ? 18.501 -0.537 -25.802 1 34.912 483 ASN A C 1
ATOM 2572 O O . ASN A 1 352 ? 19.452 -0.142 -25.129 1 35.494 483 ASN A O 1
ATOM 2577 N N . ALA A 1 353 ? 17.439 0.226 -26.097 1 33.854 484 ALA A N 1
ATOM 2578 C CA . ALA A 1 353 ? 17.346 1.627 -25.714 1 32.661 484 ALA A CA 1
ATOM 2579 C C . ALA A 1 353 ? 17.511 1.804 -24.205 1 32.745 484 ALA A C 1
ATOM 2580 O O . ALA A 1 353 ? 18.169 2.743 -23.764 1 34.78 484 ALA A O 1
ATOM 2582 N N . VAL A 1 354 ? 16.914 0.901 -23.419 1 32.455 485 VAL A N 1
ATOM 2583 C CA . VAL A 1 354 ? 16.954 0.999 -21.968 1 32.261 485 VAL A CA 1
ATOM 2584 C C . VAL A 1 354 ? 18.403 0.928 -21.481 1 33.086 485 VAL A C 1
ATOM 2585 O O . VAL A 1 354 ? 18.78 1.632 -20.542 1 32.886 485 VAL A O 1
ATOM 2589 N N . ARG A 1 355 ? 19.209 0.075 -22.124 1 32.222 486 ARG A N 1
ATOM 2590 C CA . ARG A 1 355 ? 20.628 -0.026 -21.817 1 32.406 486 ARG A CA 1
ATOM 2591 C C . ARG A 1 355 ? 21.368 1.226 -22.286 1 29.145 486 ARG A C 1
ATOM 2592 O O . ARG A 1 355 ? 22.159 1.79 -21.533 1 29.467 486 ARG A O 1
ATOM 2600 N N . LEU A 1 356 ? 21.11 1.639 -23.535 1 28.381 487 LEU A N 1
ATOM 2601 C CA . LEU A 1 356 ? 21.836 2.728 -24.173 1 29.714 487 LEU A CA 1
ATOM 2602 C C . LEU A 1 356 ? 21.591 4.058 -23.46 1 29.176 487 LEU A C 1
ATOM 2603 O O . LEU A 1 356 ? 22.417 4.964 -23.552 1 29.585 487 LEU A O 1
ATOM 2608 N N . HIS A 1 357 ? 20.445 4.177 -22.781 1 30.822 488 HIS A N 1
ATOM 2609 C CA . HIS A 1 357 ? 20.096 5.377 -22.038 1 31.716 488 HIS A CA 1
ATOM 2610 C C . HIS A 1 357 ? 20.28 5.156 -20.533 1 33.744 488 HIS A C 1
ATOM 2611 O O . HIS A 1 357 ? 19.689 5.878 -19.73 1 33.114 488 HIS A O 1
ATOM 2618 N N . TYR A 1 358 ? 21.122 4.174 -20.165 1 31.961 489 TYR A N 1
ATOM 2619 C CA . TYR A 1 358 ? 21.661 4.024 -18.816 1 32.189 489 TYR A CA 1
ATOM 2620 C C . TYR A 1 358 ? 20.562 3.697 -17.808 1 30.56 489 TYR A C 1
ATOM 2621 O O . TYR A 1 358 ? 20.576 4.205 -16.686 1 28.319 489 TYR A O 1
ATOM 2630 N N . GLY A 1 359 ? 19.653 2.798 -18.206 1 32.477 490 GLY A N 1
ATOM 2631 C CA . GLY A 1 359 ? 18.5 2.433 -17.399 1 32.349 490 GLY A CA 1
ATOM 2632 C C . GLY A 1 359 ? 18.765 1.223 -16.507 1 33.136 490 GLY A C 1
ATOM 2633 O O . GLY A 1 359 ? 18.138 1.095 -15.458 1 34.122 490 GLY A O 1
ATOM 2634 N N . LEU A 1 360 ? 19.7 0.353 -16.916 1 33.88 491 LEU A N 1
ATOM 2635 C CA . LEU A 1 360 ? 19.887 -0.944 -16.278 1 35.064 491 LEU A CA 1
ATOM 2636 C C . LEU A 1 360 ? 20.302 -0.803 -14.813 1 34.109 491 LEU A C 1
ATOM 2637 O O . LEU A 1 360 ? 19.858 -1.59 -13.98 1 35.982 491 LEU A O 1
ATOM 2642 N N . PRO A 1 361 ? 21.185 0.152 -14.44 1 35.551 492 PRO A N 1
ATOM 2643 C CA . PRO A 1 361 ? 21.557 0.328 -13.035 1 33.622 492 PRO A CA 1
ATOM 2644 C C . PRO A 1 361 ? 20.357 0.595 -12.129 1 33.291 492 PRO A C 1
ATOM 2645 O O . PRO A 1 361 ? 20.206 -0.049 -11.094 1 34.768 492 PRO A O 1
ATOM 2649 N N . VAL A 1 362 ? 19.494 1.529 -12.543 1 34.088 493 VAL A N 1
ATOM 2650 C CA . VAL A 1 362 ? 18.372 1.959 -11.722 1 33.78 493 VAL A CA 1
ATOM 2651 C C . VAL A 1 362 ? 17.282 0.885 -11.714 1 33.292 493 VAL A C 1
ATOM 2652 O O . VAL A 1 362 ? 16.621 0.691 -10.696 1 34.387 493 VAL A O 1
ATOM 2656 N N . VAL A 1 363 ? 17.103 0.183 -12.84 1 34.87 494 VAL A N 1
ATOM 2657 C CA . VAL A 1 363 ? 16.122 -0.891 -12.941 1 35.643 494 VAL A CA 1
ATOM 2658 C C . VAL A 1 363 ? 16.447 -1.993 -11.93 1 35.83 494 VAL A C 1
ATOM 2659 O O . VAL A 1 363 ? 15.55 -2.517 -11.273 1 37.4 494 VAL A O 1
ATOM 2663 N N . VAL A 1 364 ? 17.732 -2.345 -11.817 1 37.412 495 VAL A N 1
ATOM 2664 C CA . VAL A 1 364 ? 18.166 -3.389 -10.903 1 38.037 495 VAL A CA 1
ATOM 2665 C C . VAL A 1 364 ? 18.073 -2.892 -9.464 1 38.069 495 VAL A C 1
ATOM 2666 O O . VAL A 1 364 ? 17.734 -3.664 -8.57 1 37.508 495 VAL A O 1
ATOM 2670 N N . LYS A 1 365 ? 18.376 -1.604 -9.255 1 38.105 496 LYS A N 1
ATOM 2671 C CA . LYS A 1 365 ? 18.341 -0.986 -7.937 1 41.271 496 LYS A CA 1
ATOM 2672 C C . LYS A 1 365 ? 16.956 -1.124 -7.306 1 40.387 496 LYS A C 1
ATOM 2673 O O . LYS A 1 365 ? 16.851 -1.312 -6.096 1 43.395 496 LYS A O 1
ATOM 2679 N N . LEU A 1 366 ? 15.902 -1.032 -8.13 1 41.721 497 LEU A N 1
ATOM 2680 C CA . LEU A 1 366 ? 14.524 -1.012 -7.652 1 41.798 497 LEU A CA 1
ATOM 2681 C C . LEU A 1 366 ? 14.058 -2.38 -7.151 1 45.465 497 LEU A C 1
ATOM 2682 O O . LEU A 1 366 ? 13.016 -2.459 -6.501 1 44.084 497 LEU A O 1
ATOM 2687 N N . LEU A 1 367 ? 14.805 -3.451 -7.468 1 48.37 498 LEU A N 1
ATOM 2688 C CA . LEU A 1 367 ? 14.547 -4.771 -6.906 1 45.388 498 LEU A CA 1
ATOM 2689 C C . LEU A 1 367 ? 14.807 -4.768 -5.4 1 47.188 498 LEU A C 1
ATOM 2690 O O . LEU A 1 367 ? 14.126 -5.471 -4.655 1 47.516 498 LEU A O 1
ATOM 2695 N N . HIS A 1 368 ? 15.813 -3.992 -4.973 1 50.988 499 HIS A N 1
ATOM 2696 C CA . HIS A 1 368 ? 16.228 -3.938 -3.579 1 52.076 499 HIS A CA 1
ATOM 2697 C C . HIS A 1 368 ? 15.219 -3.128 -2.767 1 50.418 499 HIS A C 1
ATOM 2698 O O . HIS A 1 368 ? 14.432 -2.37 -3.333 1 49.5 499 HIS A O 1
ATOM 2705 N N . PRO A 1 369 ? 15.194 -3.271 -1.419 1 52.217 500 PRO A N 1
ATOM 2706 C CA . PRO A 1 369 ? 14.374 -2.403 -0.567 1 48.267 500 PRO A CA 1
ATOM 2707 C C . PRO A 1 369 ? 14.814 -0.944 -0.694 1 46.569 500 PRO A C 1
ATOM 2708 O O . PRO A 1 369 ? 15.932 -0.676 -1.127 1 41.957 500 PRO A O 1
ATOM 2712 N N . PRO A 1 370 ? 13.977 0.052 -0.314 1 52.084 501 PRO A N 1
ATOM 2713 C CA . PRO A 1 370 ? 12.673 -0.194 0.311 1 56.228 501 PRO A CA 1
ATOM 2714 C C . PRO A 1 370 ? 11.473 -0.38 -0.618 1 51.883 501 PRO A C 1
ATOM 2715 O O . PRO A 1 370 ? 10.341 -0.144 -0.208 1 56.779 501 PRO A O 1
ATOM 2719 N N . SER A 1 371 ? 11.721 -0.807 -1.863 1 46.873 502 SER A N 1
ATOM 2720 C CA . SER A 1 371 ? 10.663 -1.014 -2.841 1 45.147 502 SER A CA 1
ATOM 2721 C C . SER A 1 371 ? 9.635 -2.021 -2.325 1 47.244 502 SER A C 1
ATOM 2722 O O . SER A 1 371 ? 9.99 -3.003 -1.675 1 52.04 502 SER A O 1
ATOM 2725 N N . HIS A 1 372 ? 8.36 -1.774 -2.651 1 45.247 503 HIS A N 1
ATOM 2726 C CA . HIS A 1 372 ? 7.263 -2.652 -2.268 1 46.78 503 HIS A CA 1
ATOM 2727 C C . HIS A 1 372 ? 6.913 -3.568 -3.441 1 42.092 503 HIS A C 1
ATOM 2728 O O . HIS A 1 372 ? 7.343 -3.338 -4.567 1 41.184 503 HIS A O 1
ATOM 2735 N N . TRP A 1 373 ? 6.089 -4.585 -3.172 1 45.902 504 TRP A N 1
ATOM 2736 C CA . TRP A 1 373 ? 5.883 -5.702 -4.085 1 47.294 504 TRP A CA 1
ATOM 2737 C C . TRP A 1 373 ? 5.371 -5.276 -5.463 1 44.145 504 TRP A C 1
ATOM 2738 O O . TRP A 1 373 ? 5.819 -5.826 -6.468 1 45.594 504 TRP A O 1
ATOM 2749 N N . PRO A 1 374 ? 4.391 -4.348 -5.579 1 42.138 505 PRO A N 1
ATOM 2750 C CA . PRO A 1 374 ? 3.85 -3.981 -6.892 1 40.902 505 PRO A CA 1
ATOM 2751 C C . PRO A 1 374 ? 4.913 -3.47 -7.864 1 40.728 505 PRO A C 1
ATOM 2752 O O . PRO A 1 374 ? 4.864 -3.779 -9.052 1 39.602 505 PRO A O 1
ATOM 2756 N N . LEU A 1 375 ? 5.868 -2.691 -7.339 1 38.535 506 LEU A N 1
ATOM 2757 C CA . LEU A 1 375 ? 6.982 -2.18 -8.122 1 37.697 506 LEU A CA 1
ATOM 2758 C C . LEU A 1 375 ? 7.926 -3.319 -8.501 1 37.909 506 LEU A C 1
ATOM 2759 O O . LEU A 1 375 ? 8.352 -3.416 -9.649 1 37.279 506 LEU A O 1
ATOM 2764 N N . ILE A 1 376 ? 8.254 -4.169 -7.521 1 40.176 507 ILE A N 1
ATOM 2765 C CA . ILE A 1 376 ? 9.175 -5.279 -7.716 1 41.363 507 ILE A CA 1
ATOM 2766 C C . ILE A 1 376 ? 8.631 -6.208 -8.802 1 37.992 507 ILE A C 1
ATOM 2767 O O . ILE A 1 376 ? 9.376 -6.636 -9.68 1 39.897 507 ILE A O 1
ATOM 2772 N N . LYS A 1 377 ? 7.332 -6.517 -8.73 1 37.773 508 LYS A N 1
ATOM 2773 C CA . LYS A 1 377 ? 6.663 -7.342 -9.724 1 39.469 508 LYS A CA 1
ATOM 2774 C C . LYS A 1 377 ? 6.847 -6.756 -11.124 1 37.425 508 LYS A C 1
ATOM 2775 O O . LYS A 1 377 ? 7.18 -7.483 -12.057 1 35.544 508 LYS A O 1
ATOM 2781 N N . ALA A 1 378 ? 6.61 -5.444 -11.262 1 36.034 509 ALA A N 1
ATOM 2782 C CA . ALA A 1 378 ? 6.739 -4.752 -12.537 1 32.648 509 ALA A CA 1
ATOM 2783 C C . ALA A 1 378 ? 8.189 -4.752 -13.018 1 31.891 509 ALA A C 1
ATOM 2784 O O . ALA A 1 378 ? 8.442 -4.902 -14.212 1 29.977 509 ALA A O 1
ATOM 2786 N N . THR A 1 379 ? 9.127 -4.579 -12.075 1 32.496 510 THR A N 1
ATOM 2787 C CA . THR A 1 379 ? 10.55 -4.507 -12.372 1 31.266 510 THR A CA 1
ATOM 2788 C C . THR A 1 379 ? 11.076 -5.864 -12.84 1 32.251 510 THR A C 1
ATOM 2789 O O . THR A 1 379 ? 11.915 -5.929 -13.739 1 30.365 510 THR A O 1
ATOM 2793 N N . VAL A 1 380 ? 10.609 -6.944 -12.203 1 31.267 511 VAL A N 1
ATOM 2794 C CA . VAL A 1 380 ? 11.005 -8.293 -12.579 1 32.894 511 VAL A CA 1
ATOM 2795 C C . VAL A 1 380 ? 10.52 -8.584 -13.999 1 31.136 511 VAL A C 1
ATOM 2796 O O . VAL A 1 380 ? 11.257 -9.147 -14.804 1 31.662 511 VAL A O 1
ATOM 2800 N N . GLY A 1 381 ? 9.273 -8.198 -14.287 1 30.155 512 GLY A N 1
ATOM 2801 C CA . GLY A 1 381 ? 8.694 -8.358 -15.61 1 30.215 512 GLY A CA 1
ATOM 2802 C C . GLY A 1 381 ? 9.493 -7.616 -16.678 1 30.766 512 GLY A C 1
ATOM 2803 O O . GLY A 1 381 ? 9.68 -8.139 -17.773 1 33.579 512 GLY A O 1
ATOM 2804 N N . LEU A 1 382 ? 9.949 -6.398 -16.349 1 29.83 513 LEU A N 1
ATOM 2805 C CA . LEU A 1 382 ? 10.742 -5.585 -17.26 1 28.149 513 LEU A CA 1
ATOM 2806 C C . LEU A 1 382 ? 12.092 -6.253 -17.511 1 28.969 513 LEU A C 1
ATOM 2807 O O . LEU A 1 382 ? 12.495 -6.425 -18.66 1 28.413 513 LEU A O 1
ATOM 2812 N N . ILE A 1 383 ? 12.791 -6.601 -16.424 1 31.519 514 ILE A N 1
ATOM 2813 C CA . ILE A 1 383 ? 14.086 -7.262 -16.495 1 32.786 514 ILE A CA 1
ATOM 2814 C C . ILE A 1 383 ? 13.99 -8.522 -17.354 1 32.28 514 ILE A C 1
ATOM 2815 O O . ILE A 1 383 ? 14.915 -8.822 -18.106 1 34.453 514 ILE A O 1
ATOM 2820 N N . ARG A 1 384 ? 12.877 -9.257 -17.225 1 39.13 515 ARG A N 1
ATOM 2821 C CA . ARG A 1 384 ? 12.632 -10.46 -18.008 1 40.083 515 ARG A CA 1
ATOM 2822 C C . ARG A 1 384 ? 12.641 -10.123 -19.5 1 36.4 515 ARG A C 1
ATOM 2823 O O . ARG A 1 384 ? 13.239 -10.845 -20.293 1 37.316 515 ARG A O 1
ATOM 2831 N N . ASN A 1 385 ? 11.966 -9.025 -19.864 1 30.681 516 ASN A N 1
ATOM 2832 C CA . ASN A 1 385 ? 11.895 -8.556 -21.24 1 31.073 516 ASN A CA 1
ATOM 2833 C C . ASN A 1 385 ? 13.271 -8.09 -21.718 1 31.542 516 ASN A C 1
ATOM 2834 O O . ASN A 1 385 ? 13.677 -8.381 -22.842 1 29.651 516 ASN A O 1
ATOM 2839 N N . LEU A 1 386 ? 13.975 -7.346 -20.856 1 32.216 517 LEU A N 1
ATOM 2840 C CA . LEU A 1 386 ? 15.302 -6.832 -21.159 1 28.285 517 LEU A CA 1
ATOM 2841 C C . LEU A 1 386 ? 16.297 -7.971 -21.391 1 30.016 517 LEU A C 1
ATOM 2842 O O . LEU A 1 386 ? 17.208 -7.835 -22.206 1 29.716 517 LEU A O 1
ATOM 2847 N N . ALA A 1 387 ? 16.126 -9.084 -20.666 1 28.288 518 ALA A N 1
ATOM 2848 C CA . ALA A 1 387 ? 17.025 -10.225 -20.756 1 27.737 518 ALA A CA 1
ATOM 2849 C C . ALA A 1 387 ? 16.94 -10.904 -22.121 1 27.623 518 ALA A C 1
ATOM 2850 O O . ALA A 1 387 ? 17.863 -11.61 -22.505 1 32.059 518 ALA A O 1
ATOM 2852 N N . LEU A 1 388 ? 15.825 -10.717 -22.835 1 29.568 519 LEU A N 1
ATOM 2853 C CA . LEU A 1 388 ? 15.65 -11.265 -24.173 1 29.33 519 LEU A CA 1
ATOM 2854 C C . LEU A 1 388 ? 16.727 -10.729 -25.119 1 31.525 519 LEU A C 1
ATOM 2855 O O . LEU A 1 388 ? 17.14 -11.427 -26.039 1 33.658 519 LEU A O 1
ATOM 2860 N N . CYS A 1 389 ? 17.15 -9.477 -24.908 1 31.689 520 CYS A N 1
ATOM 2861 C CA . CYS A 1 389 ? 18.236 -8.874 -25.664 1 32.622 520 CYS A CA 1
ATOM 2862 C C . CYS A 1 389 ? 19.578 -9.392 -25.146 1 33.753 520 CYS A C 1
ATOM 2863 O O . CYS A 1 389 ? 19.926 -9.155 -23.989 1 32.143 520 CYS A O 1
ATOM 2866 N N . PRO A 1 390 ? 20.375 -10.117 -25.971 1 36.527 521 PRO A N 1
ATOM 2867 C CA . PRO A 1 390 ? 21.643 -10.694 -25.512 1 36.762 521 PRO A CA 1
ATOM 2868 C C . PRO A 1 390 ? 22.661 -9.686 -24.982 1 32.999 521 PRO A C 1
ATOM 2869 O O . PRO A 1 390 ? 23.445 -10.02 -24.098 1 31.053 521 PRO A O 1
ATOM 2873 N N . ALA A 1 391 ? 22.643 -8.465 -25.534 1 32.029 522 ALA A N 1
ATOM 2874 C CA . ALA A 1 391 ? 23.586 -7.422 -25.154 1 33.708 522 ALA A CA 1
ATOM 2875 C C . ALA A 1 391 ? 23.335 -6.937 -23.723 1 36.605 522 ALA A C 1
ATOM 2876 O O . ALA A 1 391 ? 24.199 -6.279 -23.14 1 38.336 522 ALA A O 1
ATOM 2878 N N . ASN A 1 392 ? 22.159 -7.264 -23.165 1 35.191 523 ASN A N 1
ATOM 2879 C CA . ASN A 1 392 ? 21.8 -6.879 -21.807 1 34.897 523 ASN A CA 1
ATOM 2880 C C . ASN A 1 392 ? 22.205 -7.951 -20.793 1 29.271 523 ASN A C 1
ATOM 2881 O O . ASN A 1 392 ? 22.131 -7.706 -19.594 1 23.179 523 ASN A O 1
ATOM 2886 N N . HIS A 1 393 ? 22.632 -9.13 -21.268 1 33.396 524 HIS A N 1
ATOM 2887 C CA . HIS A 1 393 ? 22.97 -10.249 -20.397 1 36.661 524 HIS A CA 1
ATOM 2888 C C . HIS A 1 393 ? 24.08 -9.89 -19.408 1 38.093 524 HIS A C 1
ATOM 2889 O O . HIS A 1 393 ? 23.935 -10.109 -18.204 1 39.616 524 HIS A O 1
ATOM 2896 N N . ALA A 1 394 ? 25.198 -9.37 -19.929 1 35.714 525 ALA A N 1
ATOM 2897 C CA . ALA A 1 394 ? 26.367 -9.078 -19.114 1 36.146 525 ALA A CA 1
ATOM 2898 C C . ALA A 1 394 ? 26.117 -7.864 -18.219 1 34.145 525 ALA A C 1
ATOM 2899 O O . ALA A 1 394 ? 26.411 -7.915 -17.027 1 36.673 525 ALA A O 1
ATOM 2901 N N . PRO A 1 395 ? 25.588 -6.734 -18.742 1 32.562 526 PRO A N 1
ATOM 2902 C CA . PRO A 1 395 ? 25.292 -5.572 -17.901 1 32.134 526 PRO A CA 1
ATOM 2903 C C . PRO A 1 395 ? 24.379 -5.879 -16.715 1 32.927 526 PRO A C 1
ATOM 2904 O O . PRO A 1 395 ? 24.606 -5.386 -15.614 1 35.02 526 PRO A O 1
ATOM 2908 N N . LEU A 1 396 ? 23.345 -6.694 -16.952 1 35.436 527 LEU A N 1
ATOM 2909 C CA . LEU A 1 396 ? 22.414 -7.104 -15.909 1 34.788 527 LEU A CA 1
ATOM 2910 C C . LEU A 1 396 ? 23.14 -7.92 -14.84 1 36.084 527 LEU A C 1
ATOM 2911 O O . LEU A 1 396 ? 22.887 -7.737 -13.651 1 31.201 527 LEU A O 1
ATOM 2916 N N . ARG A 1 397 ? 24.023 -8.83 -15.276 1 40.554 528 ARG A N 1
ATOM 2917 C CA . ARG A 1 397 ? 24.864 -9.599 -14.369 1 41.898 528 ARG A CA 1
ATOM 2918 C C . ARG A 1 397 ? 25.749 -8.653 -13.558 1 39.641 528 ARG A C 1
ATOM 2919 O O . ARG A 1 397 ? 25.776 -8.725 -12.332 1 38.654 528 ARG A O 1
ATOM 2927 N N . GLU A 1 398 ? 26.463 -7.769 -14.262 1 40.216 529 GLU A N 1
ATOM 2928 C CA . GLU A 1 398 ? 27.434 -6.869 -13.655 1 46.581 529 GLU A CA 1
ATOM 2929 C C . GLU A 1 398 ? 26.767 -5.871 -12.705 1 44.328 529 GLU A C 1
ATOM 2930 O O . GLU A 1 398 ? 27.442 -5.327 -11.834 1 46.264 529 GLU A O 1
ATOM 2936 N N . GLN A 1 399 ? 25.458 -5.623 -12.876 1 38.479 530 GLN A N 1
ATOM 2937 C CA . GLN A 1 399 ? 24.712 -4.748 -11.98 1 38.883 530 GLN A CA 1
ATOM 2938 C C . GLN A 1 399 ? 24.227 -5.494 -10.736 1 38.776 530 GLN A C 1
ATOM 2939 O O . GLN A 1 399 ? 23.778 -4.863 -9.779 1 39.322 530 GLN A O 1
ATOM 2945 N N . GLY A 1 400 ? 24.315 -6.83 -10.754 1 36.962 531 GLY A N 1
ATOM 2946 C CA . GLY A 1 400 ? 23.985 -7.647 -9.597 1 36.825 531 GLY A CA 1
ATOM 2947 C C . GLY A 1 400 ? 22.514 -8.053 -9.587 1 37.022 531 GLY A C 1
ATOM 2948 O O . GLY A 1 400 ? 21.892 -8.099 -8.527 1 39.298 531 GLY A O 1
ATOM 2949 N N . ALA A 1 401 ? 21.987 -8.384 -10.772 1 37.868 532 ALA A N 1
ATOM 2950 C CA . ALA A 1 401 ? 20.589 -8.75 -10.939 1 40.147 532 ALA A CA 1
ATOM 2951 C C . ALA A 1 401 ? 20.327 -10.177 -10.456 1 41.196 532 ALA A C 1
ATOM 2952 O O . ALA A 1 401 ? 19.28 -10.447 -9.869 1 43.398 532 ALA A O 1
ATOM 2954 N N . ILE A 1 402 ? 21.273 -11.09 -10.712 1 40.744 533 ILE A N 1
ATOM 2955 C CA . ILE A 1 402 ? 21.045 -12.513 -10.496 1 38.147 533 ILE A CA 1
ATOM 2956 C C . ILE A 1 402 ? 20.809 -12.778 -9.008 1 37.403 533 ILE A C 1
ATOM 2957 O O . ILE A 1 402 ? 19.809 -13.396 -8.655 1 38.522 533 ILE A O 1
ATOM 2962 N N . PRO A 1 403 ? 21.699 -12.329 -8.086 1 38.133 534 PRO A N 1
ATOM 2963 C CA . PRO A 1 403 ? 21.535 -12.614 -6.658 1 37.071 534 PRO A CA 1
ATOM 2964 C C . PRO A 1 403 ? 20.21 -12.139 -6.067 1 41.552 534 PRO A C 1
ATOM 2965 O O . PRO A 1 403 ? 19.595 -12.847 -5.273 1 41.986 534 PRO A O 1
ATOM 2969 N N . ARG A 1 404 ? 19.782 -10.931 -6.456 1 44.841 535 ARG A N 1
ATOM 2970 C CA . ARG A 1 404 ? 18.562 -10.342 -5.926 1 45.852 535 ARG A CA 1
ATOM 2971 C C . ARG A 1 404 ? 17.334 -11.061 -6.485 1 40.889 535 ARG A C 1
ATOM 2972 O O . ARG A 1 404 ? 16.377 -11.292 -5.752 1 42.036 535 ARG A O 1
ATOM 2980 N N . LEU A 1 405 ? 17.365 -11.392 -7.784 1 39.076 536 LEU A N 1
ATOM 2981 C CA . LEU A 1 405 ? 16.317 -12.183 -8.414 1 37.995 536 LEU A CA 1
ATOM 2982 C C . LEU A 1 405 ? 16.119 -13.495 -7.658 1 37.855 536 LEU A C 1
ATOM 2983 O O . LEU A 1 405 ? 14.986 -13.912 -7.43 1 40.008 536 LEU A O 1
ATOM 2988 N N . VAL A 1 406 ? 17.228 -14.155 -7.305 1 40.839 537 VAL A N 1
ATOM 2989 C CA . VAL A 1 406 ? 17.182 -15.396 -6.548 1 43.06 537 VAL A CA 1
ATOM 2990 C C . VAL A 1 406 ? 16.579 -15.126 -5.17 1 48.468 537 VAL A C 1
ATOM 2991 O O . VAL A 1 406 ? 15.703 -15.857 -4.713 1 54.158 537 VAL A O 1
ATOM 2995 N N . GLN A 1 407 ? 17.061 -14.065 -4.518 1 51.427 538 GLN A N 1
ATOM 2996 C CA . GLN A 1 407 ? 16.649 -13.723 -3.168 1 52.582 538 GLN A CA 1
ATOM 2997 C C . GLN A 1 407 ? 15.143 -13.476 -3.108 1 51.136 538 GLN A C 1
ATOM 2998 O O . GLN A 1 407 ? 14.489 -13.899 -2.159 1 56.774 538 GLN A O 1
ATOM 3004 N N . LEU A 1 408 ? 14.609 -12.78 -4.123 1 47.571 539 LEU A N 1
ATOM 3005 C CA . LEU A 1 408 ? 13.185 -12.485 -4.221 1 45.2 539 LEU A CA 1
ATOM 3006 C C . LEU A 1 408 ? 12.38 -13.762 -4.465 1 45.276 539 LEU A C 1
ATOM 3007 O O . LEU A 1 408 ? 11.284 -13.912 -3.93 1 47.407 539 LEU A O 1
ATOM 3012 N N . LEU A 1 409 ? 12.914 -14.658 -5.305 1 46.991 540 LEU A N 1
ATOM 3013 C CA . LEU A 1 409 ? 12.276 -15.934 -5.601 1 48.844 540 LEU A CA 1
ATOM 3014 C C . LEU A 1 409 ? 12.131 -16.771 -4.329 1 53.206 540 LEU A C 1
ATOM 3015 O O . LEU A 1 409 ? 11.11 -17.435 -4.142 1 44.222 540 LEU A O 1
ATOM 3020 N N . VAL A 1 410 ? 13.168 -16.744 -3.476 1 58.019 541 VAL A N 1
ATOM 3021 C CA . VAL A 1 410 ? 13.207 -17.532 -2.253 1 54.843 541 VAL A CA 1
ATOM 3022 C C . VAL A 1 410 ? 12.134 -17.039 -1.282 1 57.018 541 VAL A C 1
ATOM 3023 O O . VAL A 1 410 ? 11.398 -17.853 -0.724 1 58.313 541 VAL A O 1
ATOM 3027 N N . ARG A 1 411 ? 12.057 -15.714 -1.08 1 53.768 542 ARG A N 1
ATOM 3028 C CA . ARG A 1 411 ? 11.097 -15.123 -0.158 1 55.149 542 ARG A CA 1
ATOM 3029 C C . ARG A 1 411 ? 9.666 -15.411 -0.612 1 57.439 542 ARG A C 1
ATOM 3030 O O . ARG A 1 411 ? 8.793 -15.659 0.22 1 62.9 542 ARG A O 1
ATOM 3038 N N . ALA A 1 412 ? 9.435 -15.362 -1.931 1 56.932 543 ALA A N 1
ATOM 3039 C CA . ALA A 1 412 ? 8.113 -15.586 -2.501 1 58.196 543 ALA A CA 1
ATOM 3040 C C . ALA A 1 412 ? 7.709 -17.057 -2.392 1 52.878 543 ALA A C 1
ATOM 3041 O O . ALA A 1 412 ? 6.541 -17.359 -2.161 1 53.792 543 ALA A O 1
ATOM 3043 N N . HIS A 1 413 ? 8.682 -17.96 -2.567 1 56.934 544 HIS A N 1
ATOM 3044 C CA . HIS A 1 413 ? 8.453 -19.397 -2.499 1 64.871 544 HIS A CA 1
ATOM 3045 C C . HIS A 1 413 ? 7.983 -19.828 -1.108 1 67.624 544 HIS A C 1
ATOM 3046 O O . HIS A 1 413 ? 7.134 -20.711 -0.999 1 65.311 544 HIS A O 1
ATOM 3053 N N . GLN A 1 414 ? 8.548 -19.207 -0.061 1 70.603 545 GLN A N 1
ATOM 3054 C CA . GLN A 1 414 ? 8.272 -19.551 1.328 1 70.976 545 GLN A CA 1
ATOM 3055 C C . GLN A 1 414 ? 6.777 -19.513 1.642 1 74.927 545 GLN A C 1
ATOM 3056 O O . GLN A 1 414 ? 6.28 -20.37 2.375 1 80.089 545 GLN A O 1
ATOM 3062 N N . ASP A 1 415 ? 6.076 -18.508 1.099 1 76.053 546 ASP A N 1
ATOM 3063 C CA . ASP A 1 415 ? 4.662 -18.298 1.371 1 78.418 546 ASP A CA 1
ATOM 3064 C C . ASP A 1 415 ? 3.79 -19.3 0.61 1 81.258 546 ASP A C 1
ATOM 3065 O O . ASP A 1 415 ? 2.736 -19.692 1.109 1 83.221 546 ASP A O 1
ATOM 3070 N N . THR A 1 416 ? 4.232 -19.714 -0.588 1 86.185 547 THR A N 1
ATOM 3071 C CA . THR A 1 416 ? 3.412 -20.513 -1.493 1 84.151 547 THR A CA 1
ATOM 3072 C C . THR A 1 416 ? 3.903 -21.961 -1.593 1 86.08 547 THR A C 1
ATOM 3073 O O . THR A 1 416 ? 3.455 -22.686 -2.48 1 87.385 547 THR A O 1
ATOM 3077 N N . GLN A 1 417 ? 4.795 -22.391 -0.688 1 86.833 548 GLN A N 1
ATOM 3078 C CA . GLN A 1 417 ? 5.422 -23.705 -0.774 1 79.783 548 GLN A CA 1
ATOM 3079 C C . GLN A 1 417 ? 4.396 -24.767 -1.218 1 73.973 548 GLN A C 1
ATOM 3080 O O . GLN A 1 417 ? 3.642 -25.251 -0.346 1 67.805 548 GLN A O 1
ATOM 3086 N N . PHE A 1 429 ? -1.65 -13.342 -1.256 1 74.186 560 PHE A N 1
ATOM 3087 C CA . PHE A 1 429 ? -1.594 -11.884 -1.561 1 74.606 560 PHE A CA 1
ATOM 3088 C C . PHE A 1 429 ? -0.793 -11.16 -0.483 1 77.009 560 PHE A C 1
ATOM 3089 O O . PHE A 1 429 ? -1.107 -11.262 0.702 1 79.909 560 PHE A O 1
ATOM 3097 N N . VAL A 1 430 ? 0.247 -10.439 -0.917 1 75.312 561 VAL A N 1
ATOM 3098 C CA . VAL A 1 430 ? 0.976 -9.517 -0.062 1 73.391 561 VAL A CA 1
ATOM 3099 C C . VAL A 1 430 ? 1.05 -8.181 -0.796 1 73.471 561 VAL A C 1
ATOM 3100 O O . VAL A 1 430 ? 1.638 -8.104 -1.873 1 71.571 561 VAL A O 1
ATOM 3104 N N . GLU A 1 431 ? 0.419 -7.151 -0.214 1 76.497 562 GLU A N 1
ATOM 3105 C CA . GLU A 1 431 ? 0.346 -5.818 -0.8 1 70.557 562 GLU A CA 1
ATOM 3106 C C . GLU A 1 431 ? -0.373 -5.867 -2.151 1 66.637 562 GLU A C 1
ATOM 3107 O O . GLU A 1 431 ? -0.081 -5.065 -3.034 1 56.804 562 GLU A O 1
ATOM 3113 N N . GLY A 1 432 ? -1.324 -6.803 -2.296 1 65.328 563 GLY A N 1
ATOM 3114 C CA . GLY A 1 432 ? -2.125 -6.936 -3.505 1 63.294 563 GLY A CA 1
ATOM 3115 C C . GLY A 1 432 ? -1.407 -7.698 -4.619 1 63.94 563 GLY A C 1
ATOM 3116 O O . GLY A 1 432 ? -1.869 -7.689 -5.76 1 62.16 563 GLY A O 1
ATOM 3117 N N . VAL A 1 433 ? -0.296 -8.369 -4.282 1 58.423 564 VAL A N 1
ATOM 3118 C CA . VAL A 1 433 ? 0.515 -9.086 -5.257 1 52.44 564 VAL A CA 1
ATOM 3119 C C . VAL A 1 433 ? 0.559 -10.564 -4.877 1 49.675 564 VAL A C 1
ATOM 3120 O O . VAL A 1 433 ? 0.875 -10.9 -3.739 1 50.413 564 VAL A O 1
ATOM 3124 N N . ARG A 1 434 ? 0.257 -11.433 -5.85 1 52.949 565 ARG A N 1
ATOM 3125 C CA . ARG A 1 434 ? 0.415 -12.87 -5.686 1 54.187 565 ARG A CA 1
ATOM 3126 C C . ARG A 1 434 ? 1.899 -13.213 -5.615 1 51.212 565 ARG A C 1
ATOM 3127 O O . ARG A 1 434 ? 2.685 -12.74 -6.433 1 57.426 565 ARG A O 1
ATOM 3135 N N . MET A 1 435 ? 2.263 -14.053 -4.64 1 48.053 566 MET A N 1
ATOM 3136 C CA . MET A 1 435 ? 3.63 -14.523 -4.495 1 48.744 566 MET A CA 1
ATOM 3137 C C . MET A 1 435 ? 3.95 -15.559 -5.571 1 50.297 566 MET A C 1
ATOM 3138 O O . MET A 1 435 ? 5.119 -15.819 -5.84 1 54.293 566 MET A O 1
ATOM 3143 N N . GLU A 1 436 ? 2.91 -16.131 -6.191 1 53.889 567 GLU A N 1
ATOM 3144 C CA . GLU A 1 436 ? 3.074 -17.072 -7.288 1 56.725 567 GLU A CA 1
ATOM 3145 C C . GLU A 1 436 ? 3.591 -16.346 -8.531 1 52.277 567 GLU A C 1
ATOM 3146 O O . GLU A 1 436 ? 4.378 -16.908 -9.291 1 47.077 567 GLU A O 1
ATOM 3152 N N . GLU A 1 437 ? 3.132 -15.103 -8.734 1 51.934 568 GLU A N 1
ATOM 3153 C CA . GLU A 1 437 ? 3.532 -14.289 -9.874 1 51.067 568 GLU A CA 1
ATOM 3154 C C . GLU A 1 437 ? 4.987 -13.838 -9.736 1 43.725 568 GLU A C 1
ATOM 3155 O O . GLU A 1 437 ? 5.681 -13.677 -10.739 1 40.174 568 GLU A O 1
ATOM 3161 N N . ILE A 1 438 ? 5.43 -13.621 -8.49 1 42.61 569 ILE A N 1
ATOM 3162 C CA . ILE A 1 438 ? 6.813 -13.274 -8.192 1 41.571 569 ILE A CA 1
ATOM 3163 C C . ILE A 1 438 ? 7.721 -14.469 -8.494 1 40.484 569 ILE A C 1
ATOM 3164 O O . ILE A 1 438 ? 8.787 -14.31 -9.088 1 35.934 569 ILE A O 1
ATOM 3169 N N . VAL A 1 439 ? 7.296 -15.662 -8.059 1 38.838 570 VAL A N 1
ATOM 3170 C CA . VAL A 1 439 ? 8.037 -16.889 -8.301 1 37.729 570 VAL A CA 1
ATOM 3171 C C . VAL A 1 439 ? 8.196 -17.092 -9.807 1 35.522 570 VAL A C 1
ATOM 3172 O O . VAL A 1 439 ? 9.308 -17.283 -10.291 1 34.266 570 VAL A O 1
ATOM 3176 N N . GLU A 1 440 ? 7.07 -17.051 -10.529 1 35.296 571 GLU A N 1
ATOM 3177 C CA . GLU A 1 440 ? 7.039 -17.258 -11.969 1 35.491 571 GLU A CA 1
ATOM 3178 C C . GLU A 1 440 ? 7.929 -16.239 -12.678 1 36.119 571 GLU A C 1
ATOM 3179 O O . GLU A 1 440 ? 8.698 -16.606 -13.568 1 32.706 571 GLU A O 1
ATOM 3185 N N . GLY A 1 441 ? 7.796 -14.963 -12.288 1 32.748 572 GLY A N 1
ATOM 3186 C CA . GLY A 1 441 ? 8.503 -13.869 -12.933 1 33.163 572 GLY A CA 1
ATOM 3187 C C . GLY A 1 441 ? 10.012 -13.944 -12.712 1 32.005 572 GLY A C 1
ATOM 3188 O O . GLY A 1 441 ? 10.778 -13.738 -13.651 1 34.341 572 GLY A O 1
ATOM 3189 N N . CYS A 1 442 ? 10.422 -14.218 -11.466 1 31.337 573 CYS A N 1
ATOM 3190 C CA . CYS A 1 442 ? 11.828 -14.345 -11.112 1 32.512 573 CYS A CA 1
ATOM 3191 C C . CYS A 1 442 ? 12.475 -15.518 -11.85 1 32.586 573 CYS A C 1
ATOM 3192 O O . CYS A 1 442 ? 13.557 -15.369 -12.418 1 31.013 573 CYS A O 1
ATOM 3195 N N . THR A 1 443 ? 11.809 -16.682 -11.822 1 31.435 574 THR A N 1
ATOM 3196 C CA . THR A 1 443 ? 12.319 -17.891 -12.452 1 30.83 574 THR A CA 1
ATOM 3197 C C . THR A 1 443 ? 12.381 -17.693 -13.965 1 32.253 574 THR A C 1
ATOM 3198 O O . THR A 1 443 ? 13.317 -18.163 -14.611 1 29.772 574 THR A O 1
ATOM 3202 N N . GLY A 1 444 ? 11.366 -17.009 -14.516 1 31.979 575 GLY A N 1
ATOM 3203 C CA . GLY A 1 444 ? 11.312 -16.69 -15.936 1 34.074 575 GLY A CA 1
ATOM 3204 C C . GLY A 1 444 ? 12.479 -15.805 -16.373 1 33.747 575 GLY A C 1
ATOM 3205 O O . GLY A 1 444 ? 13.091 -16.054 -17.408 1 32.805 575 GLY A O 1
ATOM 3206 N N . ALA A 1 445 ? 12.777 -14.77 -15.579 1 33.691 576 ALA A N 1
ATOM 3207 C CA . ALA A 1 445 ? 13.906 -13.888 -15.84 1 36.446 576 ALA A CA 1
ATOM 3208 C C . ALA A 1 445 ? 15.217 -14.674 -15.836 1 37.984 576 ALA A C 1
ATOM 3209 O O . ALA A 1 445 ? 16.013 -14.55 -16.765 1 38.549 576 ALA A O 1
ATOM 3211 N N . LEU A 1 446 ? 15.424 -15.479 -14.783 1 37.558 577 LEU A N 1
ATOM 3212 C CA . LEU A 1 446 ? 16.611 -16.313 -14.633 1 36.798 577 LEU A CA 1
ATOM 3213 C C . LEU A 1 446 ? 16.727 -17.304 -15.791 1 34.404 577 LEU A C 1
ATOM 3214 O O . LEU A 1 446 ? 17.831 -17.604 -16.237 1 35.396 577 LEU A O 1
ATOM 3219 N N . HIS A 1 447 ? 15.582 -17.818 -16.253 1 33.268 578 HIS A N 1
ATOM 3220 C CA . HIS A 1 447 ? 15.515 -18.713 -17.398 1 32.941 578 HIS A CA 1
ATOM 3221 C C . HIS A 1 447 ? 16.1 -18.047 -18.647 1 34.201 578 HIS A C 1
ATOM 3222 O O . HIS A 1 447 ? 16.845 -18.68 -19.395 1 34.436 578 HIS A O 1
ATOM 3229 N N . ILE A 1 448 ? 15.761 -16.769 -18.87 1 33.922 579 ILE A N 1
ATOM 3230 C CA . ILE A 1 448 ? 16.226 -16.037 -20.04 1 32.076 579 ILE A CA 1
ATOM 3231 C C . ILE A 1 448 ? 17.7 -15.671 -19.869 1 32.504 579 ILE A C 1
ATOM 3232 O O . ILE A 1 448 ? 18.475 -15.75 -20.818 1 32.416 579 ILE A O 1
ATOM 3237 N N . LEU A 1 449 ? 18.077 -15.257 -18.654 1 32.12 580 LEU A N 1
ATOM 3238 C CA . LEU A 1 449 ? 19.452 -14.894 -18.345 1 35.736 580 LEU A CA 1
ATOM 3239 C C . LEU A 1 449 ? 20.39 -16.097 -18.472 1 35.933 580 LEU A C 1
ATOM 3240 O O . LEU A 1 449 ? 21.563 -15.924 -18.795 1 36.552 580 LEU A O 1
ATOM 3245 N N . ALA A 1 450 ? 19.876 -17.308 -18.21 1 36.046 581 ALA A N 1
ATOM 3246 C CA . ALA A 1 450 ? 20.677 -18.526 -18.222 1 33.658 581 ALA A CA 1
ATOM 3247 C C . ALA A 1 450 ? 21.053 -18.954 -19.641 1 32.496 581 ALA A C 1
ATOM 3248 O O . ALA A 1 450 ? 21.669 -20.003 -19.814 1 31.378 581 ALA A O 1
ATOM 3250 N N . ARG A 1 451 ? 20.678 -18.156 -20.65 1 30.813 582 ARG A N 1
ATOM 3251 C CA . ARG A 1 451 ? 21.136 -18.367 -22.016 1 34.126 582 ARG A CA 1
ATOM 3252 C C . ARG A 1 451 ? 22.624 -18.039 -22.152 1 35.842 582 ARG A C 1
ATOM 3253 O O . ARG A 1 451 ? 23.283 -18.531 -23.067 1 31.575 582 ARG A O 1
ATOM 3261 N N . ASP A 1 452 ? 23.127 -17.183 -21.252 1 41.336 583 ASP A N 1
ATOM 3262 C CA . ASP A 1 452 ? 24.524 -16.785 -21.211 1 42.769 583 ASP A CA 1
ATOM 3263 C C . ASP A 1 452 ? 25.303 -17.723 -20.289 1 41.088 583 ASP A C 1
ATOM 3264 O O . ASP A 1 452 ? 24.859 -18.014 -19.182 1 38.916 583 ASP A O 1
ATOM 3269 N N . VAL A 1 453 ? 26.49 -18.151 -20.735 1 43.289 584 VAL A N 1
ATOM 3270 C CA . VAL A 1 453 ? 27.284 -19.137 -20.013 1 44.516 584 VAL A CA 1
ATOM 3271 C C . VAL A 1 453 ? 27.753 -18.581 -18.667 1 41.308 584 VAL A C 1
ATOM 3272 O O . VAL A 1 453 ? 27.788 -19.311 -17.677 1 33.985 584 VAL A O 1
ATOM 3276 N N . HIS A 1 454 ? 28.125 -17.296 -18.64 1 39.72 585 HIS A N 1
ATOM 3277 C CA . HIS A 1 454 ? 28.669 -16.681 -17.439 1 46.634 585 HIS A CA 1
ATOM 3278 C C . HIS A 1 454 ? 27.56 -16.506 -16.4 1 44.657 585 HIS A C 1
ATOM 3279 O O . HIS A 1 454 ? 27.811 -16.612 -15.2 1 43.243 585 HIS A O 1
ATOM 3286 N N . ASN A 1 455 ? 26.336 -16.231 -16.873 1 40.752 586 ASN A N 1
ATOM 3287 C CA . ASN A 1 455 ? 25.166 -16.125 -16.014 1 36.247 586 ASN A CA 1
ATOM 3288 C C . ASN A 1 455 ? 24.848 -17.472 -15.367 1 37.906 586 ASN A C 1
ATOM 3289 O O . ASN A 1 455 ? 24.482 -17.524 -14.196 1 37.861 586 ASN A O 1
ATOM 3294 N N . ARG A 1 456 ? 24.982 -18.557 -16.139 1 39.017 587 ARG A N 1
ATOM 3295 C CA . ARG A 1 456 ? 24.73 -19.899 -15.635 1 40.636 587 ARG A CA 1
ATOM 3296 C C . ARG A 1 456 ? 25.649 -20.215 -14.456 1 39.09 587 ARG A C 1
ATOM 3297 O O . ARG A 1 456 ? 25.212 -20.839 -13.49 1 37.657 587 ARG A O 1
ATOM 3305 N N . ILE A 1 457 ? 26.913 -19.777 -14.544 1 37.37 588 ILE A N 1
ATOM 3306 C CA . ILE A 1 457 ? 27.888 -19.98 -13.482 1 39.397 588 ILE A CA 1
ATOM 3307 C C . ILE A 1 457 ? 27.414 -19.297 -12.199 1 39.179 588 ILE A C 1
ATOM 3308 O O . ILE A 1 457 ? 27.489 -19.882 -11.12 1 37.927 588 ILE A O 1
ATOM 3313 N N . VAL A 1 458 ? 26.929 -18.056 -12.328 1 42.89 589 VAL A N 1
ATOM 3314 C CA . VAL A 1 458 ? 26.472 -17.282 -11.184 1 43.758 589 VAL A CA 1
ATOM 3315 C C . VAL A 1 458 ? 25.256 -17.969 -10.564 1 40.791 589 VAL A C 1
ATOM 3316 O O . VAL A 1 458 ? 25.211 -18.162 -9.351 1 40.222 589 VAL A O 1
ATOM 3320 N N . ILE A 1 459 ? 24.288 -18.341 -11.413 1 43.075 590 ILE A N 1
ATOM 3321 C CA . ILE A 1 459 ? 23.032 -18.939 -10.981 1 46.181 590 ILE A CA 1
ATOM 3322 C C . ILE A 1 459 ? 23.299 -20.241 -10.225 1 43.952 590 ILE A C 1
ATOM 3323 O O . ILE A 1 459 ? 22.681 -20.491 -9.191 1 39.048 590 ILE A O 1
ATOM 3328 N N . ARG A 1 460 ? 24.212 -21.064 -10.753 1 47.166 591 ARG A N 1
ATOM 3329 C CA . ARG A 1 460 ? 24.616 -22.3 -10.099 1 51.365 591 ARG A CA 1
ATOM 3330 C C . ARG A 1 460 ? 25.31 -22.002 -8.771 1 52.082 591 ARG A C 1
ATOM 3331 O O . ARG A 1 460 ? 25.048 -22.676 -7.776 1 46.883 591 ARG A O 1
ATOM 3339 N N . GLY A 1 461 ? 26.192 -20.992 -8.777 1 47.357 592 GLY A N 1
ATOM 3340 C CA . GLY A 1 461 ? 26.969 -20.605 -7.609 1 45.855 592 GLY A CA 1
ATOM 3341 C C . GLY A 1 461 ? 26.097 -20.235 -6.408 1 51.979 592 GLY A C 1
ATOM 3342 O O . GLY A 1 461 ? 26.55 -20.333 -5.27 1 51.955 592 GLY A O 1
ATOM 3343 N N . LEU A 1 462 ? 24.851 -19.813 -6.669 1 53.691 593 LEU A N 1
ATOM 3344 C CA . LEU A 1 462 ? 23.928 -19.393 -5.625 1 54.958 593 LEU A CA 1
ATOM 3345 C C . LEU A 1 462 ? 23.093 -20.565 -5.106 1 53.288 593 LEU A C 1
ATOM 3346 O O . LEU A 1 462 ? 22.145 -20.35 -4.354 1 48.231 593 LEU A O 1
ATOM 3351 N N . ASN A 1 463 ? 23.42 -21.796 -5.521 1 55.87 594 ASN A N 1
ATOM 3352 C CA . ASN A 1 463 ? 22.767 -22.989 -5 1 59.389 594 ASN A CA 1
ATOM 3353 C C . ASN A 1 463 ? 21.258 -22.915 -5.249 1 57.291 594 ASN A C 1
ATOM 3354 O O . ASN A 1 463 ? 20.456 -22.958 -4.313 1 47.114 594 ASN A O 1
ATOM 3359 N N . THR A 1 464 ? 20.888 -22.828 -6.535 1 57.309 595 THR A N 1
ATOM 3360 C CA . THR A 1 464 ? 19.503 -22.651 -6.952 1 48.715 595 THR A CA 1
ATOM 3361 C C . THR A 1 464 ? 18.887 -23.973 -7.414 1 42.744 595 THR A C 1
ATOM 3362 O O . THR A 1 464 ? 17.668 -24.054 -7.557 1 42.598 595 THR A O 1
ATOM 3366 N N . ILE A 1 465 ? 19.718 -25 -7.643 1 40.872 596 ILE A N 1
ATOM 3367 C CA . ILE A 1 465 ? 19.263 -26.246 -8.247 1 43.843 596 ILE A CA 1
ATOM 3368 C C . ILE A 1 465 ? 18.163 -26.87 -7.385 1 43.626 596 ILE A C 1
ATOM 3369 O O . ILE A 1 465 ? 17.118 -27.245 -7.916 1 41.199 596 ILE A O 1
ATOM 3374 N N . PRO A 1 466 ? 18.342 -27.006 -6.046 1 43.449 597 PRO A N 1
ATOM 3375 C CA . PRO A 1 466 ? 17.312 -27.602 -5.189 1 43.526 597 PRO A CA 1
ATOM 3376 C C . PRO A 1 466 ? 15.973 -26.867 -5.239 1 43.308 597 PRO A C 1
ATOM 3377 O O . PRO A 1 466 ? 14.92 -27.5 -5.229 1 40.607 597 PRO A O 1
ATOM 3381 N N . LEU A 1 467 ? 16.031 -25.528 -5.286 1 46.618 598 LEU A N 1
ATOM 3382 C CA . LEU A 1 467 ? 14.841 -24.693 -5.345 1 41.467 598 LEU A CA 1
ATOM 3383 C C . LEU A 1 467 ? 14.088 -24.953 -6.648 1 39.778 598 LEU A C 1
ATOM 3384 O O . LEU A 1 467 ? 12.88 -25.172 -6.625 1 39.655 598 LEU A O 1
ATOM 3389 N N . PHE A 1 468 ? 14.812 -24.928 -7.776 1 37.309 599 PHE A N 1
ATOM 3390 C CA . PHE A 1 468 ? 14.221 -25.122 -9.092 1 36.706 599 PHE A CA 1
ATOM 3391 C C . PHE A 1 468 ? 13.535 -26.481 -9.201 1 40.254 599 PHE A C 1
ATOM 3392 O O . PHE A 1 468 ? 12.508 -26.596 -9.869 1 42.556 599 PHE A O 1
ATOM 3400 N N . VAL A 1 469 ? 14.114 -27.506 -8.566 1 37.984 600 VAL A N 1
ATOM 3401 C CA . VAL A 1 469 ? 13.543 -28.842 -8.598 1 38.834 600 VAL A CA 1
ATOM 3402 C C . VAL A 1 469 ? 12.229 -28.866 -7.815 1 44.216 600 VAL A C 1
ATOM 3403 O O . VAL A 1 469 ? 11.274 -29.515 -8.238 1 48.247 600 VAL A O 1
ATOM 3407 N N . GLN A 1 470 ? 12.172 -28.15 -6.686 1 43.34 601 GLN A N 1
ATOM 3408 C CA . GLN A 1 470 ? 10.945 -28.046 -5.908 1 47.327 601 GLN A CA 1
ATOM 3409 C C . GLN A 1 470 ? 9.835 -27.36 -6.708 1 45.537 601 GLN A C 1
ATOM 3410 O O . GLN A 1 470 ? 8.66 -27.644 -6.482 1 43.134 601 GLN A O 1
ATOM 3416 N N . LEU A 1 471 ? 10.21 -26.452 -7.624 1 43.443 602 LEU A N 1
ATOM 3417 C CA . LEU A 1 471 ? 9.261 -25.717 -8.453 1 43.879 602 LEU A CA 1
ATOM 3418 C C . LEU A 1 471 ? 8.639 -26.611 -9.528 1 45.278 602 LEU A C 1
ATOM 3419 O O . LEU A 1 471 ? 7.645 -26.223 -10.147 1 42.223 602 LEU A O 1
ATOM 3424 N N . LEU A 1 472 ? 9.228 -27.793 -9.758 1 42.433 603 LEU A N 1
ATOM 3425 C CA . LEU A 1 472 ? 8.66 -28.783 -10.662 1 42.814 603 LEU A CA 1
ATOM 3426 C C . LEU A 1 472 ? 7.378 -29.377 -10.077 1 43.269 603 LEU A C 1
ATOM 3427 O O . LEU A 1 472 ? 6.56 -29.904 -10.827 1 39.706 603 LEU A O 1
ATOM 3432 N N . TYR A 1 473 ? 7.221 -29.304 -8.746 1 44.26 604 TYR A N 1
ATOM 3433 C CA . TYR A 1 473 ? 6.052 -29.839 -8.063 1 43.089 604 TYR A CA 1
ATOM 3434 C C . TYR A 1 473 ? 4.895 -28.836 -8.076 1 47.9 604 TYR A C 1
ATOM 3435 O O . TYR A 1 473 ? 3.77 -29.203 -7.746 1 52.158 604 TYR A O 1
ATOM 3444 N N . SER A 1 474 ? 5.169 -27.579 -8.457 1 48.132 605 SER A N 1
ATOM 3445 C CA . SER A 1 474 ? 4.167 -26.521 -8.467 1 45.006 605 SER A CA 1
ATOM 3446 C C . SER A 1 474 ? 2.936 -26.934 -9.272 1 44.53 605 SER A C 1
ATOM 3447 O O . SER A 1 474 ? 3.065 -27.525 -10.339 1 46.687 605 SER A O 1
ATOM 3450 N N . PRO A 1 475 ? 1.706 -26.622 -8.801 1 47.282 606 PRO A N 1
ATOM 3451 C CA . PRO A 1 475 ? 0.501 -26.875 -9.592 1 49.218 606 PRO A CA 1
ATOM 3452 C C . PRO A 1 475 ? 0.342 -25.945 -10.797 1 53.098 606 PRO A C 1
ATOM 3453 O O . PRO A 1 475 ? -0.346 -26.3 -11.753 1 56.443 606 PRO A O 1
ATOM 3457 N N . ILE A 1 476 ? 0.987 -24.769 -10.754 1 50.388 607 ILE A N 1
ATOM 3458 C CA . ILE A 1 476 ? 0.879 -23.779 -11.819 1 51.336 607 ILE A CA 1
ATOM 3459 C C . ILE A 1 476 ? 1.807 -24.177 -12.97 1 47.285 607 ILE A C 1
ATOM 3460 O O . ILE A 1 476 ? 3.01 -24.335 -12.771 1 42.564 607 ILE A O 1
ATOM 3465 N N . GLU A 1 477 ? 1.232 -24.291 -14.178 1 46.189 608 GLU A N 1
ATOM 3466 C CA . GLU A 1 477 ? 1.925 -24.79 -15.359 1 43.192 608 GLU A CA 1
ATOM 3467 C C . GLU A 1 477 ? 3.08 -23.881 -15.779 1 46.737 608 GLU A C 1
ATOM 3468 O O . GLU A 1 477 ? 4.11 -24.379 -16.233 1 45.447 608 GLU A O 1
ATOM 3474 N N . ASN A 1 478 ? 2.89 -22.557 -15.669 1 46.93 609 ASN A N 1
ATOM 3475 C CA . ASN A 1 478 ? 3.889 -21.593 -16.113 1 48.326 609 ASN A CA 1
ATOM 3476 C C . ASN A 1 478 ? 5.141 -21.66 -15.239 1 40.734 609 ASN A C 1
ATOM 3477 O O . ASN A 1 478 ? 6.249 -21.475 -15.739 1 42.922 609 ASN A O 1
ATOM 3482 N N . ILE A 1 479 ? 4.951 -21.913 -13.937 1 37.881 610 ILE A N 1
ATOM 3483 C CA . ILE A 1 479 ? 6.054 -22.082 -13.002 1 40.741 610 ILE A CA 1
ATOM 3484 C C . ILE A 1 479 ? 6.804 -23.377 -13.324 1 43.299 610 ILE A C 1
ATOM 3485 O O . ILE A 1 479 ? 8.033 -23.407 -13.263 1 42.813 610 ILE A O 1
ATOM 3490 N N . GLN A 1 480 ? 6.06 -24.434 -13.682 1 45.235 611 GLN A N 1
ATOM 3491 C CA . GLN A 1 480 ? 6.645 -25.696 -14.115 1 44.808 611 GLN A CA 1
ATOM 3492 C C . GLN A 1 480 ? 7.49 -25.5 -15.375 1 42.324 611 GLN A C 1
ATOM 3493 O O . GLN A 1 480 ? 8.552 -26.106 -15.501 1 36.089 611 GLN A O 1
ATOM 3499 N N . ARG A 1 481 ? 7.01 -24.657 -16.302 1 42.38 612 ARG A N 1
ATOM 3500 C CA . ARG A 1 481 ? 7.661 -24.447 -17.588 1 41.599 612 ARG A CA 1
ATOM 3501 C C . ARG A 1 481 ? 9.003 -23.735 -17.415 1 36.935 612 ARG A C 1
ATOM 3502 O O . ARG A 1 481 ? 10.003 -24.141 -18.007 1 35.873 612 ARG A O 1
ATOM 3510 N N . VAL A 1 482 ? 9.004 -22.655 -16.623 1 38.018 613 VAL A N 1
ATOM 3511 C CA . VAL A 1 482 ? 10.182 -21.815 -16.449 1 37.052 613 VAL A CA 1
ATOM 3512 C C . VAL A 1 482 ? 11.191 -22.498 -15.524 1 32.349 613 VAL A C 1
ATOM 3513 O O . VAL A 1 482 ? 12.393 -22.328 -15.708 1 32.218 613 VAL A O 1
ATOM 3517 N N . ALA A 1 483 ? 10.699 -23.258 -14.534 1 34.61 614 ALA A N 1
ATOM 3518 C CA . ALA A 1 483 ? 11.552 -24.023 -13.632 1 32.371 614 ALA A CA 1
ATOM 3519 C C . ALA A 1 483 ? 12.298 -25.116 -14.394 1 30.441 614 ALA A C 1
ATOM 3520 O O . ALA A 1 483 ? 13.481 -25.335 -14.151 1 29.1 614 ALA A O 1
ATOM 3522 N N . ALA A 1 484 ? 11.588 -25.804 -15.298 1 30.933 615 ALA A N 1
ATOM 3523 C CA . ALA A 1 484 ? 12.196 -26.787 -16.185 1 32.882 615 ALA A CA 1
ATOM 3524 C C . ALA A 1 484 ? 13.063 -26.083 -17.224 1 34.22 615 ALA A C 1
ATOM 3525 O O . ALA A 1 484 ? 14.103 -26.606 -17.622 1 38.608 615 ALA A O 1
ATOM 3527 N N . GLY A 1 485 ? 12.607 -24.903 -17.659 1 34.45 616 GLY A N 1
ATOM 3528 C CA . GLY A 1 485 ? 13.33 -24.084 -18.617 1 33.337 616 GLY A CA 1
ATOM 3529 C C . GLY A 1 485 ? 14.725 -23.714 -18.125 1 33.418 616 GLY A C 1
ATOM 3530 O O . GLY A 1 485 ? 15.696 -23.864 -18.863 1 38.489 616 GLY A O 1
ATOM 3531 N N . VAL A 1 486 ? 14.812 -23.205 -16.89 1 32.854 617 VAL A N 1
ATOM 3532 C CA . VAL A 1 486 ? 16.085 -22.797 -16.314 1 32.611 617 VAL A CA 1
ATOM 3533 C C . VAL A 1 486 ? 16.96 -24.029 -16.061 1 34.086 617 VAL A C 1
ATOM 3534 O O . VAL A 1 486 ? 18.158 -23.997 -16.341 1 33.235 617 VAL A O 1
ATOM 3538 N N . LEU A 1 487 ? 16.356 -25.117 -15.556 1 34.703 618 LEU A N 1
ATOM 3539 C CA . LEU A 1 487 ? 17.056 -26.38 -15.344 1 31.755 618 LEU A CA 1
ATOM 3540 C C . LEU A 1 487 ? 17.64 -26.904 -16.656 1 28.871 618 LEU A C 1
ATOM 3541 O O . LEU A 1 487 ? 18.755 -27.422 -16.67 1 26.996 618 LEU A O 1
ATOM 3546 N N . CYS A 1 488 ? 16.877 -26.776 -17.749 1 31.806 619 CYS A N 1
ATOM 3547 C CA . CYS 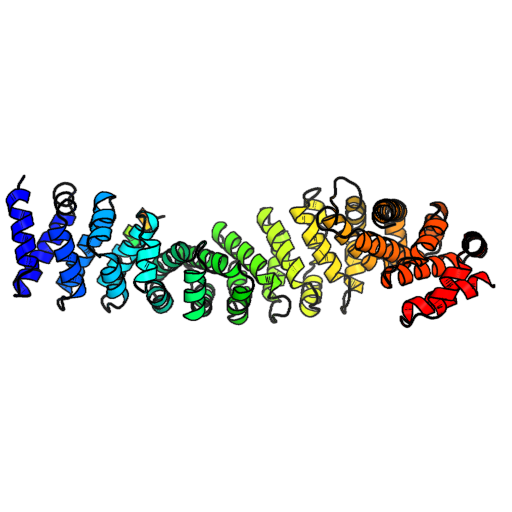A 1 488 ? 17.341 -27.153 -19.077 1 34.2 619 CYS A CA 1
ATOM 3548 C C . CYS A 1 488 ? 18.622 -26.397 -19.43 1 33.279 619 CYS A C 1
ATOM 3549 O O . CYS A 1 488 ? 19.618 -27.009 -19.81 1 30.666 619 CYS A O 1
ATOM 3552 N N . GLU A 1 489 ? 18.591 -25.063 -19.29 1 36.766 620 GLU A N 1
ATOM 3553 C CA . GLU A 1 489 ? 19.732 -24.215 -19.609 1 33.259 620 GLU A CA 1
ATOM 3554 C C . GLU A 1 489 ? 20.947 -24.609 -18.766 1 30.676 620 GLU A C 1
ATOM 3555 O O . GLU A 1 489 ? 22.051 -24.729 -19.294 1 31.477 620 GLU A O 1
ATOM 3561 N N . LEU A 1 490 ? 20.736 -24.804 -17.458 1 29.982 621 LEU A N 1
ATOM 3562 C CA . LEU A 1 490 ? 21.804 -25.15 -16.53 1 34.662 621 LEU A CA 1
ATOM 3563 C C . LEU A 1 490 ? 22.393 -26.527 -16.842 1 38.167 621 LEU A C 1
ATOM 3564 O O . LEU A 1 490 ? 23.582 -26.749 -16.617 1 42.27 621 LEU A O 1
ATOM 3569 N N . ALA A 1 491 ? 21.555 -27.447 -17.342 1 39.472 622 ALA A N 1
ATOM 3570 C CA . ALA A 1 491 ? 21.95 -28.831 -17.573 1 42.467 622 ALA A CA 1
ATOM 3571 C C . ALA A 1 491 ? 22.927 -28.968 -18.746 1 47.499 622 ALA A C 1
ATOM 3572 O O . ALA A 1 491 ? 23.418 -30.067 -18.996 1 40.028 622 ALA A O 1
ATOM 3574 N N . GLN A 1 492 ? 23.197 -27.871 -19.472 1 49.84 623 GLN A N 1
ATOM 3575 C CA . GLN A 1 492 ? 24.204 -27.853 -20.525 1 47.615 623 GLN A CA 1
ATOM 3576 C C . GLN A 1 492 ? 25.572 -28.278 -19.993 1 45.824 623 GLN A C 1
ATOM 3577 O O . GLN A 1 492 ? 26.324 -28.949 -20.696 1 48.07 623 GLN A O 1
ATOM 3583 N N . ASP A 1 493 ? 25.898 -27.849 -18.767 1 46.882 624 ASP A N 1
ATOM 3584 C CA . ASP A 1 493 ? 27.095 -28.301 -18.075 1 47.67 624 ASP A CA 1
ATOM 3585 C C . ASP A 1 493 ? 26.849 -29.691 -17.491 1 45.182 624 ASP A C 1
ATOM 3586 O O . ASP A 1 493 ? 25.783 -29.961 -16.944 1 39.322 624 ASP A O 1
ATOM 3591 N N . LYS A 1 494 ? 27.86 -30.559 -17.594 1 51.295 625 LYS A N 1
ATOM 3592 C CA . LYS A 1 494 ? 27.744 -31.945 -17.171 1 51.857 625 LYS A CA 1
ATOM 3593 C C . LYS A 1 494 ? 27.608 -32.032 -15.651 1 50.03 625 LYS A C 1
ATOM 3594 O O . LYS A 1 494 ? 26.814 -32.823 -15.146 1 50.723 625 LYS A O 1
ATOM 3600 N N . GLU A 1 495 ? 28.396 -31.221 -14.933 1 51.739 626 GLU A N 1
ATOM 3601 C CA . GLU A 1 495 ? 28.431 -31.239 -13.477 1 54.064 626 GLU A CA 1
ATOM 3602 C C . GLU A 1 495 ? 27.099 -30.756 -12.9 1 55.277 626 GLU A C 1
ATOM 3603 O O . GLU A 1 495 ? 26.652 -31.261 -11.872 1 50.062 626 GLU A O 1
ATOM 3609 N N . ALA A 1 496 ? 26.488 -29.761 -13.555 1 53.389 627 ALA A N 1
ATOM 3610 C CA . ALA A 1 496 ? 25.186 -29.242 -13.161 1 48.838 627 ALA A CA 1
ATOM 3611 C C . ALA A 1 496 ? 24.107 -30.307 -13.344 1 43.713 627 ALA A C 1
ATOM 3612 O O . ALA A 1 496 ? 23.242 -30.465 -12.486 1 41.654 627 ALA A O 1
ATOM 3614 N N . ALA A 1 497 ? 24.169 -31.02 -14.477 1 42.484 628 ALA A N 1
ATOM 3615 C CA . ALA A 1 497 ? 23.232 -32.089 -14.794 1 45.669 628 ALA A CA 1
ATOM 3616 C C . ALA A 1 497 ? 23.256 -33.181 -13.723 1 45.357 628 ALA A C 1
ATOM 3617 O O . ALA A 1 497 ? 22.216 -33.753 -13.407 1 46.458 628 ALA A O 1
ATOM 3619 N N . GLU A 1 498 ? 24.449 -33.471 -13.184 1 49.395 629 GLU A N 1
ATOM 3620 C CA . GLU A 1 498 ? 24.617 -34.46 -12.129 1 50.274 629 GLU A CA 1
ATOM 3621 C C . GLU A 1 498 ? 23.94 -34.004 -10.838 1 48.383 629 GLU A C 1
ATOM 3622 O O . GLU A 1 498 ? 23.334 -34.816 -10.142 1 48.609 629 GLU A O 1
ATOM 3628 N N . ALA A 1 499 ? 24.063 -32.709 -10.52 1 48.505 630 ALA A N 1
ATOM 3629 C CA . ALA A 1 499 ? 23.491 -32.14 -9.308 1 48.751 630 ALA A CA 1
ATOM 3630 C C . ALA A 1 499 ? 21.963 -32.102 -9.386 1 47.772 630 ALA A C 1
ATOM 3631 O O . ALA A 1 499 ? 21.291 -32.203 -8.361 1 44.27 630 ALA A O 1
ATOM 3633 N N . ILE A 1 500 ? 21.43 -31.938 -10.605 1 44.099 631 ILE A N 1
ATOM 3634 C CA . ILE A 1 500 ? 19.994 -31.936 -10.843 1 43.037 631 ILE A CA 1
ATOM 3635 C C . ILE A 1 500 ? 19.452 -33.351 -10.645 1 44.246 631 ILE A C 1
ATOM 3636 O O . ILE A 1 500 ? 18.445 -33.537 -9.966 1 41.538 631 ILE A O 1
ATOM 3641 N N . GLU A 1 501 ? 20.124 -34.34 -11.249 1 43.425 632 GLU A N 1
ATOM 3642 C CA . GLU A 1 501 ? 19.768 -35.74 -11.074 1 46.829 632 GLU A CA 1
ATOM 3643 C C . GLU A 1 501 ? 19.883 -36.12 -9.599 1 45.719 632 GLU A C 1
ATOM 3644 O O . GLU A 1 501 ? 19.01 -36.799 -9.069 1 46.636 632 GLU A O 1
ATOM 3650 N N . ALA A 1 502 ? 20.958 -35.655 -8.947 1 45.757 633 ALA A N 1
ATOM 3651 C CA . ALA A 1 502 ? 21.223 -35.937 -7.543 1 45.551 633 ALA A CA 1
ATOM 3652 C C . ALA A 1 502 ? 20.133 -35.363 -6.639 1 45.925 633 ALA A C 1
ATOM 3653 O O . ALA A 1 502 ? 19.894 -35.894 -5.558 1 44.963 633 ALA A O 1
ATOM 3655 N N . GLU A 1 503 ? 19.488 -34.276 -7.084 1 49.025 634 GLU A N 1
ATOM 3656 C CA . GLU A 1 503 ? 18.398 -33.654 -6.345 1 51.975 634 GLU A CA 1
ATOM 3657 C C . GLU A 1 503 ? 17.069 -34.383 -6.551 1 53.715 634 GLU A C 1
ATOM 3658 O O . GLU A 1 503 ? 16.07 -34.015 -5.936 1 53.988 634 GLU A O 1
ATOM 3664 N N . GLY A 1 504 ? 17.047 -35.404 -7.417 1 50.797 635 GLY A N 1
ATOM 3665 C CA . GLY A 1 504 ? 15.857 -36.219 -7.606 1 52.801 635 GLY A CA 1
ATOM 3666 C C . GLY A 1 504 ? 14.826 -35.513 -8.483 1 48.569 635 GLY A C 1
ATOM 3667 O O . GLY A 1 504 ? 13.651 -35.432 -8.13 1 50.03 635 GLY A O 1
ATOM 3668 N N . ALA A 1 505 ? 15.29 -35.02 -9.635 1 46.88 636 ALA A N 1
ATOM 3669 C CA . ALA A 1 505 ? 14.447 -34.294 -10.571 1 45.608 636 ALA A CA 1
ATOM 3670 C C . ALA A 1 505 ? 13.806 -35.246 -11.579 1 40.187 636 ALA A C 1
ATOM 3671 O O . ALA A 1 505 ? 12.807 -34.888 -12.195 1 41.707 636 ALA A O 1
ATOM 3673 N N . THR A 1 506 ? 14.371 -36.452 -11.731 1 37.326 637 THR A N 1
ATOM 3674 C CA . THR A 1 506 ? 13.974 -37.38 -12.782 1 38.018 637 THR A CA 1
ATOM 3675 C C . THR A 1 506 ? 12.48 -37.693 -12.698 1 37.439 637 THR A C 1
ATOM 3676 O O . THR A 1 506 ? 11.795 -37.684 -13.719 1 39.891 637 THR A O 1
ATOM 3680 N N . ALA A 1 507 ? 11.982 -37.966 -11.485 1 36.276 638 ALA A N 1
ATOM 3681 C CA . ALA A 1 507 ? 10.608 -38.416 -11.307 1 39.73 638 ALA A CA 1
ATOM 3682 C C . ALA A 1 507 ? 9.627 -37.29 -11.628 1 38.915 638 ALA A C 1
ATOM 3683 O O . ALA A 1 507 ? 8.686 -37.5 -12.392 1 38.81 638 ALA A O 1
ATOM 3685 N N . PRO A 1 508 ? 9.783 -36.08 -11.037 1 38.066 639 PRO A N 1
ATOM 3686 C CA . PRO A 1 508 ? 9 -34.913 -11.452 1 37.702 639 PRO A CA 1
ATOM 3687 C C . PRO A 1 508 ? 9.034 -34.654 -12.956 1 36.662 639 PRO A C 1
ATOM 3688 O O . PRO A 1 508 ? 7.998 -34.383 -13.556 1 36.105 639 PRO A O 1
ATOM 3692 N N . LEU A 1 509 ? 10.238 -34.721 -13.542 1 37.569 640 LEU A N 1
ATOM 3693 C CA . LEU A 1 509 ? 10.442 -34.467 -14.962 1 36.184 640 LEU A CA 1
ATOM 3694 C C . LEU A 1 509 ? 9.699 -35.499 -15.808 1 36.345 640 LEU A C 1
ATOM 3695 O O . LEU A 1 509 ? 9.111 -35.142 -16.829 1 32.546 640 LEU A O 1
ATOM 3700 N N . THR A 1 510 ? 9.763 -36.773 -15.389 1 35.765 641 THR A N 1
ATOM 3701 C CA . THR A 1 510 ? 9.071 -37.86 -16.066 1 37.72 641 THR A CA 1
ATOM 3702 C C . THR A 1 510 ? 7.561 -37.627 -15.993 1 39.179 641 THR A C 1
ATOM 3703 O O . THR A 1 510 ? 6.85 -37.867 -16.967 1 42.725 641 THR A O 1
ATOM 3707 N N . GLU A 1 511 ? 7.083 -37.167 -14.83 1 41.924 642 GLU A N 1
ATOM 3708 C CA . GLU A 1 511 ? 5.692 -36.776 -14.649 1 45.47 642 GLU A CA 1
ATOM 3709 C C . GLU A 1 511 ? 5.336 -35.636 -15.608 1 43.249 642 GLU A C 1
ATOM 3710 O O . GLU A 1 511 ? 4.313 -35.696 -16.287 1 43.77 642 GLU A O 1
ATOM 3716 N N . LEU A 1 512 ? 6.191 -34.603 -15.651 1 38.338 643 LEU A N 1
ATOM 3717 C CA . LEU A 1 512 ? 5.968 -33.411 -16.46 1 38.763 643 LEU A CA 1
ATOM 3718 C C . LEU A 1 512 ? 6.163 -33.684 -17.952 1 37.764 643 LEU A C 1
ATOM 3719 O O . LEU A 1 512 ? 5.795 -32.853 -18.781 1 39.869 643 LEU A O 1
ATOM 3724 N N . LEU A 1 513 ? 6.76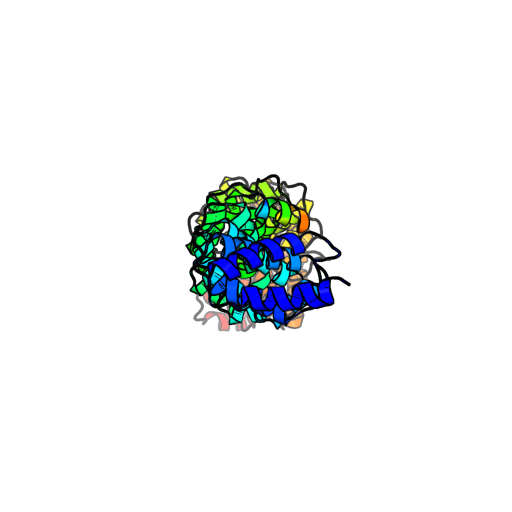6 -34.827 -18.292 1 35.828 644 LEU A N 1
ATOM 3725 C CA . LEU A 1 513 ? 6.96 -35.229 -19.679 1 40.748 644 LEU A CA 1
ATOM 3726 C C . LEU A 1 513 ? 5.617 -35.451 -20.389 1 43.788 644 LEU A C 1
ATOM 3727 O O . LEU A 1 513 ? 5.532 -35.319 -21.612 1 38.875 644 LEU A O 1
ATOM 3732 N N . HIS A 1 514 ? 4.568 -35.791 -19.621 1 40.297 645 HIS A N 1
ATOM 3733 C CA . HIS A 1 514 ? 3.278 -36.177 -20.177 1 44.853 645 HIS A CA 1
ATOM 3734 C C . HIS A 1 514 ? 2.27 -35.027 -20.192 1 43.182 645 HIS A C 1
ATOM 3735 O O . HIS A 1 514 ? 1.094 -35.252 -20.471 1 45.981 645 HIS A O 1
ATOM 3742 N N . SER A 1 515 ? 2.722 -33.799 -19.906 1 42.638 646 SER A N 1
ATOM 3743 C CA . SER A 1 515 ? 1.838 -32.646 -19.826 1 39.427 646 SER A CA 1
ATOM 3744 C C . SER A 1 515 ? 1.193 -32.364 -21.184 1 42.38 646 SER A C 1
ATOM 3745 O O . SER A 1 515 ? 1.815 -32.565 -22.226 1 41.738 646 SER A O 1
ATOM 3748 N N . ARG A 1 516 ? -0.061 -31.892 -21.159 1 45.682 647 ARG A N 1
ATOM 3749 C CA . ARG A 1 516 ? -0.725 -31.398 -22.358 1 54.349 647 ARG A CA 1
ATOM 3750 C C . ARG A 1 516 ? -0.138 -30.047 -22.77 1 53.106 647 ARG A C 1
ATOM 3751 O O . ARG A 1 516 ? -0.212 -29.677 -23.941 1 58.895 647 ARG A O 1
ATOM 3759 N N . ASN A 1 517 ? 0.412 -29.307 -21.796 1 48.929 648 ASN A N 1
ATOM 3760 C CA . ASN A 1 517 ? 1.178 -28.096 -22.056 1 43.57 648 ASN A CA 1
ATOM 3761 C C . ASN A 1 517 ? 2.492 -28.483 -22.733 1 41.04 648 ASN A C 1
ATOM 3762 O O . ASN A 1 517 ? 3.379 -29.026 -22.081 1 35.899 648 ASN A O 1
ATOM 3767 N N . GLU A 1 518 ? 2.605 -28.184 -24.034 1 40.769 649 GLU A N 1
ATOM 3768 C CA . GLU A 1 518 ? 3.726 -28.625 -24.85 1 40.939 649 GLU A CA 1
ATOM 3769 C C . GLU A 1 518 ? 5.031 -27.974 -24.387 1 42.021 649 GLU A C 1
ATOM 3770 O O . GLU A 1 518 ? 6.084 -28.607 -24.436 1 40.429 649 GLU A O 1
ATOM 3776 N N . GLY A 1 519 ? 4.958 -26.709 -23.95 1 43.162 650 GLY A N 1
ATOM 3777 C CA . GLY A 1 519 ? 6.112 -25.99 -23.428 1 39.589 650 GLY A CA 1
ATOM 3778 C C . GLY A 1 519 ? 6.746 -26.709 -22.237 1 38.135 650 GLY A C 1
ATOM 3779 O O . GLY A 1 519 ? 7.961 -26.881 -22.189 1 38.039 650 GLY A O 1
ATOM 3780 N N . VAL A 1 520 ? 5.908 -27.135 -21.286 1 38.752 651 VAL A N 1
ATOM 3781 C CA . VAL A 1 520 ? 6.365 -27.848 -20.102 1 39.823 651 VAL A CA 1
ATOM 3782 C C . VAL A 1 520 ? 6.981 -29.188 -20.508 1 37.908 651 VAL A C 1
ATOM 3783 O O . VAL A 1 520 ? 8.031 -29.565 -19.993 1 38.906 651 VAL A O 1
ATOM 3787 N N . ALA A 1 521 ? 6.316 -29.902 -21.425 1 36.442 652 ALA A N 1
ATOM 3788 C CA . ALA A 1 521 ? 6.75 -31.224 -21.86 1 36.78 652 ALA A CA 1
ATOM 3789 C C . ALA A 1 521 ? 8.039 -31.15 -22.68 1 36.557 652 ALA A C 1
ATOM 3790 O O . ALA A 1 521 ? 8.814 -32.105 -22.691 1 32.75 652 ALA A O 1
ATOM 3792 N N . THR A 1 522 ? 8.25 -30.027 -23.383 1 35.809 653 THR A N 1
ATOM 3793 C CA . THR A 1 522 ? 9.432 -29.841 -24.211 1 39.582 653 THR A CA 1
ATOM 3794 C C . THR A 1 522 ? 10.671 -29.74 -23.32 1 39.468 653 THR A C 1
ATOM 3795 O O . THR A 1 522 ? 11.658 -30.43 -23.561 1 38.218 653 THR A O 1
ATOM 3799 N N . TYR A 1 523 ? 10.604 -28.875 -22.297 1 41.461 654 TYR A N 1
ATOM 3800 C CA . TYR A 1 523 ? 11.716 -28.641 -21.387 1 40.775 654 TYR A CA 1
ATOM 3801 C C . TYR A 1 523 ? 11.967 -29.851 -20.49 1 35.757 654 TYR A C 1
ATOM 3802 O O . TYR A 1 523 ? 13.112 -30.115 -20.138 1 37.298 654 TYR A O 1
ATOM 3811 N N . ALA A 1 524 ? 10.899 -30.553 -20.095 1 35.473 655 ALA A N 1
ATOM 3812 C CA . ALA A 1 524 ? 11.018 -31.761 -19.289 1 37.405 655 ALA A CA 1
ATOM 3813 C C . ALA A 1 524 ? 11.852 -32.808 -20.022 1 37.213 655 ALA A C 1
ATOM 3814 O O . ALA A 1 524 ? 12.751 -33.402 -19.428 1 34.864 655 ALA A O 1
ATOM 3816 N N . ALA A 1 525 ? 11.535 -33.015 -21.31 1 40.523 656 ALA A N 1
ATOM 3817 C CA . ALA A 1 525 ? 12.245 -33.953 -22.17 1 43.167 656 ALA A CA 1
ATOM 3818 C C . ALA A 1 525 ? 13.697 -33.525 -22.375 1 38.626 656 ALA A C 1
ATOM 3819 O O . ALA A 1 525 ? 14.576 -34.378 -22.488 1 33.253 656 ALA A O 1
ATOM 3821 N N . ALA A 1 526 ? 13.924 -32.205 -22.437 1 34.98 657 ALA A N 1
ATOM 3822 C CA . ALA A 1 526 ? 15.238 -31.633 -22.677 1 33.645 657 ALA A CA 1
ATOM 3823 C C . ALA A 1 526 ? 16.175 -31.873 -21.492 1 33.339 657 ALA A C 1
ATOM 3824 O O . ALA A 1 526 ? 17.356 -32.139 -21.697 1 36.458 657 ALA A O 1
ATOM 3826 N N . VAL A 1 527 ? 15.656 -31.751 -20.261 1 31.448 658 VAL A N 1
ATOM 3827 C CA . VAL A 1 527 ? 16.468 -31.886 -19.059 1 32.767 658 VAL A CA 1
ATOM 3828 C C . VAL A 1 527 ? 16.859 -33.353 -18.871 1 34.307 658 VAL A C 1
ATOM 3829 O O . VAL A 1 527 ? 18.017 -33.65 -18.575 1 37.205 658 VAL A O 1
ATOM 3833 N N . LEU A 1 528 ? 15.882 -34.259 -19.029 1 36.23 659 LEU A N 1
ATOM 3834 C CA . LEU A 1 528 ? 16.121 -35.695 -18.953 1 33.6 659 LEU A CA 1
ATOM 3835 C C . LEU A 1 528 ? 17.192 -36.098 -19.965 1 34.963 659 LEU A C 1
ATOM 3836 O O . LEU A 1 528 ? 18.086 -36.875 -19.644 1 37.405 659 LEU A O 1
ATOM 3841 N N . PHE A 1 529 ? 17.082 -35.569 -21.187 1 38.006 660 PHE A N 1
ATOM 3842 C CA . PHE A 1 529 ? 18.031 -35.847 -22.253 1 43.588 660 PHE A CA 1
ATOM 3843 C C . PHE A 1 529 ? 19.451 -35.439 -21.855 1 45.719 660 PHE A C 1
ATOM 3844 O O . PHE A 1 529 ? 20.388 -36.21 -22.049 1 46.026 660 PHE A O 1
ATOM 3852 N N . ARG A 1 530 ? 19.602 -34.217 -21.323 1 46.768 661 ARG A N 1
ATOM 3853 C CA . ARG A 1 530 ? 20.902 -33.666 -20.963 1 43.789 661 ARG A CA 1
ATOM 3854 C C . ARG A 1 530 ? 21.469 -34.335 -19.71 1 44.278 661 ARG A C 1
ATOM 3855 O O . ARG A 1 530 ? 22.685 -34.352 -19.522 1 45.227 661 ARG A O 1
ATOM 3863 N N . MET A 1 531 ? 20.591 -34.865 -18.849 1 43.898 662 MET A N 1
ATOM 3864 C CA . MET A 1 531 ? 21.018 -35.64 -17.692 1 45.583 662 MET A CA 1
ATOM 3865 C C . MET A 1 531 ? 21.566 -37.001 -18.131 1 48.847 662 MET A C 1
ATOM 3866 O O . MET A 1 531 ? 22.347 -37.608 -17.401 1 53.463 662 MET A O 1
ATOM 3871 N N . SER A 1 532 ? 21.169 -37.461 -19.329 1 53.348 663 SER A N 1
ATOM 3872 C CA . SER A 1 532 ? 21.533 -38.773 -19.847 1 59.244 663 SER A CA 1
ATOM 3873 C C . SER A 1 532 ? 22.819 -38.742 -20.675 1 58.114 663 SER A C 1
ATOM 3874 O O . SER A 1 532 ? 23.343 -39.802 -21.007 1 59.346 663 SER A O 1
ATOM 3877 N N . GLU A 1 533 ? 23.306 -37.545 -21.038 1 62.452 664 GLU A N 1
ATOM 3878 C CA . GLU A 1 533 ? 24.513 -37.412 -21.846 1 71.842 664 GLU A CA 1
ATOM 3879 C C . GLU A 1 533 ? 25.655 -36.777 -21.021 1 77.553 664 GLU A C 1
ATOM 3880 O O . GLU A 1 533 ? 26.81 -36.84 -21.504 1 73.668 664 GLU A O 1
ATOM 3889 N N . GLU B 2 2 ? -25.422 40.867 -20.425 1 64.692 470 GLU P N 1
ATOM 3890 C CA . GLU B 2 2 ? -24.115 40.232 -20.318 1 61.993 470 GLU P CA 1
ATOM 3891 C C . GLU B 2 2 ? -23.494 40.515 -18.948 1 54.383 470 GLU P C 1
ATOM 3892 O O . GLU B 2 2 ? -22.743 39.695 -18.426 1 57.052 470 GLU P O 1
ATOM 3898 N N . SER B 2 3 ? -23.814 41.681 -18.374 1 48.131 471 SER P N 1
ATOM 3899 C CA . SER B 2 3 ? -23.305 42.087 -17.073 1 44.651 471 SER P CA 1
ATOM 3900 C C . SER B 2 3 ? -23.856 41.197 -15.957 1 39.637 471 SER P C 1
ATOM 3901 O O . SER B 2 3 ? -23.237 41.093 -14.901 1 39.154 471 SER P O 1
ATOM 3904 N N . ILE B 2 4 ? -25.024 40.577 -16.179 1 40.573 472 ILE P N 1
ATOM 3905 C CA . ILE B 2 4 ? -25.572 39.595 -15.249 1 43.928 472 ILE P CA 1
ATOM 3906 C C . ILE B 2 4 ? -24.525 38.511 -14.989 1 40.638 472 ILE P C 1
ATOM 3907 O O . ILE B 2 4 ? -24.28 38.144 -13.839 1 35.539 472 ILE P O 1
ATOM 3912 N N . LEU B 2 5 ? -23.92 38.018 -16.08 1 41.287 473 LEU P N 1
ATOM 3913 C CA . LEU B 2 5 ? -22.955 36.929 -16.041 1 41.766 473 LEU P CA 1
ATOM 3914 C C . LEU B 2 5 ? -21.633 37.403 -15.436 1 39.765 473 LEU P C 1
ATOM 3915 O O . LEU B 2 5 ? -21.066 36.718 -14.588 1 34.519 473 LEU P O 1
ATOM 3920 N N . ASP B 2 6 ? -21.159 38.579 -15.867 1 43.651 474 ASP P N 1
ATOM 3921 C CA . ASP B 2 6 ? -19.888 39.126 -15.413 1 44.991 474 ASP P CA 1
ATOM 3922 C C . ASP B 2 6 ? -19.885 39.31 -13.897 1 41.585 474 ASP P C 1
ATOM 3923 O O . ASP B 2 6 ? -18.939 38.908 -13.227 1 42.028 474 ASP P O 1
ATOM 3928 N N . GLU B 2 7 ? -20.946 39.932 -13.37 1 40.699 475 GLU P N 1
ATOM 3929 C CA . GLU B 2 7 ? -21.041 40.244 -11.953 1 44.438 475 GLU P CA 1
ATOM 3930 C C . GLU B 2 7 ? -21.109 38.958 -11.131 1 44.148 475 GLU P C 1
ATOM 3931 O O . GLU B 2 7 ? -20.539 38.892 -10.043 1 43.506 475 GLU P O 1
ATOM 3937 N N . HIS B 2 8 ? -21.805 37.945 -11.664 1 46.105 476 HIS P N 1
ATOM 3938 C CA . HIS B 2 8 ? -21.893 36.635 -11.032 1 44.43 476 HIS P CA 1
ATOM 3939 C C . HIS B 2 8 ? -20.517 35.972 -10.966 1 44.978 476 HIS P C 1
ATOM 3940 O O . HIS B 2 8 ? -20.134 35.457 -9.917 1 44.187 476 HIS P O 1
ATOM 3947 N N . LEU B 2 9 ? -19.795 35.973 -12.097 1 41.935 477 LEU P N 1
ATOM 3948 C CA . LEU B 2 9 ? -18.455 35.408 -12.179 1 41.933 477 LEU P CA 1
ATOM 3949 C C . LEU B 2 9 ? -17.543 36.013 -11.109 1 44.993 477 LEU P C 1
ATOM 3950 O O . LEU B 2 9 ? -16.757 35.293 -10.497 1 45.085 477 LEU P O 1
ATOM 3955 N N . GLN B 2 10 ? -17.644 37.333 -10.903 1 46.65 478 GLN P N 1
ATOM 3956 C CA . GLN B 2 10 ? -16.806 38.043 -9.948 1 51.211 478 GLN P CA 1
ATOM 3957 C C . GLN B 2 10 ? -17.124 37.639 -8.507 1 55.594 478 GLN P C 1
ATOM 3958 O O . GLN B 2 10 ? -16.232 37.639 -7.661 1 60.383 478 GLN P O 1
ATOM 3964 N N . ARG B 2 11 ? -18.394 37.321 -8.223 1 54.401 479 ARG P N 1
ATOM 3965 C CA . ARG B 2 11 ? -18.792 36.868 -6.899 1 58.218 479 ARG P CA 1
ATOM 3966 C C . ARG B 2 11 ? -18.212 35.485 -6.613 1 57.922 479 ARG P C 1
ATOM 3967 O O . ARG B 2 11 ? -17.576 35.276 -5.582 1 63.83 479 ARG P O 1
ATOM 3975 N N . VAL B 2 12 ? -18.458 34.547 -7.535 1 60.435 480 VAL P N 1
ATOM 3976 C CA . VAL B 2 12 ? -18.169 33.138 -7.319 1 61.644 480 VAL P CA 1
ATOM 3977 C C . VAL B 2 12 ? -16.659 32.907 -7.333 1 64.84 480 VAL P C 1
ATOM 3978 O O . VAL B 2 12 ? -16.116 32.359 -6.375 1 62.913 480 VAL P O 1
ATOM 3982 N N . TRP B 2 13 ? -15.997 33.325 -8.424 1 62.79 481 TRP P N 1
ATOM 3983 C CA . TRP B 2 13 ? -14.583 33.053 -8.642 1 58.705 481 TRP P CA 1
ATOM 3984 C C . TRP B 2 13 ? -13.748 34.329 -8.549 1 56.61 481 TRP P C 1
ATOM 3985 O O . TRP B 2 13 ? -12.581 34.281 -8.166 1 62.752 481 TRP P O 1
#

GO terms:
  GO:0005634 nucleus (C, IDA)
  GO:0005737 cytoplasm (C, IDA)
  GO:0005912 adherens junction (C, IDA)
  GO:0016328 lateral plasma membrane (C, IDA)
  GO:0007173 epidermal growth factor receptor signaling pathway (P, IDA)
  GO:0043066 negative regulation of apoptotic process (P, TAS)
  GO:0060070 canonical Wnt signaling pathway (P, TAS)
  GO:0060070 canonical Wnt signaling pathway (P, IGI)
  GO:0001649 osteoblast differentiation (P, IMP)
  GO:0060070 canonical Wnt signaling pathway (P, IMP)
  GO:0072497 mesenchymal stem cell differentiation (P, IMP)
  GO:0005102 signaling receptor binding (F, IPI)
  GO:0005515 protein binding (F, IPI)
  GO:0043525 positive regulation of neuron apoptotic process (P, IDA)
  GO:0045944 positive regulation of transcription by RNA polymerase II (P, TAS)
  GO:0050767 regulation of neurogenesis (P, TAS)
  GO:0003713 transcription coactivator activity (F, IMP)
  GO:0061629 RNA polymerase II-specific DNA-binding transcription factor binding (F, IPI)
  GO:1990907 beta-catenin-TCF complex (C, IPI)
  GO:0019899 enzyme binding (F, IPI)